Protein AF-A0A2N5RDX7-F1 (af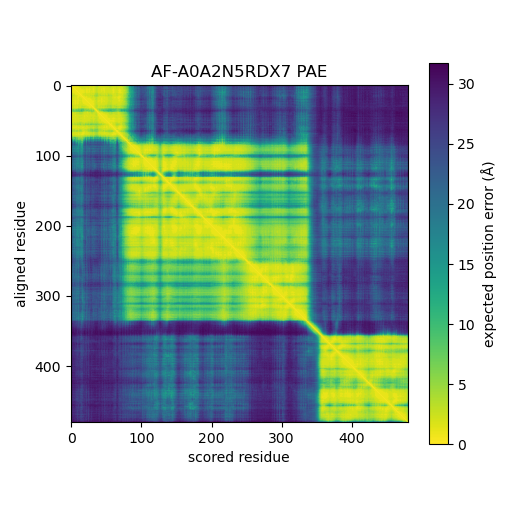db_monomer)

Structure (mmCIF, N/CA/C/O backbone):
data_AF-A0A2N5RDX7-F1
#
_entry.id   AF-A0A2N5RDX7-F1
#
loop_
_atom_site.group_PDB
_atom_site.id
_atom_site.type_symbol
_atom_site.label_atom_id
_atom_site.label_alt_id
_atom_site.label_comp_id
_atom_site.label_asym_id
_atom_site.label_entity_id
_atom_site.label_seq_id
_atom_site.pdbx_PDB_ins_code
_atom_site.Cartn_x
_atom_site.Cartn_y
_atom_site.Cartn_z
_atom_site.occupancy
_atom_site.B_iso_or_equiv
_atom_site.auth_seq_id
_atom_site.auth_comp_id
_atom_site.auth_asym_id
_atom_site.auth_atom_id
_atom_site.pdbx_PDB_model_num
ATOM 1 N N . MET A 1 1 ? 2.834 -24.492 37.694 1.00 89.12 1 MET A N 1
ATOM 2 C CA . MET A 1 1 ? 3.232 -23.092 37.434 1.00 89.12 1 MET A CA 1
ATOM 3 C C . MET A 1 1 ? 2.231 -22.172 38.114 1.00 89.12 1 MET A C 1
ATOM 5 O O . MET A 1 1 ? 1.117 -22.610 38.400 1.00 89.12 1 MET A O 1
ATOM 9 N N . THR A 1 2 ? 2.604 -20.928 38.402 1.00 91.19 2 THR A N 1
ATOM 10 C CA . THR A 1 2 ? 1.624 -19.893 38.769 1.00 91.19 2 THR A CA 1
ATOM 11 C C . THR A 1 2 ? 0.745 -19.546 37.563 1.00 91.19 2 THR A C 1
ATOM 13 O O . THR A 1 2 ? 1.104 -19.828 36.419 1.00 91.19 2 THR A O 1
ATOM 16 N N . PHE A 1 3 ? -0.398 -18.896 37.800 1.00 90.44 3 PHE A N 1
ATOM 17 C CA . PHE A 1 3 ? -1.260 -18.385 36.728 1.00 90.44 3 PHE A CA 1
ATOM 18 C C . PHE A 1 3 ? -0.484 -17.477 35.759 1.00 90.44 3 PHE A C 1
ATOM 20 O O . PHE A 1 3 ? -0.556 -17.649 34.545 1.00 90.44 3 PHE A O 1
ATOM 27 N N . LYS A 1 4 ? 0.341 -16.571 36.294 1.00 91.81 4 LYS A N 1
ATOM 28 C CA . LYS A 1 4 ? 1.183 -15.666 35.504 1.00 91.81 4 LYS A CA 1
ATOM 29 C C . LYS A 1 4 ? 2.201 -16.423 34.642 1.00 91.81 4 LYS A C 1
ATOM 31 O O . LYS A 1 4 ? 2.322 -16.150 33.454 1.00 91.81 4 LYS A O 1
ATOM 36 N N . GLU A 1 5 ? 2.922 -17.381 35.217 1.00 93.31 5 GLU A N 1
ATOM 37 C CA . GLU A 1 5 ? 3.921 -18.175 34.485 1.00 93.31 5 GLU A CA 1
ATOM 38 C C . GLU A 1 5 ? 3.285 -19.025 33.383 1.00 93.31 5 GLU A C 1
ATOM 40 O O . GLU A 1 5 ? 3.809 -19.073 32.272 1.00 93.31 5 GLU A O 1
ATOM 45 N N . ALA A 1 6 ? 2.143 -19.659 33.667 1.00 93.75 6 ALA A N 1
ATOM 46 C CA . ALA A 1 6 ? 1.408 -20.439 32.677 1.00 93.75 6 ALA A CA 1
ATOM 47 C C . ALA A 1 6 ? 0.900 -19.550 31.533 1.00 93.75 6 ALA A C 1
ATOM 49 O O . ALA A 1 6 ? 1.062 -19.903 30.367 1.00 93.75 6 ALA A O 1
ATOM 50 N N . ALA A 1 7 ? 0.360 -18.367 31.848 1.00 94.06 7 ALA A N 1
ATOM 51 C CA . ALA A 1 7 ? -0.060 -17.402 30.838 1.00 94.06 7 ALA A CA 1
ATOM 52 C C . ALA A 1 7 ? 1.105 -16.933 29.962 1.00 94.06 7 ALA A C 1
ATOM 54 O O . ALA A 1 7 ? 0.963 -16.882 28.743 1.00 94.06 7 ALA A O 1
ATOM 55 N N . TYR A 1 8 ? 2.259 -16.617 30.559 1.00 94.62 8 TYR A N 1
ATOM 56 C CA . TYR A 1 8 ? 3.449 -16.221 29.803 1.00 94.62 8 TYR A CA 1
ATOM 57 C C . TYR A 1 8 ? 3.918 -17.347 28.880 1.00 94.62 8 TYR A C 1
ATOM 59 O O . TYR A 1 8 ? 4.128 -17.120 27.693 1.00 94.62 8 TYR A O 1
ATOM 67 N N . PHE A 1 9 ? 4.029 -18.568 29.408 1.00 93.75 9 PHE A N 1
ATOM 68 C CA . PHE A 1 9 ? 4.466 -19.739 28.653 1.00 93.75 9 PHE A CA 1
ATOM 69 C C . PHE A 1 9 ? 3.557 -20.035 27.455 1.00 93.75 9 PHE A C 1
ATOM 71 O O . PHE A 1 9 ? 4.050 -20.189 26.339 1.00 93.75 9 PHE A O 1
ATOM 78 N N . ILE A 1 10 ? 2.238 -20.060 27.671 1.00 92.44 10 ILE A N 1
ATOM 79 C CA . ILE A 1 10 ? 1.258 -20.338 26.616 1.00 92.44 10 ILE A CA 1
ATOM 80 C C . ILE A 1 10 ? 1.287 -19.229 25.567 1.00 92.44 10 ILE A C 1
ATOM 82 O O . ILE A 1 10 ? 1.454 -19.520 24.389 1.00 92.44 10 ILE A O 1
ATOM 86 N N . LEU A 1 11 ? 1.213 -17.958 25.971 1.00 88.00 11 LEU A N 1
ATOM 87 C CA . LEU A 1 11 ? 1.259 -16.853 25.012 1.00 88.00 11 LEU A CA 1
ATOM 88 C C . LEU A 1 11 ? 2.568 -16.853 24.212 1.00 88.00 11 LEU A C 1
ATOM 90 O O . LEU A 1 11 ? 2.540 -16.601 23.010 1.00 88.00 11 LEU A O 1
ATOM 94 N N . LYS A 1 12 ? 3.698 -17.196 24.844 1.00 89.31 12 LYS A N 1
ATOM 95 C CA . LYS A 1 12 ? 5.001 -17.282 24.176 1.00 89.31 12 LYS A CA 1
ATOM 96 C C . LYS A 1 12 ? 5.058 -18.407 23.149 1.00 89.31 12 LYS A C 1
ATOM 98 O O . LYS A 1 12 ? 5.622 -18.223 22.074 1.00 89.31 12 LYS A O 1
ATOM 103 N N . ARG A 1 13 ? 4.491 -19.566 23.488 1.00 88.12 13 ARG A N 1
ATOM 104 C CA . ARG A 1 13 ? 4.439 -20.746 22.618 1.00 88.12 13 ARG A CA 1
ATOM 105 C C . ARG A 1 13 ? 3.512 -20.530 21.426 1.00 88.12 13 ARG A C 1
ATOM 107 O O . ARG A 1 13 ? 3.883 -20.856 20.306 1.00 88.12 13 ARG A O 1
ATOM 114 N N . GLU A 1 14 ? 2.331 -19.973 21.675 1.00 80.81 14 GLU A N 1
ATOM 115 C CA . GLU A 1 14 ? 1.270 -19.812 20.675 1.00 80.81 14 GLU A CA 1
ATOM 116 C C . GLU A 1 14 ? 1.470 -18.577 19.779 1.00 80.81 14 GLU A C 1
ATOM 118 O O . GLU A 1 14 ? 0.790 -18.455 18.763 1.00 80.81 14 GLU A O 1
ATOM 123 N N . LYS A 1 15 ? 2.384 -17.661 20.148 1.00 78.12 15 LYS A N 1
ATOM 124 C CA . LYS A 1 15 ? 2.779 -16.459 19.382 1.00 78.12 15 LYS A CA 1
ATOM 125 C C . LYS A 1 15 ? 1.617 -15.574 18.917 1.00 78.12 15 LYS A C 1
ATOM 127 O O . LYS A 1 15 ? 1.721 -14.864 17.929 1.00 78.12 15 LYS A O 1
ATOM 132 N N . ARG A 1 16 ? 0.503 -15.585 19.646 1.00 78.31 16 ARG A N 1
ATOM 133 C CA . ARG A 1 16 ? -0.675 -14.769 19.340 1.00 78.31 16 ARG A CA 1
ATOM 134 C C . ARG A 1 16 ? -1.328 -14.259 20.617 1.00 78.31 16 ARG A C 1
ATOM 136 O O . ARG A 1 16 ? -1.213 -14.908 21.661 1.00 78.31 16 ARG A O 1
ATOM 143 N N . PRO A 1 17 ? -2.062 -13.137 20.571 1.00 81.94 17 PRO A N 1
ATOM 144 C CA . PRO A 1 17 ? -2.937 -12.759 21.666 1.00 81.94 17 PRO A CA 1
ATOM 145 C C . PRO A 1 17 ? -4.013 -13.828 21.895 1.00 81.94 17 PRO A C 1
ATOM 147 O O . PRO A 1 17 ? -4.622 -14.326 20.948 1.00 81.94 17 PRO A O 1
ATOM 150 N N . MET A 1 18 ? -4.273 -14.165 23.156 1.00 86.00 18 MET A N 1
ATOM 151 C CA . MET A 1 18 ? -5.264 -15.178 23.529 1.00 86.00 18 MET A CA 1
ATOM 152 C C . MET A 1 18 ? -6.177 -14.678 24.631 1.00 86.00 18 MET A C 1
ATOM 154 O O . MET A 1 18 ? -5.800 -13.844 25.466 1.00 86.00 18 MET A O 1
ATOM 158 N N . THR A 1 19 ? -7.415 -15.163 24.618 1.00 87.62 19 THR A N 1
ATOM 159 C CA . THR A 1 19 ? -8.360 -14.869 25.683 1.00 87.62 19 THR A CA 1
ATOM 160 C C . THR A 1 19 ? -7.958 -15.619 26.943 1.00 87.62 19 THR A C 1
ATOM 162 O O . THR A 1 19 ? -7.401 -16.712 26.891 1.00 87.62 19 THR A O 1
ATOM 165 N N . VAL A 1 20 ? -8.282 -15.063 28.106 1.00 87.31 20 VAL A N 1
ATOM 166 C CA . VAL A 1 20 ? -8.016 -15.728 29.387 1.00 87.31 20 VAL A CA 1
ATOM 167 C C . VAL A 1 20 ? -8.651 -17.115 29.441 1.00 87.31 20 VAL A C 1
ATOM 169 O O . VAL A 1 20 ? -8.065 -18.031 30.008 1.00 87.31 20 VAL A O 1
ATOM 172 N N . LYS A 1 21 ? -9.820 -17.278 28.812 1.00 88.62 21 LYS A N 1
ATOM 173 C CA . LYS A 1 21 ? -10.508 -18.561 28.725 1.00 88.62 21 LYS A CA 1
ATOM 174 C C . LYS A 1 21 ? -9.680 -19.587 27.947 1.00 88.62 21 LYS A C 1
ATOM 176 O O . LYS A 1 21 ? -9.425 -20.654 28.488 1.00 88.62 21 LYS A O 1
ATOM 181 N N . GLU A 1 22 ? -9.186 -19.239 26.757 1.00 86.69 22 GLU A N 1
ATOM 182 C CA . GLU A 1 22 ? -8.297 -20.117 25.977 1.00 86.69 22 GLU A CA 1
ATOM 183 C C . GLU A 1 22 ? -7.011 -20.455 26.748 1.00 86.69 22 GLU A C 1
ATOM 185 O O . GLU A 1 22 ? -6.600 -21.611 26.791 1.00 86.69 22 GLU A O 1
ATOM 190 N N . ILE A 1 23 ? -6.394 -19.462 27.403 1.00 92.69 23 ILE A N 1
ATOM 191 C CA . ILE A 1 23 ? -5.170 -19.664 28.196 1.00 92.69 23 ILE A CA 1
ATOM 192 C C . ILE A 1 23 ? -5.430 -20.657 29.337 1.00 92.69 23 ILE A C 1
ATOM 194 O O . ILE A 1 23 ? -4.622 -21.549 29.581 1.00 92.69 23 ILE A O 1
ATOM 198 N N . VAL A 1 24 ? -6.557 -20.528 30.038 1.00 93.31 24 VAL A N 1
ATOM 199 C CA . VAL A 1 24 ? -6.931 -21.408 31.155 1.00 93.31 24 VAL A CA 1
ATOM 200 C C . VAL A 1 24 ? -7.302 -22.806 30.677 1.00 93.31 24 VAL A C 1
ATOM 202 O O . VAL A 1 24 ? -6.893 -23.779 31.306 1.00 93.31 24 VAL A O 1
ATOM 205 N N . GLU A 1 25 ? -8.036 -22.926 29.571 1.00 91.88 25 GLU A N 1
ATOM 206 C CA . GLU A 1 25 ? -8.387 -24.217 28.971 1.00 91.88 25 GLU A CA 1
ATOM 207 C C . GLU A 1 25 ? -7.130 -25.006 28.590 1.00 91.88 25 GLU A C 1
ATOM 209 O O . GLU A 1 25 ? -7.008 -26.175 28.959 1.00 91.88 25 GLU A O 1
ATOM 214 N N . ILE A 1 26 ? -6.158 -24.356 27.943 1.00 91.44 26 ILE A N 1
ATOM 215 C CA . ILE A 1 26 ? -4.860 -24.959 27.614 1.00 91.44 26 ILE A CA 1
ATOM 216 C C . ILE A 1 26 ? -4.091 -25.307 28.893 1.00 91.44 26 ILE A C 1
ATOM 218 O O . ILE A 1 26 ? -3.625 -26.436 29.047 1.00 91.44 26 ILE A O 1
ATOM 222 N N . ALA A 1 27 ? -4.012 -24.377 29.849 1.00 94.19 27 ALA A N 1
ATOM 223 C CA . ALA A 1 27 ? -3.263 -24.576 31.086 1.00 94.19 27 ALA A CA 1
ATOM 224 C C . ALA A 1 27 ? -3.796 -25.740 31.938 1.00 94.19 27 ALA A C 1
ATOM 226 O O . ALA A 1 27 ? -3.007 -26.441 32.570 1.00 94.19 27 ALA A O 1
ATOM 227 N N . LEU A 1 28 ? -5.116 -25.954 31.965 1.00 91.69 28 LEU A N 1
ATOM 228 C CA . LEU A 1 28 ? -5.741 -27.075 32.671 1.00 91.69 28 LEU A CA 1
ATOM 229 C C . LEU A 1 28 ? -5.593 -28.385 31.899 1.00 91.69 28 LEU A C 1
ATOM 231 O O . LEU A 1 28 ? -5.235 -29.398 32.497 1.00 91.69 28 LEU A O 1
ATOM 235 N N . LYS A 1 29 ? -5.827 -28.362 30.580 1.00 92.94 29 LYS A N 1
ATOM 236 C CA . LYS A 1 29 ? -5.690 -29.538 29.709 1.00 92.94 29 LYS A CA 1
ATOM 237 C C . LYS A 1 29 ? -4.280 -30.126 29.769 1.00 92.94 29 LYS A C 1
ATOM 239 O O . LYS A 1 29 ? -4.123 -31.341 29.765 1.00 92.94 29 LYS A O 1
ATOM 244 N N . GLU A 1 30 ? -3.270 -29.269 29.852 1.00 91.19 30 GLU A N 1
ATOM 245 C CA . GLU A 1 30 ? -1.858 -29.660 29.895 1.00 91.19 30 GLU A CA 1
ATOM 246 C C . GLU A 1 30 ? -1.308 -29.805 31.325 1.00 91.19 30 GLU A C 1
ATOM 248 O O . GLU A 1 30 ? -0.127 -30.084 31.515 1.00 91.19 30 GLU A O 1
ATOM 253 N N . GLY A 1 31 ? -2.140 -29.607 32.354 1.00 91.69 31 GLY A N 1
ATOM 254 C CA . GLY A 1 31 ? -1.720 -29.715 33.754 1.00 91.69 31 GLY A CA 1
ATOM 255 C C . GLY A 1 31 ? -0.694 -28.662 34.202 1.00 91.69 31 GLY A C 1
ATOM 256 O O . GLY A 1 31 ? -0.043 -28.845 35.234 1.00 91.69 31 GLY A O 1
ATOM 257 N N . LEU A 1 32 ? -0.552 -27.554 33.463 1.00 89.25 32 LEU A N 1
ATOM 258 C CA . LEU A 1 32 ? 0.365 -26.445 33.769 1.00 89.25 32 LEU A CA 1
ATOM 259 C C . LEU A 1 32 ? -0.042 -25.703 35.052 1.00 89.25 32 LEU A C 1
ATOM 261 O O . LEU A 1 32 ? 0.815 -25.200 35.792 1.00 89.25 32 LEU A O 1
ATOM 265 N N . ILE A 1 33 ? -1.347 -25.673 35.341 1.00 88.94 33 ILE A N 1
ATOM 266 C CA . ILE A 1 33 ? -1.931 -25.149 36.580 1.00 88.94 33 ILE A CA 1
ATOM 267 C C . ILE A 1 33 ? -2.835 -26.199 37.236 1.00 88.94 33 ILE A C 1
ATOM 269 O O . ILE A 1 33 ? -3.483 -26.997 36.564 1.00 88.94 33 ILE A O 1
ATOM 273 N N . LYS A 1 34 ? -2.915 -26.169 38.568 1.00 85.31 34 LYS A N 1
ATOM 274 C CA . LYS A 1 34 ? -3.907 -26.911 39.358 1.00 85.31 34 LYS A CA 1
ATOM 275 C C . LYS A 1 34 ? -4.699 -25.903 40.175 1.00 85.31 34 LYS A C 1
ATOM 277 O O . LYS A 1 34 ? -4.111 -24.989 40.746 1.00 85.31 34 LYS A O 1
ATOM 282 N N . THR A 1 35 ? -6.017 -26.047 40.222 1.00 80.62 35 THR A N 1
ATOM 283 C CA . THR A 1 35 ? -6.892 -25.073 40.881 1.00 80.62 35 THR A CA 1
ATOM 284 C C . THR A 1 35 ? -8.109 -25.751 41.495 1.00 80.62 35 THR A C 1
ATOM 286 O O . THR A 1 35 ? -8.694 -26.652 40.900 1.00 80.62 35 THR A O 1
ATOM 289 N N . SER A 1 36 ? -8.477 -25.311 42.696 1.00 75.25 36 SER A N 1
ATOM 290 C CA . SER A 1 36 ? -9.735 -25.634 43.380 1.00 75.25 36 SER A CA 1
ATOM 291 C C . SER A 1 36 ? -10.778 -24.515 43.231 1.00 75.25 36 SER A C 1
ATOM 293 O O . SER A 1 36 ? -11.872 -24.605 43.790 1.00 75.25 36 SER A O 1
ATOM 295 N N . SER A 1 37 ? -10.441 -23.445 42.498 1.00 76.25 37 SER A N 1
ATOM 296 C CA . 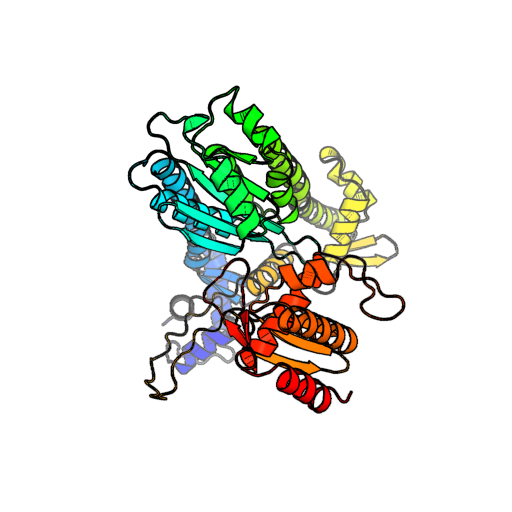SER A 1 37 ? -11.306 -22.284 42.289 1.00 76.25 37 SER A CA 1
ATOM 297 C C . SER A 1 37 ? -12.495 -22.618 41.397 1.00 76.25 37 SER A C 1
ATOM 299 O O . SER A 1 37 ? -12.369 -23.307 40.385 1.00 76.25 37 SER A O 1
ATOM 301 N N . LYS A 1 38 ? -13.654 -22.046 41.740 1.00 76.19 38 LYS A N 1
ATOM 302 C CA . LYS A 1 38 ? -14.877 -22.126 40.930 1.00 76.19 38 LYS A CA 1
ATOM 303 C C . LYS A 1 38 ? -14.793 -21.302 39.638 1.00 76.19 38 LYS A C 1
ATOM 305 O O . LYS A 1 38 ? -15.658 -21.453 38.779 1.00 76.19 38 LYS A O 1
ATOM 310 N N . SER A 1 39 ? -13.807 -20.410 39.494 1.00 82.81 39 SER A N 1
ATOM 311 C CA . SER A 1 39 ? -13.627 -19.586 38.285 1.00 82.81 39 SER A CA 1
ATOM 312 C C . SER A 1 39 ? -12.143 -19.310 37.991 1.00 82.81 39 SER A C 1
ATOM 314 O O . SER A 1 39 ? -11.675 -18.185 38.184 1.00 82.81 39 SER A O 1
ATOM 316 N N . PRO A 1 40 ? -11.384 -20.319 37.519 1.00 86.12 40 PRO A N 1
ATOM 317 C CA . PRO A 1 40 ? -9.946 -20.192 37.249 1.00 86.12 40 PRO A CA 1
ATOM 318 C C . PRO A 1 40 ? -9.595 -19.135 36.194 1.00 86.12 40 PRO A C 1
ATOM 320 O O . PRO A 1 40 ? -8.507 -18.566 36.205 1.00 86.12 40 PRO A O 1
ATOM 323 N N . ASP A 1 41 ? -10.527 -18.847 35.292 1.00 85.06 41 ASP A N 1
ATOM 324 C CA . ASP A 1 41 ? -10.462 -17.765 34.317 1.00 85.06 41 ASP A CA 1
ATOM 325 C C . ASP A 1 41 ? -10.438 -16.380 34.976 1.00 85.06 41 ASP A C 1
ATOM 327 O O . ASP A 1 41 ? -9.659 -15.514 34.577 1.00 85.06 41 ASP A O 1
ATOM 331 N N . ARG A 1 42 ? -11.221 -16.159 36.037 1.00 83.31 42 ARG A N 1
ATOM 332 C CA . ARG A 1 42 ? -11.172 -14.894 36.784 1.00 83.31 42 ARG A CA 1
ATOM 333 C C . ARG A 1 42 ? -9.844 -14.733 37.507 1.00 83.31 42 ARG A C 1
ATOM 335 O O . ARG A 1 42 ? -9.258 -13.655 37.446 1.00 83.31 42 ARG A O 1
ATOM 342 N N . ASP A 1 43 ? -9.349 -15.804 38.115 1.00 87.56 43 ASP A N 1
ATOM 343 C CA . ASP A 1 43 ? -8.081 -15.783 38.846 1.00 87.56 43 ASP A CA 1
ATOM 344 C C . ASP A 1 43 ? -6.900 -15.522 37.903 1.00 87.56 43 ASP A C 1
ATOM 346 O O . ASP A 1 43 ? -6.059 -14.662 38.176 1.00 87.56 43 ASP A O 1
ATOM 350 N N . MET A 1 44 ? -6.877 -16.184 36.741 1.00 91.12 44 MET A N 1
ATOM 351 C CA . MET A 1 44 ? -5.903 -15.928 35.676 1.00 91.12 44 MET A CA 1
ATOM 352 C C . MET A 1 44 ? -5.939 -14.465 35.227 1.00 91.12 44 MET A C 1
ATOM 354 O O . MET A 1 44 ? -4.899 -13.812 35.135 1.00 91.12 44 MET A O 1
ATOM 358 N N . ALA A 1 45 ? -7.137 -13.926 34.984 1.00 85.81 45 ALA A N 1
ATOM 359 C CA . ALA A 1 45 ? -7.300 -12.544 34.561 1.00 85.81 45 ALA A CA 1
ATOM 360 C C . ALA A 1 45 ? -6.750 -11.568 35.608 1.00 85.81 45 ALA A C 1
ATOM 362 O O . ALA A 1 45 ? -5.985 -10.677 35.243 1.00 85.81 45 ALA A O 1
ATOM 363 N N . VAL A 1 46 ? -7.118 -11.734 36.885 1.00 89.06 46 VAL A N 1
ATOM 364 C CA . VAL A 1 46 ? -6.662 -10.878 37.996 1.00 89.06 46 VAL A CA 1
ATOM 365 C C . VAL A 1 46 ? -5.138 -10.844 38.056 1.00 89.06 46 VAL A C 1
ATOM 367 O O . VAL A 1 46 ? -4.564 -9.760 38.056 1.00 89.06 46 VAL A O 1
ATOM 370 N N . ASN A 1 47 ? -4.483 -12.005 37.980 1.00 91.81 47 ASN A N 1
ATOM 371 C CA . ASN A 1 47 ? -3.023 -12.093 38.015 1.00 91.81 47 ASN A CA 1
ATOM 372 C C . ASN A 1 47 ? -2.352 -11.331 36.859 1.00 91.81 47 ASN A C 1
ATOM 374 O O . ASN A 1 47 ? -1.394 -10.593 37.082 1.00 91.81 47 ASN A O 1
ATOM 378 N N . ILE A 1 48 ? -2.856 -11.468 35.627 1.00 89.56 48 ILE A N 1
ATOM 379 C CA . ILE A 1 48 ? -2.298 -10.748 34.470 1.00 89.56 48 ILE A CA 1
ATOM 380 C C . ILE A 1 48 ? -2.584 -9.239 34.574 1.00 89.56 48 ILE A C 1
ATOM 382 O O . ILE A 1 48 ? -1.725 -8.414 34.262 1.00 89.56 48 ILE A O 1
ATOM 386 N N . TYR A 1 49 ? -3.779 -8.849 35.026 1.00 86.69 49 TYR A N 1
ATOM 387 C 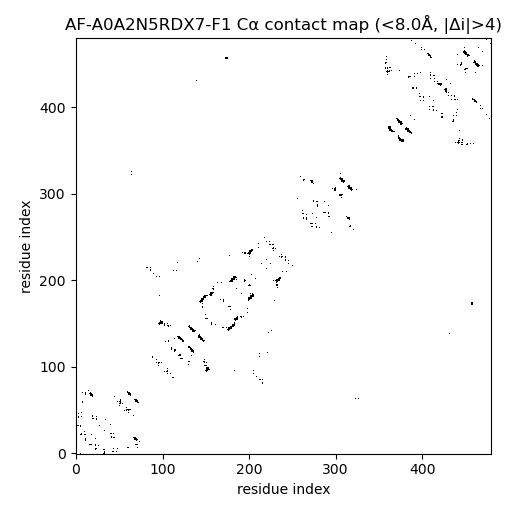CA . TYR A 1 49 ? -4.139 -7.442 35.210 1.00 86.69 49 TYR A CA 1
ATOM 388 C C . TYR A 1 49 ? -3.291 -6.748 36.269 1.00 86.69 49 TYR A C 1
ATOM 390 O O . TYR A 1 49 ? -2.837 -5.626 36.033 1.00 86.69 49 TYR A O 1
ATOM 398 N N . ASP A 1 50 ? -3.098 -7.395 37.415 1.00 89.06 50 ASP A N 1
ATOM 399 C CA . ASP A 1 50 ? -2.277 -6.867 38.495 1.00 89.06 50 ASP A CA 1
ATOM 400 C C . ASP A 1 50 ? -0.825 -6.746 38.064 1.00 89.06 50 ASP A C 1
ATOM 402 O O . ASP A 1 50 ? -0.213 -5.712 38.316 1.00 89.06 50 ASP A O 1
ATOM 406 N N . ASP A 1 51 ? -0.307 -7.717 37.314 1.00 88.81 51 ASP A N 1
ATOM 407 C CA . ASP A 1 51 ? 1.040 -7.625 36.767 1.00 88.81 51 ASP A CA 1
ATOM 408 C C . ASP A 1 51 ? 1.214 -6.424 35.826 1.00 88.81 51 ASP A C 1
ATOM 410 O O . ASP A 1 51 ? 2.156 -5.647 35.974 1.00 88.81 51 ASP A O 1
ATOM 414 N N . ILE A 1 52 ? 0.272 -6.215 34.901 1.00 86.12 52 ILE A N 1
ATOM 415 C CA . ILE A 1 52 ? 0.285 -5.057 33.994 1.00 86.12 52 ILE A CA 1
ATOM 416 C C . ILE A 1 52 ? 0.165 -3.745 34.776 1.00 86.12 52 ILE A C 1
ATOM 418 O O . ILE A 1 52 ? 0.812 -2.758 34.428 1.00 86.12 52 ILE A O 1
ATOM 422 N N . ARG A 1 53 ? -0.672 -3.705 35.818 1.00 86.06 53 ARG A N 1
ATOM 423 C CA . ARG A 1 53 ? -0.889 -2.507 36.638 1.00 86.06 53 ARG A CA 1
ATOM 424 C C . ARG A 1 53 ? 0.343 -2.155 37.468 1.00 86.06 53 ARG A C 1
ATOM 426 O O . ARG A 1 53 ? 0.700 -0.984 37.522 1.00 86.06 53 ARG A O 1
ATOM 433 N N . LEU A 1 54 ? 0.961 -3.146 38.106 1.00 85.31 54 LEU A N 1
ATOM 434 C CA . LEU A 1 54 ? 2.104 -2.961 38.998 1.00 85.31 54 LEU A CA 1
ATOM 435 C C . LEU A 1 54 ? 3.397 -2.699 38.220 1.00 85.31 54 LEU A C 1
ATOM 437 O O . LEU A 1 54 ? 4.186 -1.852 38.624 1.00 85.31 54 LEU A O 1
ATOM 441 N N . ASN A 1 55 ? 3.595 -3.381 37.088 1.00 80.44 55 ASN A N 1
ATOM 442 C CA . ASN A 1 55 ? 4.850 -3.322 36.337 1.00 80.44 55 ASN A CA 1
ATOM 443 C C . ASN A 1 55 ? 4.787 -2.414 35.099 1.00 80.44 55 ASN A C 1
ATOM 445 O O . ASN A 1 55 ? 5.823 -2.110 34.507 1.00 80.44 55 ASN A O 1
ATOM 449 N N . GLY A 1 56 ? 3.604 -1.944 34.690 1.00 79.38 56 GLY A N 1
ATOM 450 C CA . GLY A 1 56 ? 3.443 -0.987 33.594 1.00 79.38 56 GLY A CA 1
ATOM 451 C C . GLY A 1 56 ? 4.119 -1.449 32.298 1.00 79.38 56 GLY A C 1
ATOM 452 O O . GLY A 1 56 ? 3.790 -2.501 31.750 1.00 79.38 56 GLY A O 1
ATOM 453 N N . LYS A 1 57 ? 5.084 -0.659 31.806 1.00 75.94 57 LYS A N 1
ATOM 454 C CA . LYS A 1 57 ? 5.879 -0.984 30.605 1.00 75.94 57 LYS A CA 1
ATOM 455 C C . LYS A 1 57 ? 6.833 -2.171 30.804 1.00 75.94 57 LYS A C 1
ATOM 457 O O . LYS A 1 57 ? 7.214 -2.784 29.818 1.00 75.94 57 LYS A O 1
ATOM 462 N N . ASN A 1 58 ? 7.167 -2.518 32.047 1.00 81.56 58 ASN A N 1
ATOM 463 C CA . ASN A 1 58 ? 8.038 -3.648 32.381 1.00 81.56 58 ASN A CA 1
ATOM 464 C C . ASN A 1 58 ? 7.264 -4.969 32.535 1.00 81.56 58 ASN A C 1
ATOM 466 O O . ASN A 1 58 ? 7.878 -6.014 32.736 1.00 81.56 58 ASN A O 1
ATOM 470 N N . SER A 1 59 ? 5.925 -4.954 32.461 1.00 89.25 59 SER A N 1
ATOM 471 C CA . SER A 1 59 ? 5.151 -6.198 32.422 1.00 89.25 59 SER A CA 1
ATOM 472 C C . SER A 1 59 ? 5.395 -6.917 31.088 1.00 89.25 59 SER A C 1
ATOM 474 O O . SER A 1 59 ? 5.263 -6.276 30.036 1.00 89.25 59 SER A O 1
ATOM 476 N N . PRO A 1 60 ? 5.679 -8.235 31.095 1.00 88.06 60 PRO A N 1
ATOM 477 C CA . PRO A 1 60 ? 5.798 -9.020 29.868 1.00 88.06 60 PRO A CA 1
ATOM 478 C C . PRO A 1 60 ? 4.462 -9.133 29.128 1.00 88.06 60 PRO A C 1
ATOM 480 O O . PRO A 1 60 ? 4.445 -9.458 27.944 1.00 88.06 60 PRO A O 1
ATOM 483 N N . PHE A 1 61 ? 3.343 -8.841 29.796 1.00 91.25 61 PHE A N 1
ATOM 484 C CA . PHE A 1 61 ? 2.023 -8.862 29.191 1.00 91.25 61 PHE A CA 1
ATOM 485 C C . PHE A 1 61 ? 1.646 -7.487 28.655 1.00 91.25 61 PHE A C 1
ATOM 487 O O . PHE A 1 61 ? 1.886 -6.435 29.259 1.00 91.25 61 PHE A O 1
ATOM 494 N N . VAL A 1 62 ? 0.951 -7.505 27.528 1.00 85.75 62 VAL A N 1
ATOM 495 C CA . VAL A 1 62 ? 0.204 -6.363 27.031 1.00 85.75 62 VAL A CA 1
ATOM 496 C C . VAL A 1 62 ? -1.262 -6.748 26.936 1.00 85.75 62 VAL A C 1
ATOM 498 O O . VAL A 1 62 ? -1.643 -7.817 26.455 1.00 85.75 62 VAL A O 1
ATOM 501 N N . LYS A 1 63 ? -2.123 -5.859 27.426 1.00 80.56 63 LYS A N 1
ATOM 502 C CA . LYS A 1 63 ? -3.558 -6.016 27.245 1.00 80.56 63 LYS A CA 1
ATOM 503 C C . LYS A 1 63 ? -3.930 -5.594 25.828 1.00 80.56 63 LYS A C 1
ATOM 505 O O . LYS A 1 63 ? -4.053 -4.399 25.560 1.00 80.56 63 LYS A O 1
ATOM 510 N N . VAL A 1 64 ? -4.174 -6.577 24.969 1.00 67.88 64 VAL A N 1
ATOM 511 C CA . VAL A 1 64 ? -4.578 -6.368 23.571 1.00 67.88 64 VAL A CA 1
ATOM 512 C C . VAL A 1 64 ? -6.085 -6.113 23.470 1.00 67.88 64 VAL A C 1
ATOM 514 O O . VAL A 1 64 ? -6.526 -5.286 22.681 1.00 67.88 64 VAL A O 1
ATOM 517 N N . GLY A 1 65 ? -6.887 -6.728 24.348 1.00 50.91 65 GLY A N 1
ATOM 518 C CA . GLY A 1 65 ? -8.350 -6.626 24.332 1.00 50.91 65 GLY A CA 1
ATOM 519 C C . GLY A 1 65 ? -8.998 -6.873 25.701 1.00 50.91 65 GLY A C 1
ATOM 520 O O . GLY A 1 65 ? -8.318 -6.999 26.722 1.00 50.91 65 GLY A O 1
ATOM 521 N N . ARG A 1 66 ? -10.336 -6.904 25.791 1.00 53.81 66 ARG A N 1
ATOM 522 C CA . ARG A 1 66 ? -11.022 -7.261 27.052 1.00 53.81 66 ARG A CA 1
ATOM 523 C C . ARG A 1 66 ? -10.814 -8.751 27.329 1.00 53.81 66 ARG A C 1
ATOM 525 O O . ARG A 1 66 ? -11.368 -9.575 26.622 1.00 53.81 66 ARG A O 1
ATOM 532 N N . GLY A 1 67 ? -10.030 -9.073 28.360 1.00 68.75 67 GLY A N 1
ATOM 533 C CA . GLY A 1 67 ? -9.686 -10.464 28.668 1.00 68.75 67 GLY A CA 1
ATOM 534 C C . GLY A 1 67 ? -8.840 -11.129 27.580 1.00 68.75 67 GLY A C 1
ATOM 535 O O . GLY A 1 67 ? -8.770 -12.346 27.574 1.00 68.75 67 GLY A O 1
ATOM 536 N N . LEU A 1 68 ? -8.234 -10.343 26.682 1.00 77.62 68 LEU A N 1
ATOM 537 C CA . LEU A 1 68 ? -7.332 -10.784 25.622 1.00 77.62 68 LEU A CA 1
ATOM 538 C C . LEU A 1 68 ? -5.954 -10.194 25.915 1.00 77.62 68 LEU A C 1
ATOM 540 O O . LEU A 1 68 ? -5.809 -8.968 26.031 1.00 77.62 68 LEU A O 1
ATOM 544 N N . PHE A 1 69 ? -4.963 -11.062 26.045 1.00 84.44 69 PHE A N 1
ATOM 545 C CA . PHE A 1 69 ? -3.608 -10.702 26.432 1.00 84.44 69 PHE A CA 1
ATOM 546 C C . PHE A 1 69 ? -2.621 -11.254 25.416 1.00 84.44 69 PHE A C 1
ATOM 548 O O . PHE A 1 69 ? -2.819 -12.343 24.894 1.00 84.44 69 PHE A O 1
ATOM 555 N N . GLY A 1 70 ? -1.583 -10.481 25.127 1.00 88.06 70 GLY A N 1
ATOM 556 C CA . GLY A 1 70 ? -0.437 -10.898 24.329 1.00 88.06 70 GLY A CA 1
ATOM 557 C C . GLY A 1 70 ? 0.846 -10.610 25.096 1.00 88.06 70 GLY A C 1
ATOM 558 O O . GLY A 1 70 ? 0.803 -10.058 26.203 1.00 88.06 70 GLY A O 1
ATOM 559 N N . LEU A 1 71 ? 1.985 -10.959 24.506 1.00 88.88 71 LEU A N 1
ATOM 560 C CA . LEU A 1 71 ? 3.279 -10.586 25.066 1.00 88.88 71 LEU A CA 1
ATOM 561 C C . LEU A 1 71 ? 3.774 -9.287 24.448 1.00 88.88 71 LEU A C 1
ATOM 563 O O . LEU A 1 71 ? 3.700 -9.083 23.239 1.00 88.88 71 LEU A O 1
ATOM 567 N N . ARG A 1 72 ? 4.289 -8.406 25.303 1.00 84.31 72 ARG A N 1
ATOM 568 C CA . ARG A 1 72 ? 4.871 -7.125 24.898 1.00 84.31 72 ARG A CA 1
ATOM 569 C C . ARG A 1 72 ? 6.053 -7.315 23.951 1.00 84.31 72 ARG A C 1
ATOM 571 O O . ARG A 1 72 ? 6.218 -6.519 23.035 1.00 84.31 72 ARG A O 1
ATOM 578 N N . GLU A 1 73 ? 6.818 -8.390 24.142 1.00 77.31 73 GLU A N 1
ATOM 579 C CA . GLU A 1 73 ? 7.941 -8.735 23.269 1.00 77.31 73 GLU A CA 1
ATOM 580 C C . GLU A 1 73 ? 7.510 -8.939 21.809 1.00 77.31 73 GLU A C 1
ATOM 582 O O . GLU A 1 73 ? 8.286 -8.600 20.931 1.00 77.31 73 GLU A O 1
ATOM 587 N N . PHE A 1 74 ? 6.273 -9.371 21.532 1.00 72.38 74 PHE A N 1
ATOM 588 C CA . PHE A 1 74 ? 5.779 -9.548 20.161 1.00 72.38 74 PHE A CA 1
ATOM 589 C C . PHE A 1 74 ? 5.357 -8.228 19.497 1.00 72.38 74 PHE A C 1
ATOM 591 O O . PHE A 1 74 ? 5.784 -7.955 18.383 1.00 72.38 74 PHE A O 1
ATOM 598 N N . GLU A 1 75 ? 4.634 -7.344 20.204 1.00 64.00 75 GLU A N 1
ATOM 599 C CA . GLU A 1 75 ? 4.268 -6.010 19.671 1.00 64.00 75 GLU A CA 1
ATOM 600 C C . GLU A 1 75 ? 5.514 -5.138 19.412 1.00 64.00 75 GLU A C 1
ATOM 602 O O . GLU A 1 75 ? 5.552 -4.336 18.476 1.00 64.00 75 GLU A O 1
ATOM 607 N N . GLU A 1 76 ? 6.544 -5.274 20.252 1.00 63.94 76 GLU A N 1
ATOM 608 C CA . GLU A 1 76 ? 7.821 -4.585 20.063 1.00 63.94 76 GLU A CA 1
ATOM 609 C C . GLU A 1 76 ? 8.685 -5.238 18.981 1.00 63.94 76 GLU A C 1
ATOM 611 O O . GLU A 1 76 ? 9.406 -4.516 18.295 1.00 63.94 76 GLU A O 1
ATOM 616 N N . GLN A 1 77 ? 8.610 -6.563 18.807 1.00 58.78 77 GLN A N 1
ATOM 617 C CA . GLN A 1 77 ? 9.291 -7.275 17.726 1.00 58.78 77 GLN A CA 1
ATOM 618 C C . GLN A 1 77 ? 8.709 -6.897 16.369 1.00 58.78 77 GLN A C 1
ATOM 620 O O . GLN A 1 77 ? 9.472 -6.433 15.543 1.00 58.78 77 GLN A O 1
ATOM 625 N N . GLU A 1 78 ? 7.397 -6.963 16.149 1.00 58.31 78 GLU A N 1
ATOM 626 C CA . GLU A 1 78 ? 6.784 -6.647 14.845 1.00 58.31 78 GLU A CA 1
ATOM 627 C C . GLU A 1 78 ? 7.104 -5.221 14.368 1.00 58.31 78 GLU A C 1
ATOM 629 O O . GLU A 1 78 ? 7.545 -5.009 13.238 1.00 58.31 78 GLU A O 1
ATOM 634 N N . ARG A 1 79 ? 6.971 -4.218 15.250 1.00 56.59 79 ARG A N 1
ATOM 635 C CA . ARG A 1 79 ? 7.311 -2.824 14.906 1.00 56.59 79 ARG A CA 1
ATOM 636 C C . ARG A 1 79 ? 8.803 -2.633 14.644 1.00 56.59 79 ARG A C 1
ATOM 638 O O . ARG A 1 79 ? 9.164 -1.840 13.770 1.00 56.59 79 ARG A O 1
ATOM 645 N N . LYS A 1 80 ? 9.663 -3.326 15.400 1.00 56.28 80 LYS A N 1
ATOM 646 C CA . LYS A 1 80 ? 11.108 -3.335 15.149 1.00 56.28 80 LYS A CA 1
ATOM 647 C C . LYS A 1 80 ? 11.412 -4.018 13.824 1.00 56.28 80 LYS A C 1
ATOM 649 O O . LYS A 1 80 ? 12.068 -3.397 13.011 1.00 56.28 80 LYS A O 1
ATOM 654 N N . THR A 1 81 ? 10.855 -5.191 13.545 1.00 61.56 81 THR A N 1
ATOM 655 C CA . THR A 1 81 ? 11.084 -5.967 12.321 1.00 61.56 81 THR A CA 1
ATOM 656 C C . THR A 1 81 ? 10.679 -5.200 11.064 1.00 61.56 81 THR A C 1
ATOM 658 O O . THR A 1 81 ? 11.446 -5.177 10.105 1.00 61.56 81 THR A O 1
ATOM 661 N N . THR A 1 82 ? 9.540 -4.500 11.058 1.00 65.62 82 THR A N 1
ATOM 662 C CA . THR A 1 82 ? 9.136 -3.679 9.900 1.00 65.62 82 THR A CA 1
ATOM 663 C C . THR A 1 82 ? 10.046 -2.461 9.713 1.00 65.62 82 THR A C 1
ATOM 665 O O . THR A 1 82 ? 10.444 -2.145 8.592 1.00 65.62 82 THR A O 1
ATOM 668 N N . THR A 1 83 ? 10.431 -1.792 10.805 1.00 71.00 83 THR A N 1
ATOM 669 C CA . THR A 1 83 ? 11.340 -0.631 10.752 1.00 71.00 83 THR A CA 1
ATOM 670 C C . THR A 1 83 ? 12.754 -1.045 10.335 1.00 71.00 83 THR A C 1
ATOM 672 O O . THR A 1 83 ? 13.319 -0.455 9.417 1.00 71.00 83 THR A O 1
ATOM 675 N N . GLU A 1 84 ? 13.287 -2.110 10.931 1.00 74.06 84 GLU A N 1
ATOM 676 C CA . GLU A 1 84 ? 14.558 -2.749 10.576 1.00 74.06 84 GLU A CA 1
ATOM 677 C C . GLU A 1 84 ? 14.539 -3.238 9.121 1.00 74.06 84 GLU A C 1
ATOM 679 O O . GLU A 1 84 ? 15.533 -3.092 8.412 1.00 74.06 84 GLU A O 1
ATOM 684 N N . GLY A 1 85 ? 13.400 -3.745 8.638 1.00 77.62 85 GLY A N 1
ATOM 685 C CA . GLY A 1 85 ? 13.194 -4.137 7.245 1.00 77.62 85 GLY A CA 1
ATOM 686 C C . GLY A 1 85 ? 13.342 -2.966 6.273 1.00 77.62 85 GLY A C 1
ATOM 687 O O . GLY A 1 85 ? 14.095 -3.067 5.303 1.00 77.62 85 GLY A O 1
ATOM 688 N N . VAL A 1 86 ? 12.701 -1.824 6.547 1.00 87.69 86 VAL A N 1
ATOM 689 C CA . VAL A 1 86 ? 12.821 -0.615 5.707 1.00 87.69 86 VAL A CA 1
ATOM 690 C C . VAL A 1 86 ? 14.210 0.017 5.811 1.00 87.69 86 VAL A C 1
ATOM 692 O O . VAL A 1 86 ? 14.742 0.503 4.810 1.00 87.69 86 VAL A O 1
ATOM 695 N N . GLU A 1 87 ? 14.838 -0.002 6.986 1.00 89.38 87 GLU A N 1
ATOM 696 C CA . GLU A 1 87 ? 16.222 0.452 7.163 1.00 89.38 87 GLU A CA 1
ATOM 697 C C . GLU A 1 87 ? 17.207 -0.424 6.382 1.00 89.38 87 GLU A C 1
ATOM 699 O O . GLU A 1 87 ? 18.082 0.092 5.679 1.00 89.38 87 GLU A O 1
ATOM 704 N N . HIS A 1 88 ? 17.028 -1.745 6.433 1.00 88.00 88 HIS A N 1
ATOM 705 C CA . HIS A 1 88 ? 17.796 -2.711 5.652 1.00 88.00 88 HIS A CA 1
ATOM 706 C C . HIS A 1 88 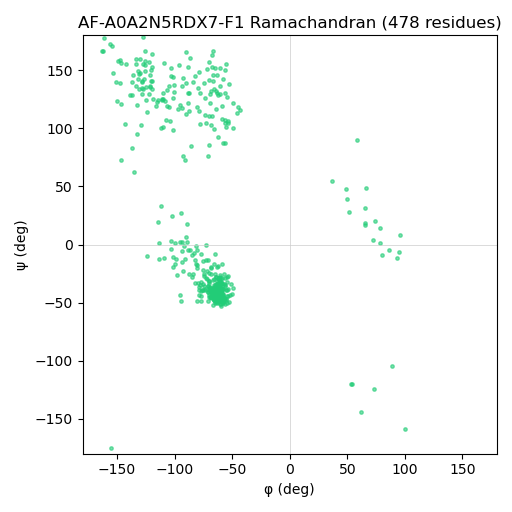? 17.604 -2.508 4.151 1.00 88.00 88 HIS A C 1
ATOM 708 O O . HIS A 1 88 ? 18.586 -2.467 3.409 1.00 88.00 88 HIS A O 1
ATOM 714 N N . LEU A 1 89 ? 16.364 -2.304 3.705 1.00 91.62 89 LEU A N 1
ATOM 715 C CA . LEU A 1 89 ? 16.035 -2.038 2.307 1.00 91.62 89 LEU A CA 1
ATOM 716 C C . LEU A 1 89 ? 16.638 -0.714 1.825 1.00 91.62 89 LEU A C 1
ATOM 718 O O . LEU A 1 89 ? 17.274 -0.655 0.775 1.00 91.62 89 LEU A O 1
ATOM 722 N N . THR A 1 90 ? 16.542 0.334 2.646 1.00 95.56 90 THR A N 1
ATOM 723 C CA . THR A 1 90 ? 17.178 1.639 2.412 1.00 95.56 90 THR A CA 1
ATOM 724 C C . THR A 1 90 ? 18.691 1.501 2.276 1.00 95.56 90 THR A C 1
ATOM 726 O O . THR A 1 90 ? 19.302 2.117 1.401 1.00 95.56 90 THR A O 1
ATOM 729 N N . ARG A 1 91 ? 19.318 0.706 3.146 1.00 94.62 91 ARG A N 1
ATOM 730 C CA . ARG A 1 91 ? 20.757 0.452 3.111 1.00 94.62 91 ARG A CA 1
ATOM 731 C C . ARG A 1 91 ? 21.153 -0.309 1.845 1.00 94.62 91 ARG A C 1
ATOM 733 O O . ARG A 1 91 ? 22.063 0.138 1.153 1.00 94.62 91 ARG A O 1
ATOM 740 N N . LYS A 1 92 ? 20.439 -1.386 1.502 1.00 95.06 92 LYS A N 1
ATOM 741 C CA . LYS A 1 92 ? 20.651 -2.142 0.259 1.00 95.06 92 LYS A CA 1
ATOM 742 C C . LYS A 1 92 ? 20.541 -1.238 -0.970 1.00 95.06 92 LYS A C 1
ATOM 744 O O . LYS A 1 92 ? 21.491 -1.190 -1.738 1.00 95.06 92 LYS A O 1
ATOM 749 N N . LEU A 1 93 ? 19.465 -0.451 -1.101 1.00 96.31 93 LEU A N 1
ATOM 750 C CA . LEU A 1 93 ? 19.282 0.511 -2.201 1.00 96.31 93 LEU A CA 1
ATOM 751 C C . LEU A 1 93 ? 20.473 1.467 -2.317 1.00 96.31 93 LEU A C 1
ATOM 753 O O . LEU A 1 93 ? 20.977 1.725 -3.411 1.00 96.31 93 LEU A O 1
ATOM 757 N N . LYS A 1 94 ? 20.950 1.977 -1.173 1.00 96.00 94 LYS A N 1
ATOM 758 C CA . LYS A 1 94 ? 22.097 2.885 -1.134 1.00 96.00 94 LYS A CA 1
ATOM 759 C C . LYS A 1 94 ? 23.400 2.234 -1.581 1.00 96.00 94 LYS A C 1
ATOM 761 O O . LYS A 1 94 ? 24.220 2.929 -2.173 1.00 96.00 94 LYS A O 1
ATOM 766 N N . GLU A 1 95 ? 23.595 0.955 -1.280 1.00 93.06 95 GLU A N 1
ATOM 767 C CA . GLU A 1 95 ? 24.799 0.193 -1.613 1.00 93.06 95 GLU A CA 1
ATOM 768 C C . GLU A 1 95 ? 24.787 -0.295 -3.070 1.00 93.06 95 GLU A C 1
ATOM 770 O O . GLU A 1 95 ? 25.769 -0.111 -3.792 1.00 93.06 95 GLU A O 1
ATOM 775 N N . THR A 1 96 ? 23.690 -0.906 -3.524 1.00 93.94 96 THR A N 1
ATOM 776 C CA . THR A 1 96 ? 23.614 -1.593 -4.824 1.00 93.94 96 THR A CA 1
ATOM 777 C C . THR A 1 96 ? 23.552 -0.631 -6.007 1.00 93.94 96 THR A C 1
ATOM 779 O O . THR A 1 96 ? 24.077 -0.958 -7.068 1.00 93.94 96 THR A O 1
ATOM 782 N N . GLN A 1 97 ? 23.035 0.592 -5.832 1.00 93.94 97 GLN A N 1
ATOM 783 C CA . GLN A 1 97 ? 23.001 1.618 -6.891 1.00 93.94 97 GLN A CA 1
ATOM 784 C C . GLN A 1 97 ? 24.393 2.004 -7.446 1.00 93.94 97 GLN A C 1
ATOM 786 O O . GLN A 1 97 ? 24.491 2.596 -8.520 1.00 93.94 97 GLN A O 1
ATOM 791 N N . TYR A 1 98 ? 25.483 1.674 -6.741 1.00 91.88 98 TYR A N 1
ATOM 792 C CA . TYR A 1 98 ? 26.862 1.928 -7.184 1.00 91.88 98 TYR A CA 1
ATOM 793 C C . TYR A 1 98 ? 27.574 0.665 -7.718 1.00 91.88 98 TYR A C 1
ATOM 795 O O . TYR A 1 98 ? 28.708 0.751 -8.199 1.00 91.88 98 TYR A O 1
ATOM 803 N N . ARG A 1 99 ? 26.938 -0.517 -7.664 1.00 87.88 99 ARG A N 1
ATOM 804 C CA . ARG A 1 99 ? 27.533 -1.816 -8.040 1.00 87.88 99 ARG A CA 1
ATOM 805 C C . ARG A 1 99 ? 27.300 -2.164 -9.511 1.00 87.88 99 ARG A C 1
ATOM 807 O O . ARG A 1 99 ? 26.553 -3.078 -9.843 1.00 87.88 99 ARG A O 1
ATOM 814 N N . SER A 1 100 ? 28.004 -1.481 -10.413 1.00 82.81 100 SER A N 1
ATOM 815 C CA . SER A 1 100 ? 27.883 -1.726 -11.865 1.00 82.81 100 SER A CA 1
ATOM 816 C C . SER A 1 100 ? 28.348 -3.104 -12.349 1.00 82.81 100 SER A C 1
ATOM 818 O O . SER A 1 100 ? 28.156 -3.430 -13.512 1.00 82.81 100 SER A O 1
ATOM 820 N N . ASN A 1 101 ? 28.963 -3.910 -11.484 1.00 78.94 101 ASN A N 1
ATOM 821 C CA . ASN A 1 101 ? 29.337 -5.297 -11.756 1.00 78.94 101 ASN A CA 1
ATOM 822 C C . ASN A 1 101 ? 28.254 -6.323 -11.370 1.00 78.94 101 ASN A C 1
ATOM 824 O O . ASN A 1 101 ? 28.377 -7.469 -11.786 1.00 78.94 101 ASN A O 1
ATOM 828 N N . SER A 1 102 ? 27.220 -5.918 -10.623 1.00 75.06 102 SER A N 1
ATOM 829 C CA . SER A 1 102 ? 26.087 -6.773 -10.240 1.00 75.06 102 SER A CA 1
ATOM 830 C C . SER A 1 102 ? 24.734 -6.049 -10.412 1.00 75.06 102 SER A C 1
ATOM 832 O O . SER A 1 102 ? 24.036 -5.837 -9.419 1.00 75.06 102 SER A O 1
ATOM 834 N N . PRO A 1 103 ? 24.327 -5.640 -11.633 1.00 74.38 103 PRO A N 1
ATOM 835 C CA . PRO A 1 103 ? 23.075 -4.895 -11.837 1.00 74.38 103 PRO A CA 1
ATOM 836 C C . PRO A 1 103 ? 21.821 -5.624 -11.328 1.00 74.38 103 PRO A C 1
ATOM 838 O O . PRO A 1 103 ? 20.949 -4.996 -10.731 1.00 74.38 103 PRO A O 1
ATOM 841 N N . SER A 1 104 ? 21.799 -6.956 -11.429 1.00 81.69 104 SER A N 1
ATOM 842 C CA . SER A 1 104 ? 20.698 -7.796 -10.941 1.00 81.69 104 SER A CA 1
ATOM 843 C C . SER A 1 104 ? 20.465 -7.694 -9.431 1.00 81.69 104 SER A C 1
ATOM 845 O O . SER A 1 104 ? 19.338 -7.838 -8.969 1.00 81.69 104 SER A O 1
ATOM 847 N N . GLU A 1 105 ? 21.511 -7.416 -8.637 1.00 85.81 105 GLU A N 1
ATOM 848 C CA . GLU A 1 105 ? 21.338 -7.158 -7.201 1.00 85.81 105 GLU A CA 1
ATOM 849 C C . GLU A 1 105 ? 20.511 -5.891 -6.973 1.00 85.81 105 GLU A C 1
ATOM 851 O O . GLU A 1 105 ? 19.715 -5.843 -6.045 1.00 85.81 105 GLU A O 1
ATOM 856 N N . PHE A 1 106 ? 20.686 -4.856 -7.799 1.00 91.38 106 PHE A N 1
ATOM 857 C CA . PHE A 1 106 ? 19.924 -3.622 -7.649 1.00 91.38 106 PHE A CA 1
ATOM 858 C C . PHE A 1 106 ? 18.460 -3.814 -8.049 1.00 91.38 106 PHE A C 1
ATOM 860 O O . PHE A 1 106 ? 17.579 -3.338 -7.341 1.00 91.38 106 PHE A O 1
ATOM 867 N N . GLU A 1 107 ? 18.192 -4.554 -9.121 1.00 90.38 107 GLU A N 1
ATOM 868 C CA . GLU A 1 107 ? 16.832 -4.855 -9.582 1.00 90.38 107 GLU A CA 1
ATOM 869 C C . GLU A 1 107 ? 16.028 -5.669 -8.562 1.00 90.38 107 GLU A C 1
ATOM 871 O O . GLU A 1 107 ? 14.878 -5.331 -8.291 1.00 90.38 107 GLU A O 1
ATOM 876 N N . GLU A 1 108 ? 16.626 -6.678 -7.920 1.00 88.62 108 GLU A N 1
ATOM 877 C CA . GLU A 1 108 ? 15.967 -7.415 -6.827 1.00 88.62 108 GLU A CA 1
ATOM 878 C C . GLU A 1 108 ? 15.608 -6.487 -5.658 1.00 88.62 108 GLU A C 1
ATOM 880 O O . GLU A 1 108 ? 14.525 -6.570 -5.079 1.00 88.62 108 GLU A O 1
ATOM 885 N N . VAL A 1 109 ? 16.479 -5.529 -5.341 1.00 93.25 109 VAL A N 1
ATOM 886 C CA . VAL A 1 109 ? 16.208 -4.547 -4.286 1.00 93.25 109 VAL A CA 1
ATOM 887 C C . VAL A 1 109 ? 15.110 -3.563 -4.703 1.00 93.25 109 VAL A C 1
ATOM 889 O O . VAL A 1 109 ? 14.276 -3.194 -3.877 1.00 93.25 109 VAL A O 1
ATOM 892 N N . LEU A 1 110 ? 15.059 -3.154 -5.975 1.00 95.88 110 LEU A N 1
ATOM 893 C CA . LEU A 1 110 ? 13.962 -2.339 -6.505 1.00 95.88 110 LEU A CA 1
ATOM 894 C C . LEU A 1 110 ? 12.633 -3.098 -6.457 1.00 95.88 110 LEU A C 1
ATOM 896 O O . LEU A 1 110 ? 11.618 -2.531 -6.055 1.00 95.88 110 LEU A O 1
ATOM 900 N N . LYS A 1 111 ? 12.640 -4.389 -6.793 1.00 92.69 111 LYS A N 1
ATOM 901 C CA . LYS A 1 111 ? 11.482 -5.276 -6.668 1.00 92.69 111 LYS A CA 1
ATOM 902 C C . LYS A 1 111 ? 10.978 -5.347 -5.223 1.00 92.69 111 LYS A C 1
ATOM 904 O O . LYS A 1 111 ? 9.778 -5.174 -5.005 1.00 92.69 111 LYS A O 1
ATOM 909 N N . GLU A 1 112 ? 11.871 -5.563 -4.251 1.00 87.88 112 GLU A N 1
ATOM 910 C CA . GLU A 1 112 ? 11.544 -5.541 -2.814 1.00 87.88 112 GLU A CA 1
ATOM 911 C C . GLU A 1 112 ? 10.948 -4.174 -2.406 1.00 87.88 112 GLU A C 1
ATOM 913 O O . GLU A 1 112 ? 9.911 -4.118 -1.745 1.00 87.88 112 GLU A O 1
ATOM 918 N N . ALA A 1 113 ? 11.551 -3.064 -2.851 1.00 96.50 113 ALA A N 1
ATOM 919 C CA . ALA A 1 113 ? 11.105 -1.702 -2.541 1.00 96.50 113 ALA A CA 1
ATOM 920 C C . ALA A 1 113 ? 9.705 -1.386 -3.072 1.00 96.50 113 ALA A C 1
ATOM 922 O O . ALA A 1 113 ? 8.852 -0.911 -2.322 1.00 96.50 113 ALA A O 1
ATOM 923 N N . PHE A 1 114 ? 9.430 -1.668 -4.343 1.00 96.25 114 PHE A N 1
ATOM 924 C CA . PHE A 1 114 ? 8.101 -1.424 -4.894 1.00 96.25 114 PHE A CA 1
ATOM 925 C C . PHE A 1 114 ? 7.059 -2.416 -4.366 1.00 96.25 114 PHE A C 1
ATOM 927 O O . PHE A 1 114 ? 5.906 -2.029 -4.186 1.00 96.25 114 PHE A O 1
ATOM 934 N N . SER A 1 115 ? 7.452 -3.648 -4.028 1.00 88.69 115 SER A N 1
ATOM 935 C CA . SER A 1 115 ? 6.555 -4.571 -3.326 1.00 88.69 115 SER A CA 1
ATOM 936 C C . SER A 1 115 ? 6.135 -4.020 -1.965 1.00 88.69 115 SER A C 1
ATOM 938 O O . SER A 1 115 ? 4.953 -4.071 -1.632 1.00 88.69 115 SER A O 1
ATOM 940 N N . PHE A 1 116 ? 7.068 -3.430 -1.210 1.00 89.19 116 PHE A N 1
ATOM 941 C CA . PHE A 1 116 ? 6.764 -2.775 0.064 1.00 89.19 116 PHE A CA 1
ATOM 942 C C . PHE A 1 116 ? 5.807 -1.583 -0.095 1.00 89.19 116 PHE A C 1
ATOM 944 O O . PHE A 1 116 ? 4.969 -1.356 0.768 1.00 89.19 116 PHE A O 1
ATOM 951 N N . LEU A 1 117 ? 5.882 -0.851 -1.212 1.00 94.38 117 LEU A N 1
ATOM 952 C CA . LEU A 1 117 ? 4.944 0.234 -1.536 1.00 94.38 117 LEU A CA 1
ATOM 953 C C . LEU A 1 117 ? 3.542 -0.257 -1.956 1.00 94.38 117 LEU A C 1
ATOM 955 O O . LEU A 1 117 ? 2.675 0.566 -2.253 1.00 94.38 117 LEU A O 1
ATOM 959 N N . GLY A 1 118 ? 3.312 -1.573 -1.991 1.00 86.62 118 GLY A N 1
ATOM 960 C CA . GLY A 1 118 ? 2.017 -2.186 -2.287 1.00 86.62 118 GLY A CA 1
ATOM 961 C C . GLY A 1 118 ? 1.815 -2.600 -3.746 1.00 86.62 118 GLY A C 1
ATOM 962 O O . GLY A 1 118 ? 0.702 -2.975 -4.116 1.00 86.62 118 GLY A O 1
ATOM 963 N N . PHE A 1 119 ? 2.852 -2.537 -4.587 1.00 91.50 119 PHE A N 1
ATOM 964 C CA . PHE A 1 119 ? 2.783 -3.072 -5.948 1.00 91.50 119 PHE A CA 1
ATOM 965 C C . PHE A 1 119 ? 2.958 -4.587 -5.953 1.00 91.50 119 PHE A C 1
ATOM 967 O O . PHE A 1 119 ? 3.734 -5.148 -5.183 1.00 91.50 119 PHE A O 1
ATOM 974 N N . GLU A 1 120 ? 2.318 -5.255 -6.904 1.00 83.44 120 GLU A N 1
ATOM 975 C CA . GLU A 1 120 ? 2.763 -6.589 -7.297 1.00 83.44 120 GLU A CA 1
ATOM 976 C C . GLU A 1 120 ? 3.963 -6.464 -8.225 1.00 83.44 120 GLU A C 1
ATOM 978 O O . GLU A 1 120 ? 3.935 -5.653 -9.154 1.00 83.44 120 GLU A O 1
ATOM 983 N N . THR A 1 121 ? 5.002 -7.262 -7.987 1.00 84.62 121 THR A N 1
ATOM 984 C CA . THR A 1 121 ? 6.270 -7.137 -8.704 1.00 84.62 121 THR A CA 1
ATOM 985 C C . THR A 1 121 ? 6.726 -8.459 -9.314 1.00 84.62 121 THR A C 1
ATOM 987 O O . THR A 1 121 ? 6.721 -9.506 -8.669 1.00 84.62 121 THR A O 1
ATOM 990 N N . ASP A 1 122 ? 7.151 -8.404 -10.574 1.00 79.88 122 ASP A N 1
ATOM 991 C CA . ASP A 1 122 ? 7.722 -9.525 -11.327 1.00 79.88 122 ASP A CA 1
ATOM 992 C C . ASP A 1 122 ? 9.094 -9.123 -11.900 1.00 79.88 122 ASP A C 1
ATOM 994 O O . ASP A 1 122 ? 9.336 -7.944 -12.150 1.00 79.88 122 ASP A O 1
ATOM 998 N N . LEU A 1 123 ? 9.978 -10.097 -12.149 1.00 78.62 123 LEU A N 1
ATOM 999 C CA . LEU A 1 123 ? 11.223 -9.889 -12.905 1.00 78.62 123 LEU A CA 1
ATOM 1000 C C . LEU A 1 123 ? 11.109 -10.515 -14.290 1.00 78.62 123 LEU A C 1
ATOM 1002 O O . LEU A 1 123 ? 10.718 -11.681 -14.427 1.00 78.62 123 LEU A O 1
ATOM 1006 N N . ILE A 1 124 ? 11.497 -9.759 -15.312 1.00 70.44 124 ILE A N 1
ATOM 1007 C CA . ILE A 1 124 ? 11.595 -10.244 -16.686 1.00 70.44 124 ILE A CA 1
ATOM 1008 C C . ILE A 1 124 ? 13.068 -10.311 -17.062 1.00 70.44 124 ILE A C 1
ATOM 1010 O O . ILE A 1 124 ? 13.672 -9.306 -17.413 1.00 70.44 124 ILE A O 1
ATOM 1014 N N . ALA A 1 125 ? 13.632 -11.517 -17.026 1.00 59.56 125 ALA A N 1
ATOM 1015 C CA . ALA A 1 125 ? 14.971 -11.767 -17.538 1.00 59.56 125 ALA A CA 1
ATOM 1016 C C . ALA A 1 125 ? 14.933 -11.886 -19.070 1.00 59.56 125 ALA A C 1
ATOM 1018 O O . ALA A 1 125 ? 14.341 -12.821 -19.620 1.00 59.56 125 ALA A O 1
ATOM 1019 N N . THR A 1 126 ? 15.584 -10.954 -19.759 1.00 57.22 126 THR A N 1
ATOM 1020 C CA . THR A 1 126 ? 15.938 -11.060 -21.181 1.00 57.22 126 THR A CA 1
ATOM 1021 C C . THR A 1 126 ? 17.451 -11.254 -21.328 1.00 57.22 126 THR A C 1
ATOM 1023 O O . THR A 1 126 ? 18.203 -10.914 -20.413 1.00 57.22 126 THR A O 1
ATOM 1026 N N . PRO A 1 127 ? 17.951 -11.838 -22.434 1.00 44.34 127 PRO A N 1
ATOM 1027 C CA . PRO A 1 127 ? 19.392 -11.978 -22.637 1.00 44.34 127 PRO A CA 1
ATOM 1028 C C . PRO A 1 127 ? 20.097 -10.612 -22.563 1.00 44.34 127 PRO A C 1
ATOM 1030 O O . PRO A 1 127 ? 19.968 -9.800 -23.472 1.00 44.34 127 PRO A O 1
ATOM 1033 N N . GLY A 1 128 ? 20.828 -10.365 -21.471 1.00 48.91 128 GLY A N 1
ATOM 1034 C CA . GLY A 1 128 ? 21.589 -9.133 -21.237 1.00 48.91 128 GLY A CA 1
ATOM 1035 C C . GLY A 1 128 ? 20.889 -8.029 -20.428 1.00 48.91 128 GLY A C 1
ATOM 1036 O O . GLY A 1 128 ? 21.570 -7.066 -20.088 1.00 48.91 128 GLY A O 1
ATOM 1037 N N . ASN A 1 129 ? 19.599 -8.158 -20.085 1.00 57.16 129 ASN A N 1
ATOM 1038 C CA . ASN A 1 129 ? 18.874 -7.172 -19.267 1.00 57.16 129 ASN A CA 1
ATOM 1039 C C . ASN A 1 129 ? 17.748 -7.819 -18.439 1.00 57.16 129 ASN A C 1
ATOM 1041 O O . ASN A 1 129 ? 17.026 -8.677 -18.957 1.00 57.16 129 ASN A O 1
ATOM 1045 N N . THR A 1 130 ? 17.567 -7.399 -17.187 1.00 59.56 130 THR A N 1
ATOM 1046 C CA . THR A 1 130 ? 16.489 -7.885 -16.320 1.00 59.56 130 THR A CA 1
ATOM 1047 C C . THR A 1 130 ? 15.668 -6.693 -15.825 1.00 59.56 130 THR A C 1
ATOM 1049 O O . THR A 1 130 ? 16.143 -5.863 -15.072 1.00 59.56 130 THR A O 1
ATOM 1052 N N . ASP A 1 131 ? 14.406 -6.595 -16.236 1.00 77.56 131 ASP A N 1
ATOM 1053 C CA . ASP A 1 131 ? 13.556 -5.459 -15.854 1.00 77.56 131 ASP A CA 1
ATOM 1054 C C . ASP A 1 131 ? 12.575 -5.862 -14.743 1.00 77.56 131 ASP A C 1
ATOM 1056 O O . ASP A 1 131 ? 12.055 -6.986 -14.724 1.00 77.56 131 ASP A O 1
ATOM 1060 N N . VAL A 1 132 ? 12.279 -4.934 -13.828 1.00 89.31 132 VAL A N 1
ATOM 1061 C CA . VAL A 1 132 ? 11.225 -5.108 -12.818 1.00 89.31 132 VAL A CA 1
ATOM 1062 C C . VAL A 1 132 ? 9.905 -4.612 -13.408 1.00 89.31 132 VAL A C 1
ATOM 1064 O O . VAL A 1 132 ? 9.823 -3.505 -13.929 1.00 89.31 132 VAL A O 1
ATOM 1067 N N . VAL A 1 133 ? 8.839 -5.403 -13.309 1.00 89.75 133 VAL A N 1
ATOM 1068 C CA . VAL A 1 133 ? 7.492 -4.992 -13.730 1.00 89.75 133 VAL A CA 1
ATOM 1069 C C . VAL A 1 133 ? 6.603 -4.824 -12.513 1.00 89.75 133 VAL A C 1
ATOM 1071 O O . VAL A 1 133 ? 6.448 -5.757 -11.728 1.00 89.75 133 VAL A O 1
ATOM 1074 N N . LEU A 1 134 ? 5.994 -3.648 -12.384 1.00 93.12 134 LEU A N 1
ATOM 1075 C CA . LEU A 1 134 ? 5.037 -3.316 -11.333 1.00 93.12 134 LEU A CA 1
ATOM 1076 C C . LEU A 1 134 ? 3.615 -3.418 -11.870 1.00 93.12 134 LEU A C 1
ATOM 1078 O O . LEU A 1 134 ? 3.326 -2.907 -12.952 1.00 93.12 134 LEU A O 1
ATOM 1082 N N . LYS A 1 135 ? 2.709 -4.003 -11.088 1.00 86.62 135 LYS A N 1
ATOM 1083 C CA . LYS A 1 135 ? 1.271 -4.039 -11.376 1.00 86.62 135 LYS A CA 1
ATOM 1084 C C . LYS A 1 135 ? 0.495 -3.470 -10.195 1.00 86.62 135 LYS A C 1
ATOM 1086 O O . LYS A 1 135 ? 0.602 -3.965 -9.073 1.00 86.62 135 LYS A O 1
ATOM 1091 N N . ALA A 1 136 ? -0.319 -2.455 -10.463 1.00 88.56 136 ALA A N 1
ATOM 1092 C CA . ALA A 1 136 ? -1.271 -1.897 -9.511 1.00 88.56 136 ALA A CA 1
ATOM 1093 C C . ALA A 1 136 ? -2.689 -2.360 -9.869 1.00 88.56 136 ALA A C 1
ATOM 1095 O O . ALA A 1 136 ? -3.276 -1.887 -10.841 1.00 88.56 136 ALA A O 1
ATOM 1096 N N . ASN A 1 137 ? -3.253 -3.284 -9.087 1.00 79.06 137 ASN A N 1
ATOM 1097 C CA . ASN A 1 137 ? -4.576 -3.866 -9.347 1.00 79.06 137 ASN A CA 1
ATOM 1098 C C . ASN A 1 137 ? -5.688 -3.104 -8.614 1.00 79.06 137 ASN A C 1
ATOM 1100 O O . ASN A 1 137 ? -6.223 -3.568 -7.612 1.00 79.06 137 ASN A O 1
ATOM 1104 N N . ILE A 1 138 ? -6.050 -1.932 -9.132 1.00 81.56 138 ILE A N 1
ATOM 1105 C CA . ILE A 1 138 ? -7.060 -1.027 -8.550 1.00 81.56 138 ILE A CA 1
ATOM 1106 C C . ILE A 1 138 ? -8.327 -0.916 -9.416 1.00 81.56 138 ILE A C 1
ATOM 1108 O O . ILE A 1 138 ? -8.988 0.119 -9.489 1.00 81.56 138 ILE A O 1
ATOM 1112 N N . GLY A 1 139 ? -8.683 -2.006 -10.099 1.00 77.19 139 GLY A N 1
ATOM 1113 C CA . GLY A 1 139 ? -9.885 -2.088 -10.929 1.00 77.19 139 GLY A CA 1
ATOM 1114 C C . GLY A 1 139 ? -9.750 -1.297 -12.230 1.00 77.19 139 GLY A C 1
ATOM 1115 O O . GLY A 1 139 ? -8.828 -1.540 -13.006 1.00 77.19 139 GLY A O 1
ATOM 1116 N N . HIS A 1 140 ? -10.674 -0.366 -12.483 1.00 74.06 140 HIS A N 1
ATOM 1117 C CA . HIS A 1 140 ? -10.692 0.446 -13.711 1.00 74.06 140 HIS A CA 1
ATOM 1118 C C . HIS A 1 140 ? -9.437 1.313 -13.877 1.00 74.06 140 HIS A C 1
ATOM 1120 O O . HIS A 1 140 ? -9.033 1.576 -15.004 1.00 74.06 140 HIS A O 1
ATOM 1126 N N . GLU A 1 141 ? -8.819 1.704 -12.764 1.00 79.62 141 GLU A N 1
ATOM 1127 C CA . GLU A 1 141 ? -7.621 2.545 -12.731 1.00 79.62 141 GLU A CA 1
ATOM 1128 C C . GLU A 1 141 ? -6.317 1.737 -12.750 1.00 79.62 141 GLU A C 1
ATOM 1130 O O . GLU A 1 141 ? -5.250 2.317 -12.559 1.00 79.62 141 GLU A O 1
ATOM 1135 N N . SER A 1 142 ? -6.387 0.409 -12.934 1.00 86.12 142 SER A N 1
ATOM 1136 C CA . SER A 1 142 ? -5.203 -0.458 -12.898 1.00 86.12 142 SER A CA 1
ATOM 1137 C C . SER A 1 142 ? -4.169 -0.031 -13.931 1.00 86.12 142 SER A C 1
ATOM 1139 O O . SER A 1 142 ? -4.523 0.340 -15.050 1.00 86.12 142 SER A O 1
ATOM 1141 N N . TYR A 1 143 ? -2.896 -0.127 -13.558 1.00 91.88 143 TYR A N 1
ATOM 1142 C CA . TYR A 1 143 ? -1.791 0.265 -14.423 1.00 91.88 143 TYR A CA 1
ATOM 1143 C C . TYR A 1 143 ? -0.555 -0.610 -14.203 1.00 91.88 143 TYR A C 1
ATOM 1145 O O . TYR A 1 143 ? -0.379 -1.220 -13.142 1.00 91.88 143 TYR A O 1
ATOM 1153 N N . THR A 1 144 ? 0.292 -0.666 -15.228 1.00 92.56 144 THR A N 1
ATOM 1154 C CA . THR A 1 144 ? 1.553 -1.414 -15.245 1.00 92.56 144 THR A CA 1
ATOM 1155 C C . THR A 1 144 ? 2.731 -0.476 -15.493 1.00 92.56 144 THR A C 1
ATOM 1157 O O . THR A 1 144 ? 2.638 0.446 -16.305 1.00 92.56 144 THR A O 1
ATOM 1160 N N . VAL A 1 145 ? 3.849 -0.716 -14.809 1.00 95.69 145 VAL A N 1
ATOM 1161 C CA . VAL A 1 145 ? 5.077 0.080 -14.937 1.00 95.69 145 VAL A CA 1
ATOM 1162 C C . VAL A 1 145 ? 6.258 -0.844 -15.205 1.00 95.69 145 VAL A C 1
ATOM 1164 O O . VAL A 1 145 ? 6.468 -1.789 -14.448 1.00 95.69 145 VAL A O 1
ATOM 1167 N N . ASN A 1 146 ? 7.052 -0.552 -16.232 1.00 94.50 146 ASN A N 1
ATOM 1168 C CA . ASN A 1 146 ? 8.380 -1.147 -16.380 1.00 94.50 146 ASN A CA 1
ATOM 1169 C C . ASN A 1 146 ? 9.403 -0.293 -15.625 1.00 94.50 146 ASN A C 1
ATOM 1171 O O . ASN A 1 146 ? 9.454 0.924 -15.803 1.00 94.50 146 ASN A O 1
ATOM 1175 N N . VAL A 1 147 ? 10.221 -0.932 -14.803 1.00 94.94 147 VAL A N 1
ATOM 1176 C CA . VAL A 1 147 ? 11.259 -0.312 -13.984 1.00 94.94 147 VAL A CA 1
ATOM 1177 C C . VAL A 1 147 ? 12.612 -0.837 -14.453 1.00 94.94 147 VAL A C 1
ATOM 1179 O O . VAL A 1 147 ? 12.883 -2.034 -14.355 1.00 94.94 147 VAL A O 1
ATOM 1182 N N . ASP A 1 148 ? 13.461 0.076 -14.912 1.00 93.81 148 ASP A N 1
ATOM 1183 C CA . ASP A 1 148 ? 14.840 -0.193 -15.317 1.00 93.81 148 ASP A CA 1
ATOM 1184 C C . ASP A 1 148 ? 15.809 0.330 -14.247 1.00 93.81 148 ASP A C 1
ATOM 1186 O O . ASP A 1 148 ? 15.835 1.524 -13.928 1.00 93.81 148 ASP A O 1
ATOM 1190 N N . GLY A 1 149 ? 16.591 -0.571 -13.656 1.00 93.75 149 GLY A N 1
ATOM 1191 C CA . GLY A 1 149 ? 17.556 -0.243 -12.611 1.00 93.75 149 GLY A CA 1
ATOM 1192 C C . GLY A 1 149 ? 18.923 0.097 -13.196 1.00 93.75 149 GLY A C 1
ATOM 1193 O O . GLY A 1 149 ? 19.639 -0.774 -13.681 1.00 93.75 149 GLY A O 1
ATOM 1194 N N . LYS A 1 150 ? 19.358 1.355 -13.084 1.00 92.69 150 LYS A N 1
ATOM 1195 C CA . LYS A 1 150 ? 20.676 1.790 -13.564 1.00 92.69 150 LYS A CA 1
ATOM 1196 C C . LYS A 1 150 ? 21.623 2.128 -12.419 1.00 92.69 150 LYS A C 1
ATOM 1198 O O . LYS A 1 150 ? 21.348 2.971 -11.567 1.00 92.69 150 LYS A O 1
ATOM 1203 N N . THR A 1 151 ? 22.791 1.490 -12.435 1.00 91.88 151 THR A N 1
ATOM 1204 C CA . THR A 1 151 ? 23.849 1.691 -11.438 1.00 91.88 151 THR A CA 1
ATOM 1205 C C . THR A 1 151 ? 24.985 2.555 -11.989 1.00 91.88 151 THR A C 1
ATOM 1207 O O . THR A 1 151 ? 25.269 2.551 -13.188 1.00 91.88 151 THR A O 1
ATOM 1210 N N . SER A 1 152 ? 25.686 3.291 -11.123 1.00 91.56 152 SER A N 1
ATOM 1211 C CA . SER A 1 152 ? 26.846 4.093 -11.534 1.00 91.56 152 SER A CA 1
ATOM 1212 C C . SER A 1 152 ? 27.875 4.244 -10.434 1.00 91.56 152 SER A C 1
ATOM 1214 O O . SER A 1 152 ? 27.576 4.819 -9.396 1.00 91.56 152 SER A O 1
ATOM 1216 N N . LYS A 1 153 ? 29.124 3.841 -10.697 1.00 89.06 153 LYS A N 1
ATOM 1217 C CA . LYS A 1 153 ? 30.258 4.078 -9.784 1.00 89.06 153 LYS A CA 1
ATOM 1218 C C . LYS A 1 153 ? 30.549 5.566 -9.549 1.00 89.06 153 LYS A C 1
ATOM 1220 O O . LYS A 1 153 ? 31.050 5.916 -8.488 1.00 89.06 153 LYS A O 1
ATOM 1225 N N . SER A 1 154 ? 30.255 6.435 -10.521 1.00 87.31 154 SER A N 1
ATOM 1226 C CA . SER A 1 154 ? 30.455 7.890 -10.409 1.00 87.31 154 SER A CA 1
ATOM 1227 C C . SER A 1 154 ? 29.267 8.613 -9.764 1.00 87.31 154 SER A C 1
ATOM 1229 O O . SER A 1 154 ? 29.328 9.821 -9.545 1.00 87.31 154 SER A O 1
ATOM 1231 N N . GLY A 1 155 ? 28.178 7.888 -9.480 1.00 89.50 155 GLY A N 1
ATOM 1232 C CA . GLY A 1 155 ? 26.971 8.403 -8.839 1.00 89.50 155 GLY A CA 1
ATOM 1233 C C . GLY A 1 155 ? 26.028 9.185 -9.745 1.00 89.50 155 GLY A C 1
ATOM 1234 O O . GLY A 1 155 ? 24.995 9.636 -9.269 1.00 89.50 155 GLY A O 1
ATOM 1235 N N . LYS A 1 156 ? 26.335 9.319 -11.040 1.00 93.50 156 LYS A N 1
ATOM 1236 C CA . LYS A 1 156 ? 25.430 9.916 -12.032 1.00 93.50 156 LYS A CA 1
ATOM 1237 C C . LYS A 1 156 ? 25.250 9.007 -13.235 1.00 93.50 156 LYS A C 1
ATOM 1239 O O . LYS A 1 156 ? 26.216 8.405 -13.707 1.00 93.50 156 LYS A O 1
ATOM 1244 N N . ILE A 1 157 ? 24.018 8.941 -13.726 1.00 93.44 157 ILE A N 1
ATOM 1245 C CA . ILE A 1 157 ? 23.635 8.270 -14.964 1.00 93.44 157 ILE A CA 1
ATOM 1246 C C . ILE A 1 157 ? 23.609 9.297 -16.089 1.00 93.44 157 ILE A C 1
ATOM 1248 O O . ILE A 1 157 ? 22.897 10.299 -16.027 1.00 93.44 157 ILE A O 1
ATOM 1252 N N . SER A 1 158 ? 24.430 9.061 -17.105 1.00 93.00 158 SER A N 1
ATOM 1253 C CA . SER A 1 158 ? 24.464 9.858 -18.327 1.00 93.00 158 SER A CA 1
ATOM 1254 C C . SER A 1 158 ? 23.517 9.306 -19.391 1.00 93.00 158 SER A C 1
ATOM 1256 O O . SER A 1 158 ? 23.063 8.167 -19.328 1.00 93.00 158 SER A O 1
ATOM 1258 N N . ASP A 1 159 ? 23.261 10.121 -20.408 1.00 90.38 159 ASP A N 1
ATOM 1259 C CA . ASP A 1 159 ? 22.332 9.823 -21.502 1.00 90.38 159 ASP A CA 1
ATOM 1260 C C . ASP A 1 159 ? 22.708 8.568 -22.301 1.00 90.38 159 ASP A C 1
ATOM 1262 O O . ASP A 1 159 ? 21.828 7.846 -22.758 1.00 90.38 159 ASP A O 1
ATOM 1266 N N . VAL A 1 160 ? 24.011 8.293 -22.416 1.00 89.31 160 VAL A N 1
ATOM 1267 C CA . VAL A 1 160 ? 24.573 7.140 -23.139 1.00 89.31 160 VAL A CA 1
ATOM 1268 C C . VAL A 1 160 ? 24.405 5.834 -22.354 1.00 89.31 160 VAL A C 1
ATOM 1270 O O . VAL A 1 160 ? 24.441 4.757 -22.935 1.00 89.31 160 VAL A O 1
ATOM 1273 N N . GLN A 1 161 ? 24.222 5.910 -21.033 1.00 87.88 161 GLN A N 1
ATOM 1274 C CA . GLN A 1 161 ? 24.036 4.730 -20.179 1.00 87.88 161 GLN A CA 1
ATOM 1275 C C . GLN A 1 161 ? 22.588 4.230 -20.158 1.00 87.88 161 GLN A C 1
ATOM 1277 O O . GLN A 1 161 ? 22.315 3.189 -19.562 1.00 87.88 161 GLN A O 1
ATOM 1282 N N . ILE A 1 162 ? 21.667 4.976 -20.767 1.00 90.75 162 ILE A N 1
ATOM 1283 C CA . ILE A 1 162 ? 20.260 4.607 -20.875 1.00 90.75 162 ILE A CA 1
ATOM 1284 C C . ILE A 1 162 ? 20.013 4.179 -22.318 1.00 90.75 162 ILE A C 1
ATOM 1286 O O . ILE A 1 162 ? 20.193 4.963 -23.249 1.00 90.75 162 ILE A O 1
ATOM 1290 N N . ASP A 1 163 ? 19.598 2.929 -22.498 1.00 90.19 163 ASP A N 1
ATOM 1291 C CA . ASP A 1 163 ? 19.184 2.422 -23.801 1.00 90.19 163 ASP A CA 1
ATOM 1292 C C . ASP A 1 163 ? 17.707 2.756 -24.041 1.00 90.19 163 ASP A C 1
ATOM 1294 O O . ASP A 1 163 ? 16.799 1.981 -23.745 1.00 90.19 163 ASP A O 1
ATOM 1298 N N . TRP A 1 164 ? 17.476 3.966 -24.545 1.00 91.25 164 TRP A N 1
ATOM 1299 C CA . TRP A 1 164 ? 16.140 4.520 -24.768 1.00 91.25 164 TRP A CA 1
ATOM 1300 C C . TRP A 1 164 ? 15.299 3.703 -25.753 1.00 91.25 164 TRP A C 1
ATOM 1302 O O . TRP A 1 164 ? 14.088 3.615 -25.572 1.00 91.25 164 TRP A O 1
ATOM 1312 N N . LEU A 1 165 ? 15.934 3.104 -26.767 1.00 86.50 165 LEU A N 1
ATOM 1313 C CA . LEU A 1 165 ? 15.246 2.274 -27.757 1.00 86.50 165 LEU A CA 1
ATOM 1314 C C . LEU A 1 165 ? 14.770 0.973 -27.113 1.00 86.50 165 LEU A C 1
ATOM 1316 O O . LEU A 1 165 ? 13.607 0.607 -27.264 1.00 86.50 165 LEU A O 1
ATOM 1320 N N . SER A 1 166 ? 15.633 0.328 -26.322 1.00 85.00 166 SER A N 1
ATOM 1321 C CA . SER A 1 166 ? 15.246 -0.873 -25.579 1.00 85.00 166 SER A CA 1
ATOM 1322 C C . SER A 1 166 ? 14.095 -0.589 -24.612 1.00 85.00 166 SER A C 1
ATOM 1324 O O . SER A 1 166 ? 13.160 -1.380 -24.540 1.00 85.00 166 SER A O 1
ATOM 1326 N N . LEU A 1 167 ? 14.091 0.554 -23.916 1.00 88.44 167 LEU A N 1
ATOM 1327 C CA . LEU A 1 167 ? 12.980 0.929 -23.028 1.00 88.44 167 LEU A CA 1
ATOM 1328 C C . LEU A 1 167 ? 11.639 1.062 -23.770 1.00 88.44 167 LEU A C 1
ATOM 1330 O O . LEU A 1 167 ? 10.612 0.604 -23.264 1.00 88.44 167 LEU A O 1
ATOM 1334 N N . GLU A 1 168 ? 11.642 1.660 -24.963 1.00 83.94 168 GLU A N 1
ATOM 1335 C CA . GLU A 1 168 ? 10.450 1.797 -25.809 1.00 83.94 168 GLU A CA 1
ATOM 1336 C C . GLU A 1 168 ? 9.963 0.430 -26.319 1.00 83.94 168 GLU A C 1
ATOM 1338 O O . GLU A 1 168 ? 8.785 0.088 -26.167 1.00 83.94 168 GLU A O 1
ATOM 1343 N N . ASP A 1 169 ? 10.882 -0.406 -26.809 1.00 79.06 169 ASP A N 1
ATOM 1344 C CA . ASP A 1 169 ? 10.592 -1.773 -27.250 1.00 79.06 169 ASP A CA 1
ATOM 1345 C C . ASP A 1 169 ? 10.040 -2.641 -26.110 1.00 79.06 169 ASP A C 1
ATOM 1347 O O . ASP A 1 169 ? 9.078 -3.396 -26.292 1.00 79.06 169 ASP A O 1
ATOM 1351 N N . HIS A 1 170 ? 10.636 -2.554 -24.918 1.00 76.56 170 HIS A N 1
ATOM 1352 C CA . HIS A 1 170 ? 10.190 -3.291 -23.738 1.00 76.56 170 HIS A CA 1
ATOM 1353 C C . HIS A 1 170 ? 8.809 -2.827 -23.286 1.00 76.56 170 HIS A C 1
ATOM 1355 O O . HIS A 1 170 ? 7.979 -3.677 -22.965 1.00 76.56 170 HIS A O 1
ATOM 1361 N N . LYS A 1 171 ? 8.523 -1.519 -23.320 1.00 82.00 171 LYS A N 1
ATOM 1362 C CA . LYS A 1 171 ? 7.183 -0.985 -23.037 1.00 82.00 171 LYS A CA 1
ATOM 1363 C C . LYS A 1 171 ? 6.137 -1.575 -23.982 1.00 82.00 171 LYS A C 1
ATOM 1365 O O . LYS A 1 171 ? 5.092 -2.024 -23.520 1.00 82.00 171 LYS A O 1
ATOM 1370 N N . GLY A 1 172 ? 6.435 -1.631 -25.283 1.00 73.56 172 GLY A N 1
ATOM 1371 C CA . GLY A 1 172 ? 5.544 -2.220 -26.287 1.00 73.56 172 GLY A CA 1
ATOM 1372 C C . GLY A 1 172 ? 5.323 -3.723 -26.089 1.00 73.56 172 GLY A C 1
ATOM 1373 O O . GLY A 1 172 ? 4.195 -4.203 -26.189 1.00 73.56 172 GLY A O 1
ATOM 1374 N N . LYS A 1 173 ? 6.378 -4.475 -25.747 1.00 70.62 173 LYS A N 1
ATOM 1375 C CA . LYS A 1 173 ? 6.285 -5.922 -25.471 1.00 70.62 173 LYS A CA 1
ATOM 1376 C C . LYS A 1 173 ? 5.491 -6.224 -24.200 1.00 70.62 173 LYS A C 1
ATOM 1378 O O . LYS A 1 173 ? 4.717 -7.178 -24.181 1.00 70.62 173 LYS A O 1
ATOM 1383 N N . THR A 1 174 ? 5.681 -5.444 -23.135 1.00 68.19 174 THR A N 1
ATOM 1384 C CA . THR A 1 174 ? 4.967 -5.655 -21.867 1.00 68.19 174 THR A CA 1
ATOM 1385 C C . THR A 1 174 ? 3.595 -5.002 -21.816 1.00 68.19 174 THR A C 1
ATOM 1387 O O . THR A 1 174 ? 2.839 -5.289 -20.889 1.00 68.19 174 THR A O 1
ATOM 1390 N N . ASP A 1 175 ? 3.267 -4.171 -22.806 1.00 76.00 175 ASP A N 1
ATOM 1391 C CA . ASP A 1 175 ? 2.086 -3.309 -22.814 1.00 76.00 175 ASP A CA 1
ATOM 1392 C C . ASP A 1 175 ? 1.952 -2.506 -21.508 1.00 76.00 175 ASP A C 1
ATOM 1394 O O . ASP A 1 175 ? 0.873 -2.367 -20.928 1.00 76.00 175 ASP A O 1
ATOM 1398 N N . ALA A 1 176 ? 3.099 -2.042 -20.999 1.00 86.50 176 ALA A N 1
ATOM 1399 C CA . ALA A 1 176 ? 3.160 -1.235 -19.793 1.00 86.50 176 ALA A CA 1
ATOM 1400 C C . ALA A 1 176 ? 2.668 0.186 -20.075 1.00 86.50 176 ALA A C 1
ATOM 1402 O O . ALA A 1 176 ? 3.017 0.804 -21.083 1.00 86.50 176 ALA A O 1
ATOM 1403 N N . ASP A 1 177 ? 1.900 0.743 -19.142 1.00 92.06 177 ASP A N 1
ATOM 1404 C CA . ASP A 1 177 ? 1.399 2.112 -19.249 1.00 92.06 177 ASP A CA 1
ATOM 1405 C C . ASP A 1 177 ? 2.545 3.124 -19.097 1.00 92.06 177 ASP A C 1
ATOM 1407 O O . ASP A 1 177 ? 2.616 4.123 -19.824 1.00 92.06 177 ASP A O 1
ATOM 1411 N N . PHE A 1 178 ? 3.498 2.817 -18.213 1.00 95.88 178 PHE A N 1
ATOM 1412 C CA . PHE A 1 178 ? 4.594 3.709 -17.850 1.00 95.88 178 PHE A CA 1
ATOM 1413 C C . PHE A 1 178 ? 5.956 3.013 -17.847 1.00 95.88 178 PHE A C 1
ATOM 1415 O O . PHE A 1 178 ? 6.058 1.792 -17.721 1.00 95.88 178 PHE A O 1
ATOM 1422 N N . VAL A 1 179 ? 7.010 3.821 -17.951 1.00 96.00 179 VAL A N 1
ATOM 1423 C CA . VAL A 1 179 ? 8.402 3.384 -17.819 1.00 96.00 179 VAL A CA 1
ATOM 1424 C C . VAL A 1 179 ? 9.111 4.320 -16.855 1.00 96.00 179 VAL A C 1
ATOM 1426 O O . VAL A 1 179 ? 9.001 5.542 -16.977 1.00 96.00 179 VAL A O 1
ATOM 1429 N N . VAL A 1 180 ? 9.859 3.752 -15.918 1.00 97.31 180 VAL A N 1
ATOM 1430 C CA . VAL A 1 180 ? 10.706 4.496 -14.992 1.00 97.31 180 VAL A CA 1
ATOM 1431 C C . VAL A 1 180 ? 12.120 3.934 -15.015 1.00 97.31 180 VAL A C 1
ATOM 1433 O O . VAL A 1 180 ? 12.324 2.725 -14.961 1.00 97.31 180 VAL A O 1
ATOM 1436 N N . VAL A 1 181 ? 13.103 4.824 -15.071 1.00 96.88 181 VAL A N 1
ATOM 1437 C CA . VAL A 1 181 ? 14.508 4.500 -14.839 1.00 96.88 181 VAL A CA 1
ATOM 1438 C C . VAL A 1 181 ? 14.850 4.934 -13.423 1.00 96.88 181 VAL A C 1
ATOM 1440 O O . VAL A 1 181 ? 14.640 6.094 -13.057 1.00 96.88 181 VAL A O 1
ATOM 1443 N N . VAL A 1 182 ? 15.384 4.012 -12.625 1.00 97.62 182 VAL A N 1
ATOM 1444 C CA . VAL A 1 182 ? 15.786 4.267 -11.240 1.00 97.62 182 VAL A CA 1
ATOM 1445 C C . VAL A 1 182 ? 17.304 4.245 -11.132 1.00 97.62 182 VAL A C 1
ATOM 1447 O O . VAL A 1 182 ? 17.945 3.304 -11.591 1.00 97.62 182 VAL A O 1
ATOM 1450 N N . GLY A 1 183 ? 17.898 5.262 -10.510 1.00 96.31 183 GLY A N 1
ATOM 1451 C CA . GLY A 1 183 ? 19.354 5.349 -10.366 1.00 96.31 183 GLY A CA 1
ATOM 1452 C C . GLY A 1 183 ? 19.812 6.310 -9.268 1.00 96.31 183 GLY A C 1
ATOM 1453 O O . GLY A 1 183 ? 18.979 6.940 -8.615 1.00 96.31 183 GLY A O 1
ATOM 1454 N N . PRO A 1 184 ? 21.131 6.429 -9.026 1.00 96.31 184 PRO A N 1
ATOM 1455 C CA . PRO A 1 184 ? 21.657 7.263 -7.944 1.00 96.31 184 PRO A CA 1
ATOM 1456 C C . PRO A 1 184 ? 21.364 8.754 -8.122 1.00 96.31 184 PRO A C 1
ATOM 1458 O O . PRO A 1 184 ? 20.862 9.410 -7.209 1.00 96.31 184 PRO A O 1
ATOM 1461 N N . ASP A 1 185 ? 21.653 9.269 -9.311 1.00 96.88 185 ASP A N 1
ATOM 1462 C CA . ASP A 1 185 ? 21.338 10.617 -9.769 1.00 96.88 185 ASP A CA 1
ATOM 1463 C C . ASP A 1 185 ? 21.443 10.635 -11.303 1.00 96.88 185 ASP A C 1
ATOM 1465 O O . ASP A 1 185 ? 22.013 9.719 -11.906 1.00 96.88 185 ASP A O 1
ATOM 1469 N N . PHE A 1 186 ? 20.932 11.680 -11.947 1.00 95.81 186 PHE A N 1
ATOM 1470 C CA . PHE A 1 186 ? 20.916 11.803 -13.405 1.00 95.81 186 PHE A CA 1
ATOM 1471 C C . PHE A 1 186 ? 21.701 13.033 -13.862 1.00 95.81 186 PHE A C 1
ATOM 1473 O O . PHE A 1 186 ? 21.677 14.098 -13.240 1.00 95.81 186 PHE A O 1
ATOM 1480 N N . ALA A 1 187 ? 22.435 12.897 -14.965 1.00 92.38 187 ALA A N 1
ATOM 1481 C CA . ALA A 1 187 ? 23.082 14.036 -15.595 1.00 92.38 187 ALA A CA 1
ATOM 1482 C C . ALA A 1 187 ? 22.015 14.998 -16.144 1.00 92.38 187 ALA A C 1
ATOM 1484 O O . ALA A 1 187 ? 21.077 14.583 -16.818 1.00 92.38 187 ALA A O 1
ATOM 1485 N N . LYS A 1 188 ? 22.169 16.299 -15.884 1.00 86.12 188 LYS A N 1
ATOM 1486 C CA . LYS A 1 188 ? 21.262 17.321 -16.424 1.00 86.12 188 LYS A CA 1
ATOM 1487 C C . LYS A 1 188 ? 21.378 17.429 -17.950 1.00 86.12 188 LYS A C 1
ATOM 1489 O O . LYS A 1 188 ? 22.348 16.973 -18.557 1.00 86.12 188 LYS A O 1
ATOM 1494 N N . GLY A 1 189 ? 20.418 18.111 -18.571 1.00 87.06 189 GLY A N 1
ATOM 1495 C CA . GLY A 1 189 ? 20.471 18.450 -19.992 1.00 87.06 189 GLY A CA 1
ATOM 1496 C C . GLY A 1 189 ? 19.864 17.359 -20.869 1.00 87.06 189 GLY A C 1
ATOM 1497 O O . GLY A 1 189 ? 18.645 17.269 -20.970 1.00 87.06 189 GLY A O 1
ATOM 1498 N N . ASN A 1 190 ? 20.698 16.567 -21.551 1.00 89.69 190 ASN A N 1
ATOM 1499 C CA . ASN A 1 190 ? 20.216 15.631 -22.576 1.00 89.69 190 ASN A CA 1
ATOM 1500 C C . ASN A 1 190 ? 19.352 14.500 -22.008 1.00 89.69 190 ASN A C 1
ATOM 1502 O O . ASN A 1 190 ? 18.342 14.176 -22.625 1.00 89.69 190 ASN A O 1
ATOM 1506 N N . VAL A 1 191 ? 19.700 13.965 -20.832 1.00 93.50 191 VAL A N 1
ATOM 1507 C CA . VAL A 1 191 ? 18.950 12.873 -20.184 1.00 93.50 191 VAL A CA 1
ATOM 1508 C C . VAL A 1 191 ? 17.507 13.291 -19.920 1.00 93.50 191 VAL A C 1
ATOM 1510 O O . VAL A 1 191 ? 16.578 12.609 -20.326 1.00 93.50 191 VAL A O 1
ATOM 1513 N N . GLU A 1 192 ? 17.320 14.449 -19.289 1.00 92.06 192 GLU A N 1
ATOM 1514 C CA . GLU A 1 192 ? 16.006 14.987 -18.929 1.00 92.06 192 GLU A CA 1
ATOM 1515 C C . GLU A 1 192 ? 15.167 15.299 -20.175 1.00 92.06 192 GLU A C 1
ATOM 1517 O O . GLU A 1 192 ? 14.021 14.865 -20.289 1.00 92.06 192 GLU A O 1
ATOM 1522 N N . LYS A 1 193 ? 15.765 15.960 -21.179 1.00 92.94 193 LYS A N 1
ATOM 1523 C CA . LYS A 1 193 ? 15.098 16.219 -22.466 1.00 92.94 193 LYS A CA 1
ATOM 1524 C C . LYS A 1 193 ? 14.654 14.926 -23.151 1.00 92.94 193 LYS A C 1
ATOM 1526 O O . LYS A 1 193 ? 13.562 14.875 -23.717 1.00 92.94 193 LYS A O 1
ATOM 1531 N N . ARG A 1 194 ? 15.500 13.892 -23.136 1.00 93.94 194 ARG A N 1
ATOM 1532 C CA . ARG A 1 194 ? 15.202 12.615 -23.789 1.00 93.94 194 ARG A CA 1
ATOM 1533 C C . ARG A 1 194 ? 14.187 11.791 -22.997 1.00 93.94 194 ARG A C 1
ATOM 1535 O O . ARG A 1 194 ? 13.327 11.175 -23.620 1.00 93.94 194 ARG A O 1
ATOM 1542 N N . ALA A 1 195 ? 14.206 11.873 -21.669 1.00 95.25 195 ALA A N 1
ATOM 1543 C CA . ALA A 1 195 ? 13.188 11.296 -20.799 1.00 95.25 195 ALA A CA 1
ATOM 1544 C C . ALA A 1 195 ? 11.799 11.882 -21.087 1.00 95.25 195 ALA A C 1
ATOM 1546 O O . ALA A 1 195 ? 10.865 11.125 -21.343 1.00 95.25 195 ALA A O 1
ATOM 1547 N N . HIS A 1 196 ? 11.683 13.213 -21.190 1.00 94.31 196 HIS A N 1
ATOM 1548 C CA . HIS A 1 196 ? 10.436 13.859 -21.611 1.00 94.31 196 HIS A CA 1
ATOM 1549 C C . HIS A 1 196 ? 9.973 13.393 -22.992 1.00 94.31 196 HIS A C 1
ATOM 1551 O O . HIS A 1 196 ? 8.815 13.021 -23.161 1.00 94.31 196 HIS A O 1
ATOM 1557 N N . LYS A 1 197 ? 10.881 13.382 -23.977 1.00 93.50 197 LYS A N 1
ATOM 1558 C CA . LYS A 1 197 ? 10.554 12.979 -25.351 1.00 93.50 197 LYS A CA 1
ATOM 1559 C C . LYS A 1 197 ? 10.083 11.523 -25.444 1.00 93.50 197 LYS A C 1
ATOM 1561 O O . LYS A 1 197 ? 9.217 11.230 -26.258 1.00 93.50 197 LYS A O 1
ATOM 1566 N N . SER A 1 198 ? 10.655 10.639 -24.630 1.00 91.56 198 SER A N 1
ATOM 1567 C CA . SER A 1 198 ? 10.403 9.190 -24.681 1.00 91.56 198 SER A CA 1
ATOM 1568 C C . SER A 1 198 ? 9.330 8.734 -23.683 1.00 91.56 198 SER A C 1
ATOM 1570 O O . SER A 1 198 ? 9.064 7.543 -23.569 1.00 91.56 198 SER A O 1
ATOM 1572 N N . GLY A 1 199 ? 8.722 9.659 -22.930 1.00 93.75 199 GLY A N 1
ATOM 1573 C CA . GLY A 1 199 ? 7.706 9.326 -21.929 1.00 93.75 199 GLY A CA 1
ATOM 1574 C C . GLY A 1 199 ? 8.240 8.502 -20.750 1.00 93.75 199 GLY A C 1
ATOM 1575 O O . GLY A 1 199 ? 7.511 7.670 -20.212 1.00 93.75 199 GLY A O 1
ATOM 1576 N N . VAL A 1 200 ? 9.510 8.697 -20.383 1.00 96.62 200 VAL A N 1
ATOM 1577 C CA . VAL A 1 200 ? 10.204 7.961 -19.316 1.00 96.62 200 VAL A CA 1
ATOM 1578 C C . VAL A 1 200 ? 10.343 8.845 -18.081 1.00 96.62 200 VAL A C 1
ATOM 1580 O O . VAL A 1 200 ? 10.723 10.013 -18.182 1.00 96.62 200 VAL A O 1
ATOM 1583 N N . VAL A 1 201 ? 10.076 8.281 -16.907 1.00 97.94 201 VAL A N 1
ATOM 1584 C CA . VAL A 1 201 ? 10.320 8.932 -15.614 1.00 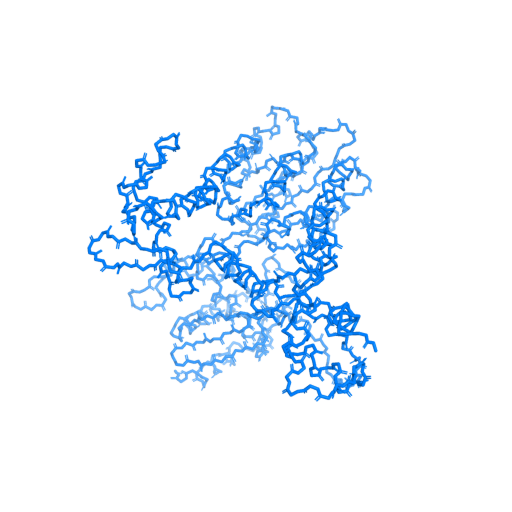97.94 201 VAL A CA 1
ATOM 1585 C C . VAL A 1 201 ? 11.724 8.605 -15.112 1.00 97.94 201 VAL A C 1
ATOM 1587 O O . VAL A 1 201 ? 12.179 7.470 -15.217 1.00 97.94 201 VAL A O 1
ATOM 1590 N N . LEU A 1 202 ? 12.412 9.592 -14.547 1.00 98.00 202 LEU A N 1
ATOM 1591 C CA . LEU A 1 202 ? 13.718 9.453 -13.910 1.00 98.00 202 LEU A CA 1
ATOM 1592 C C . LEU A 1 202 ? 13.538 9.577 -12.396 1.00 98.00 202 LEU A C 1
ATOM 1594 O O . LEU A 1 202 ? 13.300 10.669 -11.877 1.00 98.00 202 LEU A O 1
ATOM 1598 N N . LEU A 1 203 ? 13.655 8.459 -11.683 1.00 98.38 203 LEU A N 1
ATOM 1599 C CA . LEU A 1 203 ? 13.482 8.403 -10.234 1.00 98.38 203 LEU A CA 1
ATOM 1600 C C . LEU A 1 203 ? 14.826 8.188 -9.544 1.00 98.38 203 LEU A C 1
ATOM 1602 O O . LEU A 1 203 ? 15.529 7.210 -9.803 1.00 98.38 203 LEU A O 1
ATOM 1606 N N . LYS A 1 204 ? 15.198 9.084 -8.631 1.00 98.50 204 LYS A N 1
ATOM 1607 C CA . LYS A 1 204 ? 16.437 8.909 -7.872 1.00 98.50 204 LYS A CA 1
ATOM 1608 C C . LYS A 1 204 ? 16.189 7.965 -6.709 1.00 98.50 204 LYS A C 1
ATOM 1610 O O . LYS A 1 204 ? 15.149 8.015 -6.054 1.00 98.50 204 LYS A O 1
ATOM 1615 N N . VAL A 1 205 ? 17.190 7.158 -6.379 1.00 98.44 205 VAL A N 1
ATOM 1616 C CA . VAL A 1 205 ? 17.144 6.251 -5.222 1.00 98.44 205 VAL A CA 1
ATOM 1617 C C . VAL A 1 205 ? 16.859 7.007 -3.924 1.00 98.44 205 VAL A C 1
ATOM 1619 O O . VAL A 1 205 ? 16.140 6.501 -3.067 1.00 98.44 205 VAL A O 1
ATOM 1622 N N . LYS A 1 206 ? 17.376 8.234 -3.777 1.00 98.06 206 LYS A N 1
ATOM 1623 C CA . LYS A 1 206 ? 17.087 9.072 -2.603 1.00 98.06 206 LYS A CA 1
ATOM 1624 C C . LYS A 1 206 ? 15.586 9.383 -2.469 1.00 98.06 206 LYS A C 1
ATOM 1626 O O . LYS A 1 206 ? 15.070 9.294 -1.362 1.00 98.06 206 LYS A O 1
ATOM 1631 N N . ASP A 1 207 ? 14.903 9.650 -3.582 1.00 98.50 207 ASP A N 1
ATOM 1632 C CA . ASP A 1 207 ? 13.487 10.026 -3.607 1.00 98.50 207 ASP A CA 1
ATOM 1633 C C . ASP A 1 207 ? 12.615 8.780 -3.358 1.00 98.50 207 ASP A C 1
ATOM 1635 O O . ASP A 1 207 ? 11.669 8.814 -2.575 1.00 98.50 207 ASP A O 1
ATOM 1639 N N . LEU A 1 208 ? 13.001 7.622 -3.917 1.00 98.50 208 LEU A N 1
ATOM 1640 C CA . LEU A 1 208 ? 12.375 6.333 -3.592 1.00 98.50 208 LEU A CA 1
ATOM 1641 C C . LEU A 1 208 ? 12.495 6.000 -2.094 1.00 98.50 208 LEU A C 1
ATOM 1643 O O . LEU A 1 208 ? 11.534 5.546 -1.479 1.00 98.50 208 LEU A O 1
ATOM 1647 N N . ILE A 1 209 ? 13.655 6.253 -1.481 1.00 98.25 209 ILE A N 1
ATOM 1648 C CA . ILE A 1 209 ? 13.858 6.061 -0.037 1.00 98.25 209 ILE A CA 1
ATOM 1649 C C . ILE A 1 209 ? 12.948 6.983 0.783 1.00 98.25 209 ILE A C 1
ATOM 1651 O O . ILE A 1 209 ? 12.461 6.572 1.837 1.00 98.25 209 ILE A O 1
ATOM 1655 N N . GLU A 1 210 ? 12.718 8.217 0.340 1.00 97.50 210 GLU A N 1
ATOM 1656 C CA . GLU A 1 210 ? 11.780 9.126 1.005 1.00 97.50 210 GLU A CA 1
ATOM 1657 C C . GLU A 1 210 ? 10.348 8.591 0.945 1.00 97.50 210 GLU A C 1
ATOM 1659 O O . GLU A 1 210 ? 9.682 8.543 1.980 1.00 97.50 210 GLU A O 1
ATOM 1664 N N . LEU A 1 211 ? 9.918 8.067 -0.207 1.00 97.62 211 LEU A N 1
ATOM 1665 C CA . LEU A 1 211 ? 8.627 7.386 -0.328 1.00 97.62 211 LEU A CA 1
ATOM 1666 C C . LEU A 1 211 ? 8.522 6.183 0.622 1.00 97.62 211 LEU A C 1
ATOM 1668 O O . LEU A 1 211 ? 7.531 6.063 1.334 1.00 97.62 211 LEU A O 1
ATOM 1672 N N . LEU A 1 212 ? 9.546 5.325 0.714 1.00 96.69 212 LEU A N 1
ATOM 1673 C CA . LEU A 1 212 ? 9.542 4.181 1.644 1.00 96.69 212 LEU A CA 1
ATOM 1674 C C . LEU A 1 212 ? 9.396 4.623 3.112 1.00 96.69 212 LEU A C 1
ATOM 1676 O O . LEU A 1 212 ? 8.655 4.013 3.886 1.00 96.69 212 LEU A O 1
ATOM 1680 N N . LYS A 1 213 ? 10.080 5.706 3.497 1.00 93.50 213 LYS A N 1
ATOM 1681 C CA . LYS A 1 213 ? 10.038 6.265 4.858 1.00 93.50 213 LYS A CA 1
ATOM 1682 C C . LYS A 1 213 ? 8.711 6.925 5.212 1.00 93.50 213 LYS A C 1
ATOM 1684 O O . LYS A 1 213 ? 8.338 6.931 6.384 1.00 93.50 213 LYS A O 1
ATOM 1689 N N . GLU A 1 214 ? 8.018 7.507 4.244 1.00 92.19 214 GLU A N 1
ATOM 1690 C CA . GLU A 1 214 ? 6.669 8.024 4.475 1.00 92.19 214 GLU A CA 1
ATOM 1691 C C . GLU A 1 214 ? 5.655 6.873 4.504 1.00 92.19 214 GLU A C 1
ATOM 1693 O O . GLU A 1 214 ? 4.834 6.822 5.419 1.00 92.19 214 GLU A O 1
ATOM 1698 N N . HIS A 1 215 ? 5.799 5.880 3.618 1.00 92.19 215 HIS A N 1
ATOM 1699 C CA . HIS A 1 215 ? 4.900 4.726 3.526 1.00 92.19 215 HIS A CA 1
ATOM 1700 C C . HIS A 1 215 ? 4.851 3.897 4.820 1.00 92.19 215 HIS A C 1
ATOM 1702 O O . HIS A 1 215 ? 3.777 3.464 5.229 1.00 92.19 215 HIS A O 1
ATOM 1708 N N . ILE A 1 216 ? 5.989 3.706 5.506 1.00 86.44 216 ILE A N 1
ATOM 1709 C CA . ILE A 1 216 ? 6.017 2.989 6.798 1.00 86.44 216 ILE A CA 1
ATOM 1710 C C . ILE A 1 216 ? 5.257 3.740 7.904 1.00 86.44 216 ILE A C 1
ATOM 1712 O O . ILE A 1 216 ? 4.730 3.120 8.826 1.00 86.44 216 ILE A O 1
ATOM 1716 N N . ARG A 1 217 ? 5.193 5.078 7.841 1.00 82.25 217 ARG A N 1
ATOM 1717 C CA . ARG A 1 217 ? 4.437 5.881 8.815 1.00 82.25 217 ARG A CA 1
ATOM 1718 C C . ARG A 1 217 ? 2.951 5.808 8.514 1.00 82.25 217 ARG A C 1
ATOM 1720 O O . ARG A 1 217 ? 2.160 5.564 9.421 1.00 82.25 217 ARG A O 1
ATOM 1727 N N . TYR A 1 218 ? 2.606 6.020 7.248 1.00 83.88 218 TYR A N 1
ATOM 1728 C CA . TYR A 1 218 ? 1.257 5.927 6.723 1.00 83.88 218 TYR A CA 1
ATOM 1729 C C . TYR A 1 218 ? 1.311 5.421 5.275 1.00 83.88 218 TYR A C 1
ATOM 1731 O O . TYR A 1 218 ? 1.931 6.064 4.430 1.00 83.88 218 TYR A O 1
ATOM 1739 N N . PRO A 1 219 ? 0.663 4.289 4.952 1.00 89.25 219 PRO A N 1
ATOM 1740 C CA . PRO A 1 219 ? 0.705 3.754 3.598 1.00 89.25 219 PRO A CA 1
ATOM 1741 C C . PRO A 1 219 ? 0.084 4.700 2.566 1.00 89.25 219 PRO A C 1
ATOM 1743 O O . PRO A 1 219 ? -1.068 5.148 2.691 1.00 89.25 219 PRO A O 1
ATOM 1746 N N . PHE A 1 220 ? 0.842 4.969 1.504 1.00 93.94 220 PHE A N 1
ATOM 1747 C CA . PHE A 1 220 ? 0.295 5.529 0.272 1.00 93.94 220 PHE A CA 1
ATOM 1748 C C . PHE A 1 220 ? -0.690 4.539 -0.348 1.00 93.94 220 PHE A C 1
ATOM 1750 O O . PHE A 1 220 ? -0.487 3.327 -0.290 1.00 93.94 220 PHE A O 1
ATOM 1757 N N . ASN A 1 221 ? -1.736 5.050 -0.987 1.00 91.50 221 ASN A N 1
ATOM 1758 C CA . ASN A 1 221 ? -2.535 4.238 -1.894 1.00 91.50 221 ASN A CA 1
ATOM 1759 C C . ASN A 1 221 ? -1.930 4.258 -3.311 1.00 91.50 221 ASN A C 1
ATOM 1761 O O . ASN A 1 221 ? -1.166 5.152 -3.675 1.00 91.50 221 ASN A O 1
ATOM 1765 N N . LEU A 1 222 ? -2.294 3.276 -4.138 1.00 94.44 222 LEU A N 1
ATOM 1766 C CA . LEU A 1 222 ? -1.722 3.129 -5.480 1.00 94.44 222 LEU A CA 1
ATOM 1767 C C . LEU A 1 222 ? -2.141 4.254 -6.448 1.00 94.44 222 LEU A C 1
ATOM 1769 O O . LEU A 1 222 ? -1.439 4.499 -7.418 1.00 94.44 222 LEU A O 1
ATOM 1773 N N . LEU A 1 223 ? -3.223 4.998 -6.187 1.00 93.31 223 LEU A N 1
ATOM 1774 C CA . LEU A 1 223 ? -3.565 6.184 -6.989 1.00 93.31 223 LEU A CA 1
ATOM 1775 C C . LEU A 1 223 ? -2.638 7.366 -6.681 1.00 93.31 223 LEU A C 1
ATOM 1777 O O . LEU A 1 223 ? -2.229 8.076 -7.595 1.00 93.31 223 LEU A O 1
ATOM 1781 N N . GLU A 1 224 ? -2.268 7.560 -5.412 1.00 94.19 224 GLU A N 1
ATOM 1782 C CA . GLU A 1 224 ? -1.262 8.556 -5.023 1.00 94.19 224 GLU A CA 1
ATOM 1783 C C . GLU A 1 224 ? 0.079 8.257 -5.702 1.00 94.19 224 GLU A C 1
ATOM 1785 O O . GLU A 1 224 ? 0.706 9.165 -6.243 1.00 94.19 224 GLU A O 1
ATOM 1790 N N . LEU A 1 225 ? 0.486 6.982 -5.730 1.00 97.00 225 LEU A N 1
ATOM 1791 C CA . LEU A 1 225 ? 1.739 6.556 -6.358 1.00 97.00 225 LEU A CA 1
ATOM 1792 C C . LEU A 1 225 ? 1.683 6.564 -7.891 1.00 97.00 225 LEU A C 1
ATOM 1794 O O . LEU A 1 225 ? 2.723 6.738 -8.517 1.00 97.00 225 LEU A O 1
ATOM 1798 N N . LYS A 1 226 ? 0.505 6.429 -8.516 1.00 96.88 226 LYS A N 1
ATOM 1799 C CA . LYS A 1 226 ? 0.342 6.535 -9.979 1.00 96.88 226 LYS A CA 1
ATOM 1800 C C . LYS A 1 226 ? 0.876 7.861 -10.521 1.00 96.88 226 LYS A C 1
ATOM 1802 O O . LYS A 1 226 ? 1.563 7.860 -11.539 1.00 96.88 226 LYS A O 1
ATOM 1807 N N . ARG A 1 227 ? 0.654 8.962 -9.789 1.00 95.62 227 ARG A N 1
ATOM 1808 C CA . ARG A 1 227 ? 1.125 10.316 -10.141 1.00 95.62 227 ARG A CA 1
ATOM 1809 C C . ARG A 1 227 ? 2.631 10.389 -10.379 1.00 95.62 227 ARG A C 1
ATOM 1811 O O . ARG A 1 227 ? 3.078 11.215 -11.168 1.00 95.62 227 ARG A O 1
ATOM 1818 N N . LEU A 1 228 ? 3.405 9.511 -9.732 1.00 96.62 228 LEU A N 1
ATOM 1819 C CA . LEU A 1 228 ? 4.852 9.414 -9.922 1.00 96.62 228 LEU A CA 1
ATOM 1820 C C . LEU A 1 228 ? 5.219 9.108 -11.376 1.00 96.62 228 LEU A C 1
ATOM 1822 O O . LEU A 1 228 ? 6.255 9.549 -11.857 1.00 96.62 228 LEU A O 1
ATOM 1826 N N . PHE A 1 229 ? 4.372 8.340 -12.060 1.00 96.94 229 PHE A N 1
ATOM 1827 C CA . PHE A 1 229 ? 4.646 7.792 -13.381 1.00 96.94 229 PHE A CA 1
ATOM 1828 C C . PHE A 1 229 ? 4.017 8.601 -14.523 1.00 96.94 229 PHE A C 1
ATOM 1830 O O . PHE A 1 229 ? 4.362 8.398 -15.684 1.00 96.94 229 PHE A O 1
ATOM 1837 N N . GLU A 1 230 ? 3.109 9.526 -14.204 1.00 95.25 230 GLU A N 1
ATOM 1838 C CA . GLU A 1 230 ? 2.336 10.299 -15.185 1.00 95.25 230 GLU A CA 1
ATOM 1839 C C . GLU A 1 230 ? 3.108 11.483 -15.777 1.00 95.25 230 GLU A C 1
ATOM 1841 O O . GLU A 1 230 ? 2.764 11.951 -16.863 1.00 95.25 230 GLU A O 1
ATOM 1846 N N . THR A 1 231 ? 4.160 11.947 -15.095 1.00 93.12 231 THR A N 1
ATOM 1847 C CA . THR A 1 231 ? 4.985 13.078 -15.537 1.00 93.12 231 THR A CA 1
ATOM 1848 C C . THR A 1 231 ? 6.386 12.588 -15.918 1.00 93.12 231 THR A C 1
ATOM 1850 O O . THR A 1 231 ? 7.211 12.377 -15.029 1.00 93.12 231 THR A O 1
ATOM 1853 N N . PRO A 1 232 ? 6.684 12.407 -17.221 1.00 94.69 232 PRO A N 1
ATOM 1854 C CA . PRO A 1 232 ? 8.029 12.091 -17.705 1.00 94.69 232 PRO A CA 1
ATOM 1855 C C . PRO A 1 232 ? 9.067 13.124 -17.255 1.00 94.69 232 PRO A C 1
ATOM 1857 O O . PRO A 1 232 ? 8.722 14.289 -17.069 1.00 94.69 232 PRO A O 1
ATOM 1860 N N . GLY A 1 233 ? 10.340 12.730 -17.175 1.00 95.25 233 GLY A N 1
ATOM 1861 C CA . GLY A 1 233 ? 11.434 13.591 -16.704 1.00 95.25 233 GLY A CA 1
ATOM 1862 C C . GLY A 1 233 ? 11.831 13.332 -15.248 1.00 95.25 233 GLY A C 1
ATOM 1863 O O . GLY A 1 233 ? 11.613 12.241 -14.728 1.00 95.25 233 GLY A O 1
ATOM 1864 N N . ASP A 1 234 ? 12.479 14.307 -14.605 1.00 95.94 234 ASP A N 1
ATOM 1865 C CA . ASP A 1 234 ? 12.938 14.191 -13.212 1.00 95.94 234 ASP A CA 1
ATOM 1866 C C . ASP A 1 234 ? 11.754 14.165 -12.233 1.00 95.94 234 ASP A C 1
ATOM 1868 O O . ASP A 1 234 ? 10.952 15.097 -12.181 1.00 95.94 234 ASP A O 1
ATOM 1872 N N . ALA A 1 235 ? 11.656 13.100 -11.438 1.00 96.69 235 ALA A N 1
ATOM 1873 C CA . ALA A 1 235 ? 10.534 12.895 -10.529 1.00 96.69 235 ALA A CA 1
ATOM 1874 C C . ALA A 1 235 ? 10.623 13.688 -9.213 1.00 96.69 235 ALA A C 1
ATOM 1876 O O . ALA A 1 235 ? 9.674 13.636 -8.433 1.00 96.69 235 ALA A O 1
ATOM 1877 N N . GLY A 1 236 ? 11.717 14.407 -8.931 1.00 95.62 236 GLY A N 1
ATOM 1878 C CA . GLY A 1 236 ? 11.970 14.986 -7.605 1.00 95.62 236 GLY A CA 1
ATOM 1879 C C . GLY A 1 236 ? 10.830 15.877 -7.097 1.00 95.62 236 GLY A C 1
ATOM 1880 O O . GLY A 1 236 ? 10.306 15.654 -6.009 1.00 95.62 236 GLY A O 1
ATOM 1881 N N . HIS A 1 237 ? 10.370 16.823 -7.921 1.00 95.75 237 HIS A N 1
ATOM 1882 C CA . HIS A 1 237 ? 9.249 17.704 -7.562 1.00 95.75 237 HIS A CA 1
ATOM 1883 C C . HIS A 1 237 ? 7.930 16.935 -7.385 1.00 95.75 237 HIS A C 1
ATOM 1885 O O . HIS A 1 237 ? 7.145 17.223 -6.487 1.00 95.75 237 HIS A O 1
ATOM 1891 N N . VAL A 1 238 ? 7.690 15.920 -8.220 1.00 96.88 238 VAL A N 1
ATOM 1892 C CA . VAL A 1 238 ? 6.477 15.091 -8.147 1.00 96.88 238 VAL A CA 1
ATOM 1893 C C . VAL A 1 238 ? 6.460 14.273 -6.855 1.00 96.88 238 VAL A C 1
ATOM 1895 O O . VAL A 1 238 ? 5.416 14.148 -6.219 1.00 96.88 238 VAL A O 1
ATOM 1898 N N . VAL A 1 239 ? 7.611 13.753 -6.423 1.00 97.62 239 VAL A N 1
ATOM 1899 C CA . VAL A 1 239 ? 7.746 13.048 -5.141 1.00 97.62 239 VAL A CA 1
ATOM 1900 C C . VAL A 1 239 ? 7.447 13.986 -3.973 1.00 97.62 239 VAL A C 1
ATOM 1902 O O . VAL A 1 239 ? 6.666 13.621 -3.092 1.00 97.62 239 VAL A O 1
ATOM 1905 N N . GLU A 1 240 ? 7.989 15.206 -3.987 1.00 96.31 240 GLU A N 1
ATOM 1906 C CA . GLU A 1 240 ? 7.692 16.221 -2.969 1.00 96.31 240 GLU A CA 1
ATOM 1907 C C . GLU A 1 240 ? 6.189 16.549 -2.907 1.00 96.31 240 GLU A C 1
ATOM 1909 O O . GLU A 1 240 ? 5.609 16.598 -1.818 1.00 96.31 240 GLU A O 1
ATOM 1914 N N . GLU A 1 241 ? 5.525 16.700 -4.057 1.00 95.69 241 GLU A N 1
ATOM 1915 C CA . GLU A 1 241 ? 4.075 16.908 -4.127 1.00 95.69 241 GLU A CA 1
ATOM 1916 C C . GLU A 1 241 ? 3.271 15.720 -3.585 1.00 95.69 241 GLU A C 1
ATOM 1918 O O . GLU A 1 241 ? 2.305 15.923 -2.843 1.00 95.69 241 GLU A O 1
ATOM 1923 N N . ILE A 1 242 ? 3.643 14.488 -3.954 1.00 95.38 242 ILE A N 1
ATOM 1924 C CA . ILE A 1 242 ? 2.987 13.262 -3.478 1.00 95.38 242 ILE A CA 1
ATOM 1925 C C . ILE A 1 242 ? 3.097 13.180 -1.956 1.00 95.38 242 ILE A C 1
ATOM 1927 O O . ILE A 1 242 ? 2.089 12.975 -1.280 1.00 95.38 242 ILE A O 1
ATOM 1931 N N . ILE A 1 243 ? 4.296 13.394 -1.406 1.00 94.31 243 ILE A N 1
ATOM 1932 C CA . ILE A 1 243 ? 4.540 13.375 0.040 1.00 94.31 243 ILE A CA 1
ATOM 1933 C C . ILE A 1 243 ? 3.758 14.493 0.738 1.00 94.31 243 ILE A C 1
ATOM 1935 O O . ILE A 1 243 ? 3.136 14.252 1.772 1.00 94.31 243 ILE A O 1
ATOM 1939 N N . SER A 1 244 ? 3.756 15.707 0.184 1.00 91.31 244 SER A N 1
ATOM 1940 C CA . SER A 1 244 ? 3.026 16.846 0.750 1.00 91.31 244 SER A CA 1
ATOM 1941 C C . SER A 1 244 ? 1.520 16.571 0.811 1.00 91.31 244 SER A C 1
ATOM 1943 O O . SER A 1 244 ? 0.915 16.647 1.884 1.00 91.31 244 SER A O 1
ATOM 1945 N N . ALA A 1 245 ? 0.926 16.140 -0.306 1.00 88.56 245 ALA A N 1
ATOM 1946 C CA . ALA A 1 245 ? -0.490 15.792 -0.379 1.00 88.56 245 ALA A CA 1
ATOM 1947 C C . ALA A 1 245 ? -0.847 14.631 0.565 1.00 88.56 245 ALA A C 1
ATOM 1949 O O . ALA A 1 245 ? -1.869 14.674 1.255 1.00 88.56 245 ALA A O 1
ATOM 1950 N N . HIS A 1 246 ? 0.022 13.622 0.649 1.00 88.81 246 HIS A N 1
ATOM 1951 C CA . HIS A 1 246 ? -0.148 12.493 1.553 1.00 88.81 246 HIS A CA 1
ATOM 1952 C C . HIS A 1 246 ? -0.136 12.925 3.024 1.00 88.81 246 HIS A C 1
ATOM 1954 O O . HIS A 1 246 ? -1.040 12.570 3.778 1.00 88.81 246 HIS A O 1
ATOM 1960 N N . ARG A 1 247 ? 0.814 13.773 3.433 1.00 85.25 247 ARG A N 1
ATOM 1961 C CA . ARG A 1 247 ? 0.877 14.316 4.801 1.00 85.25 247 ARG A CA 1
ATOM 1962 C C . ARG A 1 247 ? -0.338 15.177 5.156 1.00 85.25 247 ARG A C 1
ATOM 1964 O O . ARG A 1 247 ? -0.794 15.168 6.303 1.00 85.25 247 ARG A O 1
ATOM 1971 N N . SER A 1 248 ? -0.894 15.901 4.185 1.00 79.19 248 SER A N 1
ATOM 1972 C CA . SER A 1 248 ? -2.171 16.604 4.356 1.00 79.19 248 SER A CA 1
ATOM 1973 C C . SER A 1 248 ? -3.342 15.634 4.541 1.00 79.19 248 SER A C 1
ATOM 1975 O O . SER A 1 248 ? -4.216 15.895 5.363 1.00 79.19 248 SER A O 1
ATOM 1977 N N . ARG A 1 249 ? -3.356 14.483 3.853 1.00 77.25 249 ARG A N 1
ATOM 1978 C CA . ARG A 1 249 ? -4.363 13.425 4.062 1.00 77.25 249 ARG A CA 1
ATOM 1979 C C . ARG A 1 249 ? -4.235 12.784 5.447 1.00 77.25 249 ARG A C 1
ATOM 1981 O O . ARG A 1 249 ? -5.244 12.541 6.108 1.00 77.25 249 ARG A O 1
ATOM 1988 N N . THR A 1 250 ? -3.014 12.541 5.921 1.00 72.88 250 THR A N 1
ATOM 1989 C CA . THR A 1 250 ? -2.770 11.877 7.214 1.00 72.88 250 THR A CA 1
ATOM 1990 C C . THR A 1 250 ? -3.020 12.775 8.424 1.00 72.88 250 THR A C 1
ATOM 1992 O O . THR A 1 250 ? -3.199 12.251 9.524 1.00 72.88 250 THR A O 1
ATOM 1995 N N . HIS A 1 251 ? -3.135 14.099 8.242 1.00 73.50 251 HIS A N 1
ATOM 1996 C CA . HIS A 1 251 ? -3.608 15.018 9.291 1.00 73.50 251 HIS A CA 1
ATOM 1997 C C . HIS A 1 251 ? -4.956 14.587 9.881 1.00 73.50 251 HIS A C 1
ATOM 1999 O O . HIS A 1 251 ? -5.223 14.845 11.053 1.00 73.50 251 HIS A O 1
ATOM 2005 N N . PHE A 1 252 ? -5.786 13.874 9.110 1.00 71.44 252 PHE A N 1
ATOM 2006 C CA . PHE A 1 252 ? -7.013 13.261 9.616 1.00 71.44 252 PHE A CA 1
ATOM 2007 C C . PHE A 1 252 ? -6.785 12.440 10.896 1.00 71.44 252 PHE A C 1
ATOM 2009 O O . PHE A 1 252 ? -7.568 12.539 11.836 1.00 71.44 252 PHE A O 1
ATOM 2016 N N . LEU A 1 253 ? -5.705 11.657 10.962 1.00 72.25 253 LEU A N 1
ATOM 2017 C CA . LEU A 1 253 ? -5.428 10.767 12.094 1.00 72.25 253 LEU A CA 1
ATOM 2018 C C . LEU A 1 253 ? -4.943 11.529 13.330 1.00 72.25 253 LEU A C 1
ATOM 2020 O O . LEU A 1 253 ? -5.322 11.190 14.453 1.00 72.25 253 LEU A O 1
ATOM 2024 N N . GLU A 1 254 ? -4.161 12.590 13.134 1.00 73.31 254 GLU A N 1
ATOM 2025 C CA . GLU A 1 254 ? -3.789 13.505 14.219 1.00 73.31 254 GLU A CA 1
ATOM 2026 C C . GLU A 1 254 ? -5.027 14.218 14.777 1.00 73.31 254 GLU A C 1
ATOM 2028 O O . GLU A 1 254 ? -5.221 14.288 15.995 1.00 73.31 254 GLU A O 1
ATOM 2033 N N . ASN A 1 255 ? -5.912 14.661 13.882 1.00 83.75 255 ASN A N 1
ATOM 2034 C CA . ASN A 1 255 ? -7.158 15.329 14.236 1.00 83.75 255 ASN A CA 1
ATOM 2035 C C . ASN A 1 255 ? -8.143 14.383 14.932 1.00 83.75 255 ASN A C 1
ATOM 2037 O O . ASN A 1 255 ? -8.793 14.797 15.885 1.00 83.75 255 ASN A O 1
ATOM 2041 N N . LEU A 1 256 ? -8.219 13.109 14.533 1.00 87.88 256 LEU A N 1
ATOM 2042 C CA . LEU A 1 256 ? -9.062 12.103 15.186 1.00 87.88 256 LEU A CA 1
ATOM 2043 C C . LEU A 1 256 ? -8.742 11.994 16.681 1.00 87.88 256 LEU A C 1
ATOM 2045 O O . LEU A 1 256 ? -9.652 11.999 17.509 1.00 87.88 256 LEU A O 1
ATOM 2049 N N . LYS A 1 257 ? -7.453 11.918 17.039 1.00 86.38 257 LYS A N 1
ATOM 2050 C CA . LYS A 1 257 ? -7.032 11.838 18.444 1.00 86.38 257 LYS A CA 1
ATOM 2051 C C . LYS A 1 257 ? -7.481 13.072 19.230 1.00 86.38 257 LYS A C 1
ATOM 2053 O O . LYS A 1 257 ? -8.041 12.907 20.311 1.00 86.38 257 LYS A O 1
ATOM 2058 N N . LEU A 1 258 ? -7.238 14.265 18.685 1.00 89.75 258 LEU A N 1
ATOM 2059 C CA . LEU A 1 258 ? -7.624 15.531 19.310 1.00 89.75 258 LEU A CA 1
ATOM 2060 C C . LEU A 1 258 ? -9.144 15.629 19.487 1.00 89.75 258 LEU A C 1
ATOM 2062 O O . LEU A 1 258 ? -9.619 15.937 20.572 1.00 89.75 258 LEU A O 1
ATOM 2066 N N . ILE A 1 259 ? -9.912 15.315 18.441 1.00 93.19 259 ILE A N 1
ATOM 2067 C CA . ILE A 1 259 ? -11.377 15.362 18.472 1.00 93.19 259 ILE A CA 1
ATOM 2068 C C . ILE A 1 259 ? -11.922 14.421 19.552 1.00 93.19 259 ILE A C 1
ATOM 2070 O O . ILE A 1 259 ? -12.782 14.826 20.324 1.00 93.19 259 ILE A O 1
ATOM 2074 N N . VAL A 1 260 ? -11.402 13.193 19.657 1.00 93.56 260 VAL A N 1
ATOM 2075 C CA . VAL A 1 260 ? -11.828 12.236 20.696 1.00 93.56 260 VAL A CA 1
ATOM 2076 C C . VAL A 1 260 ? -11.496 12.733 22.108 1.00 93.56 260 VAL A C 1
ATOM 2078 O O . VAL A 1 260 ? -12.269 12.490 23.032 1.00 93.56 260 VAL A O 1
ATOM 2081 N N . GLU A 1 261 ? -10.365 13.418 22.297 1.00 92.00 261 GLU A N 1
ATOM 2082 C CA . GLU A 1 261 ? -10.009 14.039 23.582 1.00 92.00 261 GLU A CA 1
ATOM 2083 C C . GLU A 1 261 ? -10.980 15.178 23.936 1.00 92.00 261 GLU A C 1
ATOM 2085 O O . GLU A 1 261 ? -11.502 15.214 25.049 1.00 92.00 261 GLU A O 1
ATOM 2090 N N . GLU A 1 262 ? -11.313 16.044 22.977 1.00 94.56 262 GLU A N 1
ATOM 2091 C CA . GLU A 1 262 ? -12.265 17.137 23.200 1.00 94.56 262 GLU A CA 1
ATOM 2092 C C . GLU A 1 262 ? -13.711 16.662 23.383 1.00 94.56 262 GLU A C 1
ATOM 2094 O O . GLU A 1 262 ? -14.456 17.262 24.156 1.00 94.56 262 GLU A O 1
ATOM 2099 N N . MET A 1 263 ? -14.107 15.555 22.749 1.00 95.50 263 MET A N 1
ATOM 2100 C CA . MET A 1 263 ? -15.393 14.898 23.005 1.00 95.50 263 MET A CA 1
ATOM 2101 C C . MET A 1 263 ? -15.525 14.469 24.472 1.00 95.50 263 MET A C 1
ATOM 2103 O O . MET A 1 263 ? -16.556 14.728 25.092 1.00 95.50 263 MET A O 1
ATOM 2107 N N . ASP A 1 264 ? -14.486 13.841 25.034 1.00 93.81 264 ASP A N 1
ATOM 2108 C CA . ASP A 1 264 ? -14.459 13.394 26.435 1.00 93.81 264 ASP A CA 1
ATOM 2109 C C . ASP A 1 264 ? -14.493 14.597 27.393 1.00 93.81 264 ASP A C 1
ATOM 2111 O O . ASP A 1 264 ? -15.297 14.635 28.328 1.00 93.81 264 ASP A O 1
ATOM 2115 N N . ASN A 1 265 ? -13.704 15.636 27.095 1.00 94.25 265 ASN A N 1
ATOM 2116 C CA . ASN A 1 265 ? -13.675 16.883 27.862 1.00 94.25 265 ASN A CA 1
ATOM 2117 C C . ASN A 1 265 ? -15.047 17.573 27.879 1.00 94.25 265 ASN A C 1
ATOM 2119 O O . ASN A 1 265 ? -15.579 17.878 28.947 1.00 94.25 265 ASN A O 1
ATOM 2123 N N . LEU A 1 266 ? -15.647 17.806 26.710 1.00 95.69 266 LEU A N 1
ATOM 2124 C CA . LEU A 1 266 ? -16.953 18.456 26.596 1.00 95.69 266 LEU A CA 1
ATOM 2125 C C . LEU A 1 266 ? -18.052 17.637 27.264 1.00 95.69 266 LEU A C 1
ATOM 2127 O O . LEU A 1 266 ? -18.845 18.197 28.016 1.00 95.69 266 LEU A O 1
ATOM 2131 N N . GLN A 1 267 ? -18.058 16.318 27.068 1.00 95.19 267 GLN A N 1
ATOM 2132 C CA . GLN A 1 267 ? -19.006 15.435 27.736 1.00 95.19 267 GLN A CA 1
ATOM 2133 C C . GLN A 1 267 ? -18.860 15.478 29.260 1.00 95.19 267 GLN A C 1
ATOM 2135 O O . GLN A 1 267 ? -19.869 15.483 29.960 1.00 95.19 267 GLN A O 1
ATOM 2140 N N . SER A 1 268 ? -17.638 15.550 29.792 1.00 92.19 268 SER A N 1
ATOM 2141 C CA . SER A 1 268 ? -17.419 15.626 31.242 1.00 92.19 268 SER A CA 1
ATOM 2142 C C . SER A 1 268 ? -17.985 16.906 31.874 1.00 92.19 268 SER A C 1
ATOM 2144 O O . SER A 1 268 ? -18.381 16.893 33.038 1.00 92.19 268 SER A O 1
ATOM 2146 N N . VAL A 1 269 ? -18.058 17.996 31.101 1.00 92.94 269 VAL A N 1
ATOM 2147 C CA . VAL A 1 269 ? -18.524 19.313 31.563 1.00 92.94 269 VAL A CA 1
ATOM 2148 C C . VAL A 1 269 ? -20.009 19.535 31.265 1.00 92.94 269 VAL A C 1
ATOM 2150 O O . VAL A 1 269 ? -20.734 20.055 32.108 1.00 92.94 269 VAL A O 1
ATOM 2153 N N . LEU A 1 270 ? -20.466 19.169 30.067 1.00 93.38 270 LEU A N 1
ATOM 2154 C CA . LEU A 1 270 ? -21.800 19.490 29.541 1.00 93.38 270 LEU A CA 1
ATOM 2155 C C . LEU A 1 270 ? -22.731 18.273 29.455 1.00 93.38 270 LEU A C 1
ATOM 2157 O O . LEU A 1 270 ? -23.923 18.433 29.204 1.00 93.38 270 LEU A O 1
ATOM 2161 N N . GLY A 1 271 ? -22.203 17.060 29.621 1.00 94.75 271 GLY A N 1
ATOM 2162 C CA . GLY A 1 271 ? -22.926 15.800 29.422 1.00 94.75 271 GLY A CA 1
ATOM 2163 C C . GLY A 1 271 ? -23.061 15.365 27.958 1.00 94.75 271 GLY A C 1
ATOM 2164 O O . GLY A 1 271 ? -23.489 14.244 27.707 1.00 94.75 271 GLY A O 1
ATOM 2165 N N . TYR A 1 272 ? -22.694 16.218 26.998 1.00 96.94 272 TYR A N 1
ATOM 2166 C CA . TYR A 1 272 ? -22.738 15.958 25.557 1.00 96.94 272 TYR A CA 1
ATOM 2167 C C . TYR A 1 272 ? -21.741 16.857 24.814 1.00 96.94 272 TYR A C 1
ATOM 2169 O O . TYR A 1 272 ? -21.175 17.788 25.389 1.00 96.94 272 TYR A O 1
ATOM 2177 N N . PHE A 1 273 ? -21.568 16.615 23.519 1.00 97.62 273 PHE A N 1
ATOM 2178 C CA . PHE A 1 273 ? -20.883 17.516 22.595 1.00 97.62 273 PHE A CA 1
ATOM 2179 C C . PHE A 1 273 ? -21.692 17.687 21.305 1.00 97.62 273 PHE A C 1
ATOM 2181 O O . PHE A 1 273 ? -22.493 16.837 20.921 1.00 97.62 273 PHE A O 1
ATOM 2188 N N . THR A 1 274 ? -21.483 18.810 20.632 1.00 97.44 274 THR A N 1
ATOM 2189 C CA . THR A 1 274 ? -21.991 19.109 19.285 1.00 97.44 274 THR A CA 1
ATOM 2190 C C . THR A 1 274 ? -20.826 19.366 18.335 1.00 97.44 274 THR A C 1
ATOM 2192 O O . THR A 1 274 ? -19.709 19.643 18.783 1.00 97.44 274 THR A O 1
ATOM 2195 N N . VAL A 1 275 ? -21.082 19.336 17.024 1.00 96.94 275 VAL A N 1
ATOM 2196 C CA . VAL A 1 275 ? -20.085 19.744 16.020 1.00 96.94 275 VAL A CA 1
ATOM 2197 C C . VAL A 1 275 ? -19.548 21.142 16.342 1.00 96.94 275 VAL A C 1
ATOM 2199 O O . VAL A 1 275 ? -18.340 21.302 16.472 1.00 96.94 275 VAL A O 1
ATOM 2202 N N . ASP A 1 276 ? -20.424 22.115 16.599 1.00 95.75 276 ASP A N 1
ATOM 2203 C CA . ASP A 1 276 ? -20.022 23.500 16.887 1.00 95.75 276 ASP A CA 1
ATOM 2204 C C . ASP A 1 276 ? -19.164 23.626 18.150 1.00 95.75 276 ASP A C 1
ATOM 2206 O O . ASP A 1 276 ? -18.177 24.360 18.169 1.00 95.75 276 ASP A O 1
ATOM 2210 N N . SER A 1 277 ? -19.490 22.871 19.205 1.00 96.00 277 SER A N 1
ATOM 2211 C CA . SER A 1 277 ? -18.678 22.867 20.426 1.00 96.00 277 SER A CA 1
ATOM 2212 C C . SER A 1 277 ? -17.280 22.291 20.188 1.00 96.00 277 SER A C 1
ATOM 2214 O O . SER A 1 277 ? -16.310 22.789 20.757 1.00 96.00 277 SER A O 1
ATOM 2216 N N . LEU A 1 278 ? -17.152 21.289 19.312 1.00 95.75 278 LEU A N 1
ATOM 2217 C CA . LEU A 1 278 ? -15.864 20.710 18.941 1.00 95.75 278 LEU A CA 1
ATOM 2218 C C . LEU A 1 278 ? -15.077 21.654 18.027 1.00 95.75 278 LEU A C 1
ATOM 2220 O O . LEU A 1 278 ? -13.873 21.804 18.225 1.00 95.75 278 LEU A O 1
ATOM 2224 N N . VAL A 1 279 ? -15.734 22.352 17.093 1.00 94.69 279 VAL A N 1
ATOM 2225 C CA . VAL A 1 279 ? -15.107 23.423 16.295 1.00 94.69 279 VAL A CA 1
ATOM 2226 C C . VAL A 1 279 ? -14.539 24.490 17.230 1.00 94.69 279 VAL A C 1
ATOM 2228 O O . VAL A 1 279 ? -13.365 24.839 17.124 1.00 94.69 279 VAL A O 1
ATOM 2231 N N . ALA A 1 280 ? -15.325 24.941 18.213 1.00 93.00 280 ALA A N 1
ATOM 2232 C CA . ALA A 1 280 ? -14.904 25.946 19.188 1.00 93.00 280 ALA A CA 1
ATOM 2233 C C . ALA A 1 280 ? -13.729 25.482 20.073 1.00 93.00 280 ALA A C 1
ATOM 2235 O O . ALA A 1 280 ? -12.893 26.295 20.464 1.00 93.00 280 ALA A O 1
ATOM 2236 N N . ARG A 1 281 ? -13.629 24.181 20.372 1.00 90.50 281 ARG A N 1
ATOM 2237 C CA . ARG A 1 281 ? -12.501 23.591 21.117 1.00 90.50 281 ARG A CA 1
ATOM 2238 C C . ARG A 1 281 ? -11.266 23.318 20.262 1.00 90.50 281 ARG A C 1
ATOM 2240 O O . ARG A 1 281 ? -10.179 23.161 20.805 1.00 90.50 281 ARG A O 1
ATOM 2247 N N . THR A 1 282 ? -11.406 23.283 18.938 1.00 87.12 282 THR A N 1
ATOM 2248 C CA . THR A 1 282 ? -10.325 22.929 18.002 1.00 87.12 282 THR A CA 1
ATOM 2249 C C . THR A 1 282 ? -9.907 24.094 17.095 1.00 87.12 282 THR A C 1
ATOM 2251 O O . THR A 1 282 ? -9.242 23.891 16.078 1.00 87.12 282 THR A O 1
ATOM 2254 N N . VAL A 1 283 ? -10.230 25.335 17.488 1.00 83.94 283 VAL A N 1
ATOM 2255 C CA . VAL A 1 283 ? -9.971 26.571 16.720 1.00 83.94 283 VAL A CA 1
ATOM 2256 C C . VAL A 1 283 ? -8.503 26.727 16.322 1.00 83.94 283 VAL A C 1
ATOM 2258 O O . VAL A 1 283 ? -8.220 27.117 15.191 1.00 83.94 283 VAL A O 1
ATOM 2261 N N . GLU A 1 284 ? -7.560 26.371 17.198 1.00 82.38 284 GLU A N 1
ATOM 2262 C CA . GLU A 1 284 ? -6.119 26.450 16.901 1.00 82.38 284 GLU A CA 1
ATOM 2263 C C . GLU A 1 284 ? -5.714 25.596 15.691 1.00 82.38 284 GLU A C 1
ATOM 2265 O O . GLU A 1 284 ? -4.785 25.938 14.959 1.00 82.38 284 GLU A O 1
ATOM 2270 N N . LYS A 1 285 ? -6.437 24.496 15.455 1.00 81.50 285 LYS A N 1
ATOM 2271 C CA . LYS A 1 285 ? -6.233 23.587 14.324 1.00 81.50 285 LYS A CA 1
ATOM 2272 C C . LYS A 1 285 ? -7.110 23.918 13.120 1.00 81.50 285 LYS A C 1
ATOM 2274 O O . LYS A 1 285 ? -6.926 23.295 12.080 1.00 81.50 285 LYS A O 1
ATOM 2279 N N . LYS A 1 286 ? -8.020 24.894 13.244 1.00 83.50 286 LYS A N 1
ATOM 2280 C CA . LYS A 1 286 ? -8.948 25.332 12.189 1.00 83.50 286 LYS A CA 1
ATOM 2281 C C . LYS A 1 286 ? -9.671 24.150 11.531 1.00 83.50 286 LYS A C 1
ATOM 2283 O O . LYS A 1 286 ? -9.680 24.018 10.311 1.00 83.50 286 LYS A O 1
ATOM 2288 N N . LEU A 1 287 ? -10.217 23.246 12.348 1.00 85.44 287 LEU A N 1
ATOM 2289 C CA . LEU A 1 287 ? -10.909 22.069 11.829 1.00 85.44 287 LEU A CA 1
ATOM 2290 C C . LEU A 1 287 ? -12.272 22.455 11.255 1.00 85.44 287 LEU A C 1
ATOM 2292 O O . LEU A 1 287 ? -13.102 23.049 11.941 1.00 85.44 287 LEU A O 1
ATOM 2296 N N . GLU A 1 288 ? -12.506 22.066 10.005 1.00 88.25 288 GLU A N 1
ATOM 2297 C CA . GLU A 1 288 ? -13.779 22.287 9.323 1.00 88.25 288 GLU A CA 1
ATOM 2298 C C . GLU A 1 288 ? -14.914 21.464 9.970 1.00 88.25 288 GLU A C 1
ATOM 2300 O O . GLU A 1 288 ? -14.708 20.283 10.286 1.00 88.25 288 GLU A O 1
ATOM 2305 N N . PRO A 1 289 ? -16.141 22.007 10.100 1.00 92.31 289 PRO A N 1
ATOM 2306 C CA . PRO A 1 289 ? -17.282 21.287 10.679 1.00 92.31 289 PRO A CA 1
ATOM 2307 C C . PRO A 1 289 ? -17.545 19.931 10.009 1.00 92.31 289 PRO A C 1
ATOM 2309 O O . PRO A 1 289 ? -17.818 18.934 10.680 1.00 92.31 289 PRO A O 1
ATOM 2312 N N . GLN A 1 290 ? -17.386 19.866 8.684 1.00 90.50 290 GLN A N 1
ATOM 2313 C CA . GLN A 1 290 ? -17.576 18.641 7.906 1.00 90.50 290 GLN A CA 1
ATOM 2314 C C . GLN A 1 290 ? -16.561 17.544 8.265 1.00 90.50 290 GLN A C 1
ATOM 2316 O O . GLN A 1 290 ? -16.895 16.356 8.259 1.00 90.50 290 GLN A O 1
ATOM 2321 N N . MET A 1 291 ? -15.327 17.926 8.608 1.00 88.25 291 MET A N 1
ATOM 2322 C CA . MET A 1 291 ? -14.292 16.994 9.058 1.00 88.25 291 MET A CA 1
ATOM 2323 C C . MET A 1 291 ? -14.685 16.369 10.397 1.00 88.25 291 MET A C 1
ATOM 2325 O O . MET A 1 291 ? -14.643 15.149 10.560 1.00 88.25 291 MET A O 1
ATOM 2329 N N . ILE A 1 292 ? -15.117 17.206 11.343 1.00 92.94 292 ILE A N 1
ATOM 2330 C CA . ILE A 1 292 ? -15.563 16.763 12.668 1.00 92.94 292 ILE A CA 1
ATOM 2331 C C . ILE A 1 292 ? -16.778 15.847 12.536 1.00 92.94 292 ILE A C 1
ATOM 2333 O O . ILE A 1 292 ? -16.817 14.785 13.157 1.00 92.94 292 ILE A O 1
ATOM 2337 N N . LYS A 1 293 ? -17.737 16.208 11.679 1.00 94.19 293 LYS A N 1
ATOM 2338 C CA . LY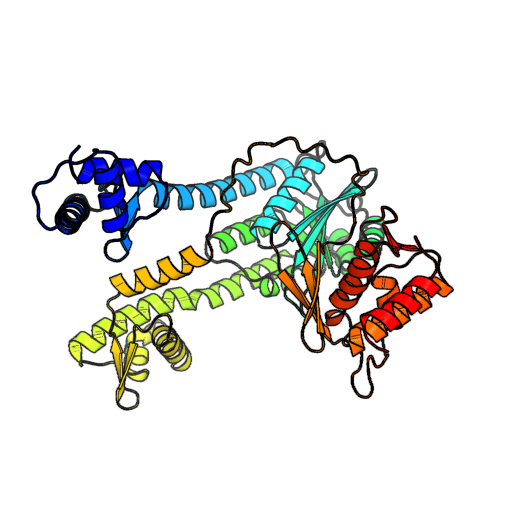S A 1 293 ? -18.895 15.363 11.388 1.00 94.19 293 LYS A CA 1
ATOM 2339 C C . LYS A 1 293 ? -18.484 14.010 10.804 1.00 94.19 293 LYS A C 1
ATOM 2341 O O . LYS A 1 293 ? -18.950 12.988 11.290 1.00 94.19 293 LYS A O 1
ATOM 2346 N N . SER A 1 294 ? -17.535 13.980 9.869 1.00 92.19 294 SER A N 1
ATOM 2347 C CA . SER A 1 294 ? -17.007 12.723 9.313 1.00 92.19 294 SER A CA 1
ATOM 2348 C C . SER A 1 294 ? -16.357 11.836 10.385 1.00 92.19 294 SER A C 1
ATOM 2350 O O . SER A 1 294 ? -16.510 10.617 10.358 1.00 92.19 294 SER A O 1
ATOM 2352 N N . VAL A 1 295 ? -15.668 12.433 11.367 1.00 92.62 295 VAL A N 1
ATOM 2353 C CA . VAL A 1 295 ? -15.129 11.701 12.525 1.00 92.62 295 VAL A CA 1
ATOM 2354 C C . VAL A 1 295 ? -16.250 11.156 13.411 1.00 92.62 295 VAL A C 1
ATOM 2356 O O . VAL A 1 295 ? -16.200 9.988 13.792 1.00 92.62 295 VAL A O 1
ATOM 2359 N N . ILE A 1 296 ? -17.270 11.960 13.716 1.00 95.19 296 ILE A N 1
ATOM 2360 C CA . ILE A 1 296 ? -18.449 11.514 14.475 1.00 95.19 296 ILE A CA 1
ATOM 2361 C C . ILE A 1 296 ? -19.125 10.338 13.769 1.00 95.19 296 ILE A C 1
ATOM 2363 O O . ILE A 1 296 ? -19.405 9.327 14.407 1.00 95.19 296 ILE A O 1
ATOM 2367 N N . ASP A 1 297 ? -19.338 10.439 12.460 1.00 94.69 297 ASP A N 1
ATOM 2368 C CA . ASP A 1 297 ? -20.017 9.414 11.670 1.00 94.69 297 ASP A CA 1
ATOM 2369 C C . ASP A 1 297 ? -19.183 8.125 11.580 1.00 94.69 297 ASP A C 1
ATOM 2371 O O . ASP A 1 297 ? -19.726 7.031 11.736 1.00 94.69 297 ASP A O 1
ATOM 2375 N N . LEU A 1 298 ? -17.854 8.232 11.440 1.00 93.38 298 LEU A N 1
ATOM 2376 C CA . LEU A 1 298 ? -16.941 7.090 11.551 1.00 93.38 298 LEU A CA 1
ATOM 2377 C C . LEU A 1 298 ? -17.079 6.410 12.921 1.00 93.38 298 LEU A C 1
ATOM 2379 O O . LEU A 1 298 ? -17.251 5.192 12.997 1.00 93.38 298 LEU A O 1
ATOM 2383 N N . LEU A 1 299 ? -17.035 7.184 14.007 1.00 95.25 299 LEU A N 1
ATOM 2384 C CA . LEU A 1 299 ? -17.149 6.658 15.367 1.00 95.25 299 LEU A CA 1
ATOM 2385 C C . LEU A 1 299 ? -18.551 6.118 15.683 1.00 95.25 299 LEU A C 1
ATOM 2387 O O . LEU A 1 299 ? -18.671 5.234 16.526 1.00 95.25 299 LEU A O 1
ATOM 2391 N N . ASN A 1 300 ? -19.597 6.590 15.008 1.00 95.88 300 ASN A N 1
ATOM 2392 C CA . ASN A 1 300 ? -20.966 6.076 15.111 1.00 95.88 300 ASN A CA 1
ATOM 2393 C C . ASN A 1 300 ? -21.257 4.936 14.108 1.00 95.88 300 ASN A C 1
ATOM 2395 O O . ASN A 1 300 ? -22.371 4.416 14.055 1.00 95.88 300 ASN A O 1
ATOM 2399 N N . SER A 1 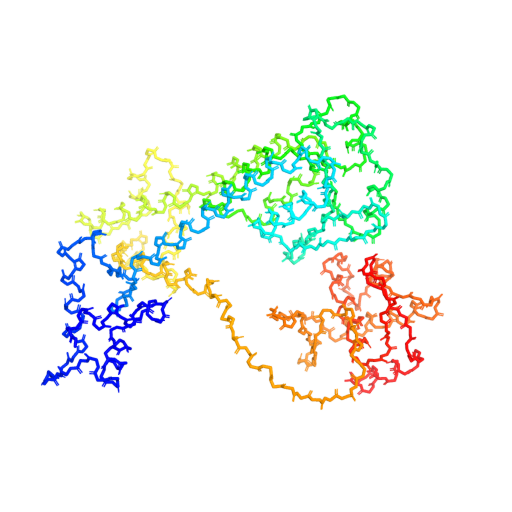301 ? -20.273 4.514 13.308 1.00 94.88 301 SER A N 1
ATOM 2400 C CA . SER A 1 301 ? -20.448 3.388 12.386 1.00 94.88 301 SER A CA 1
ATOM 2401 C C . SER A 1 301 ? -20.802 2.093 13.137 1.00 94.88 301 SER A C 1
ATOM 2403 O O . SER A 1 301 ? -20.360 1.914 14.275 1.00 94.88 301 SER A O 1
ATOM 2405 N N . PRO A 1 302 ? -21.527 1.139 12.517 1.00 90.69 302 PRO A N 1
ATOM 2406 C CA . PRO A 1 302 ? -21.908 -0.116 13.174 1.00 90.69 302 PRO A CA 1
ATOM 2407 C C . PRO A 1 302 ? -20.729 -0.933 13.721 1.00 90.69 302 PRO A C 1
ATOM 2409 O O . PRO A 1 302 ? -20.889 -1.664 14.694 1.00 90.69 302 PRO A O 1
ATOM 2412 N N . LEU A 1 303 ? -19.552 -0.810 13.098 1.00 85.88 303 LEU A N 1
ATOM 2413 C CA . LEU A 1 303 ? -18.346 -1.536 13.489 1.00 85.88 303 LEU A CA 1
ATOM 2414 C C . LEU A 1 303 ? -17.649 -0.912 14.706 1.00 85.88 303 LEU A C 1
ATOM 2416 O O . LEU A 1 303 ? -17.105 -1.639 15.533 1.00 85.88 303 LEU A O 1
ATOM 2420 N N . ILE A 1 304 ? -17.653 0.422 14.813 1.00 93.88 304 ILE A N 1
ATOM 2421 C CA . ILE A 1 304 ? -16.953 1.141 15.887 1.00 93.88 304 ILE A CA 1
ATOM 2422 C C . ILE A 1 304 ? -17.890 1.441 17.057 1.00 93.88 304 ILE A C 1
ATOM 2424 O O . ILE A 1 304 ? -17.530 1.189 18.208 1.00 93.88 304 ILE A O 1
ATOM 2428 N N . LYS A 1 305 ? -19.071 1.988 16.751 1.00 94.62 305 LYS A N 1
ATOM 2429 C CA . LYS A 1 305 ? -20.158 2.360 17.666 1.00 94.62 305 LYS A CA 1
ATOM 2430 C C . LYS A 1 305 ? -19.664 2.911 19.014 1.00 94.62 305 LYS A C 1
ATOM 2432 O O . LYS A 1 305 ? -19.992 2.415 20.089 1.00 94.62 305 LYS A O 1
ATOM 2437 N N . ALA A 1 306 ? -18.820 3.935 18.938 1.00 96.19 306 ALA A N 1
ATOM 2438 C CA . ALA A 1 306 ? -18.227 4.642 20.068 1.00 96.19 306 ALA A CA 1
ATOM 2439 C C . ALA A 1 306 ? -18.941 5.959 20.406 1.00 96.19 306 ALA A C 1
ATOM 2441 O O . ALA A 1 306 ? -18.765 6.470 21.513 1.00 96.19 306 ALA A O 1
ATOM 2442 N N . VAL A 1 307 ? -19.749 6.482 19.480 1.00 97.38 307 VAL A N 1
ATOM 2443 C CA . VAL A 1 307 ? -20.566 7.692 19.642 1.00 97.38 307 VAL A CA 1
ATOM 2444 C C . VAL A 1 307 ? -22.043 7.349 19.431 1.00 97.38 307 VAL A C 1
ATOM 2446 O O . VAL A 1 307 ? -22.357 6.494 18.607 1.00 97.38 307 VAL A O 1
ATOM 2449 N N . GLU A 1 308 ? -22.936 8.014 20.163 1.00 96.75 308 GLU A N 1
ATOM 2450 C CA . GLU A 1 308 ? -24.393 7.948 19.993 1.00 96.75 308 GLU A CA 1
ATOM 2451 C C . GLU A 1 308 ? -24.974 9.361 19.879 1.00 96.75 308 GLU A C 1
ATOM 2453 O O . GLU A 1 308 ? -24.540 10.263 20.597 1.00 96.75 308 GLU A O 1
ATOM 2458 N N . GLU A 1 309 ? -25.961 9.554 19.002 1.00 97.19 309 GLU A N 1
ATOM 2459 C CA . GLU A 1 309 ? -26.751 10.788 18.963 1.00 97.19 309 GLU A CA 1
ATOM 2460 C C . GLU A 1 309 ? -27.929 10.658 19.934 1.00 97.19 309 GLU A C 1
ATOM 2462 O O . GLU A 1 309 ? -28.798 9.809 19.758 1.00 97.19 309 GLU A O 1
ATOM 2467 N N . VAL A 1 310 ? -27.944 11.473 20.990 1.00 95.81 310 VAL A N 1
ATOM 2468 C CA . VAL A 1 310 ? -28.962 11.389 22.059 1.00 95.81 310 VAL A CA 1
ATOM 2469 C C . VAL A 1 310 ? -30.151 12.314 21.818 1.00 95.81 310 VAL A C 1
ATOM 2471 O O . VAL A 1 310 ? -31.233 12.105 22.358 1.00 95.81 310 VAL A O 1
ATOM 2474 N N . SER A 1 311 ? -29.943 13.359 21.024 1.00 94.50 311 SER A N 1
ATOM 2475 C CA . SER A 1 311 ? -30.961 14.282 20.519 1.00 94.50 311 SER A CA 1
ATOM 2476 C C . SER A 1 311 ? -30.359 15.038 19.338 1.00 94.50 311 SER A C 1
ATOM 2478 O O . SER A 1 311 ? -29.143 14.998 19.164 1.00 94.50 311 SER A O 1
ATOM 2480 N N . GLU A 1 312 ? -31.186 15.727 18.557 1.00 94.19 312 GLU A N 1
ATOM 2481 C CA . GLU A 1 312 ? -30.768 16.405 17.325 1.00 94.19 312 GLU A CA 1
ATOM 2482 C C . GLU A 1 312 ? -29.473 17.223 17.505 1.00 94.19 312 GLU A C 1
ATOM 2484 O O . GLU A 1 312 ? -29.416 18.184 18.278 1.00 94.19 312 GLU A O 1
ATOM 2489 N N . GLY A 1 313 ? -28.405 16.786 16.830 1.00 93.31 313 GLY A N 1
ATOM 2490 C CA . GLY A 1 313 ? -27.091 17.435 16.827 1.00 93.31 313 GLY A CA 1
ATOM 2491 C C . GLY A 1 313 ? -26.273 17.304 18.121 1.00 93.31 313 GLY A C 1
ATOM 2492 O O . GLY A 1 313 ? -25.183 17.879 18.205 1.00 93.31 313 GLY A O 1
ATOM 2493 N N . LYS A 1 314 ? -26.761 16.560 19.123 1.00 97.56 314 LYS A N 1
ATOM 2494 C CA . LYS A 1 314 ? -26.080 16.310 20.402 1.00 97.56 314 LYS A CA 1
ATOM 2495 C C . LYS A 1 314 ? -25.640 14.860 20.514 1.00 97.56 314 LYS A C 1
ATOM 2497 O O . LYS A 1 314 ? -26.448 13.931 20.484 1.00 97.56 314 LYS A O 1
ATOM 2502 N N . TYR A 1 315 ? -24.350 14.692 20.748 1.00 98.25 315 TYR A N 1
ATOM 2503 C CA . TYR A 1 315 ? -23.672 13.410 20.746 1.00 98.25 315 TYR A CA 1
ATOM 2504 C C . TYR A 1 315 ? -23.037 13.111 22.100 1.00 98.25 315 TYR A C 1
ATOM 2506 O O . TYR A 1 315 ? -22.653 14.021 22.839 1.00 98.25 315 TYR A O 1
ATOM 2514 N N . VAL A 1 316 ? -22.895 11.822 22.399 1.00 97.69 316 VAL A N 1
ATOM 2515 C CA . VAL A 1 316 ? -22.165 11.320 23.567 1.00 97.69 316 VAL A CA 1
ATOM 2516 C C . VAL A 1 316 ? -21.201 10.209 23.161 1.00 97.69 316 VAL A C 1
ATOM 2518 O O . VAL A 1 316 ? -21.511 9.370 22.315 1.00 97.69 316 VAL A O 1
ATOM 2521 N N . LEU A 1 317 ? -20.027 10.178 23.787 1.00 96.88 317 LEU A N 1
ATOM 2522 C CA . LEU A 1 317 ? -19.123 9.040 23.784 1.00 96.88 317 LEU A CA 1
ATOM 2523 C C . LEU A 1 317 ? -19.713 7.956 24.686 1.00 96.88 317 LEU A C 1
ATOM 2525 O O . LEU A 1 317 ? -19.739 8.085 25.912 1.00 96.88 317 LEU A O 1
ATOM 2529 N N . ILE A 1 318 ? -20.129 6.856 24.067 1.00 96.00 318 ILE A N 1
ATOM 2530 C CA . ILE A 1 318 ? -20.586 5.635 24.747 1.00 96.00 318 ILE A CA 1
ATOM 2531 C C . ILE A 1 318 ? -19.442 4.636 24.968 1.00 96.00 318 ILE A C 1
ATOM 2533 O O . ILE A 1 318 ? -19.624 3.575 25.569 1.00 96.00 318 ILE A O 1
ATOM 2537 N N . MET A 1 319 ? -18.236 4.974 24.502 1.00 91.69 319 MET A N 1
ATOM 2538 C CA . MET A 1 319 ? -17.040 4.156 24.641 1.00 91.69 319 MET A CA 1
ATOM 2539 C C . MET A 1 319 ? -15.832 5.009 25.032 1.00 91.69 319 MET A C 1
ATOM 2541 O O . MET A 1 319 ? -15.495 5.983 24.368 1.00 91.69 319 MET A O 1
ATOM 2545 N N . ASN A 1 320 ? -15.117 4.603 26.085 1.00 85.00 320 ASN A N 1
ATOM 2546 C CA . ASN A 1 320 ? -13.881 5.282 26.471 1.00 85.00 320 ASN A CA 1
ATOM 2547 C C . ASN A 1 320 ? -12.739 5.033 25.468 1.00 85.00 320 ASN A C 1
ATOM 2549 O O . ASN A 1 320 ? -12.674 3.992 24.804 1.00 85.00 320 ASN A O 1
ATOM 2553 N N . LYS A 1 321 ? -11.761 5.947 25.452 1.00 83.38 321 LYS A N 1
ATOM 2554 C CA . LYS A 1 321 ? -10.564 5.898 24.591 1.00 83.38 321 LYS A CA 1
ATOM 2555 C C . LYS A 1 321 ? -9.832 4.551 24.624 1.00 83.38 321 LYS A C 1
ATOM 2557 O O . LYS A 1 321 ? -9.342 4.076 23.601 1.00 83.38 321 LYS A O 1
ATOM 2562 N N . LYS A 1 322 ? -9.773 3.900 25.793 1.00 81.12 322 LYS A N 1
ATOM 2563 C CA . LYS A 1 322 ? -9.108 2.598 25.969 1.00 81.12 322 LYS A CA 1
ATOM 2564 C C . LYS A 1 322 ? -9.820 1.477 25.211 1.00 81.12 322 LYS A C 1
ATOM 2566 O O . LYS A 1 322 ? -9.151 0.585 24.699 1.00 81.12 322 LYS A O 1
ATOM 2571 N N . ASN A 1 323 ? -11.149 1.469 25.192 1.00 81.12 323 ASN A N 1
ATOM 2572 C CA . ASN A 1 323 ? -11.927 0.478 24.457 1.00 81.12 323 ASN A CA 1
ATOM 2573 C C . ASN A 1 323 ? -11.977 0.816 22.963 1.00 81.12 323 ASN A C 1
ATOM 2575 O O . ASN A 1 323 ? -11.776 -0.090 22.163 1.00 81.12 323 ASN A O 1
ATOM 2579 N N . LEU A 1 324 ? -12.095 2.096 22.598 1.00 87.44 324 LEU A N 1
ATOM 2580 C CA . LEU A 1 324 ? -12.026 2.541 21.203 1.00 87.44 324 LEU A CA 1
ATOM 2581 C C . LEU A 1 324 ? -10.699 2.129 20.544 1.00 87.44 324 LEU A C 1
ATOM 2583 O O . LEU A 1 324 ? -10.682 1.544 19.466 1.00 87.44 324 LEU A O 1
ATOM 2587 N N . SER A 1 325 ? -9.578 2.315 21.247 1.00 83.19 325 SER A N 1
ATOM 2588 C CA . SER A 1 325 ? -8.267 1.844 20.784 1.00 83.19 325 SER A CA 1
ATOM 2589 C C . SER A 1 325 ? -8.214 0.327 20.559 1.00 83.19 325 SER A C 1
ATOM 2591 O O . SER A 1 325 ? -7.528 -0.121 19.643 1.00 83.19 325 SER A O 1
ATOM 2593 N N . ARG A 1 326 ? -8.934 -0.475 21.355 1.00 77.94 326 ARG A N 1
ATOM 2594 C CA . ARG A 1 326 ? -8.998 -1.930 21.139 1.00 77.94 326 ARG A CA 1
ATOM 2595 C C . ARG A 1 326 ? -9.780 -2.289 19.892 1.00 77.94 326 ARG A C 1
ATOM 2597 O O . ARG A 1 326 ? -9.361 -3.209 19.208 1.00 77.94 326 ARG A O 1
ATOM 2604 N N . VAL A 1 327 ? -10.879 -1.589 19.613 1.00 83.06 327 VAL A N 1
ATOM 2605 C CA . VAL A 1 327 ? -11.661 -1.809 18.390 1.00 83.06 327 VAL A CA 1
ATOM 2606 C C . VAL A 1 327 ? -10.774 -1.575 17.172 1.00 83.06 327 VAL A C 1
ATOM 2608 O O . VAL A 1 327 ? -10.659 -2.458 16.331 1.00 83.06 327 VAL A O 1
ATOM 2611 N N . PHE A 1 328 ? -10.037 -0.461 17.136 1.00 84.81 328 PHE A N 1
ATOM 2612 C CA . PHE A 1 328 ? -9.095 -0.199 16.045 1.00 84.81 328 PHE A CA 1
ATOM 2613 C C . PHE A 1 328 ? -7.997 -1.264 15.925 1.00 84.81 328 PHE A C 1
ATOM 2615 O O . PHE A 1 328 ? -7.699 -1.701 14.818 1.00 84.81 328 PHE A O 1
ATOM 2622 N N . LYS A 1 329 ? -7.432 -1.738 17.044 1.00 76.88 329 LYS A N 1
ATOM 2623 C CA . LYS A 1 329 ? -6.454 -2.842 17.021 1.00 76.88 329 LYS A CA 1
ATOM 2624 C C . LYS A 1 329 ? -7.056 -4.155 16.515 1.00 76.88 329 LYS A C 1
ATOM 2626 O O . LYS A 1 329 ? -6.401 -4.871 15.773 1.00 76.88 329 LYS A O 1
ATOM 2631 N N . GLN A 1 330 ? -8.288 -4.477 16.906 1.00 75.12 330 GLN A N 1
ATOM 2632 C CA . GLN A 1 330 ? -8.983 -5.666 16.410 1.00 75.12 330 GLN A CA 1
ATOM 2633 C C . GLN A 1 330 ? -9.238 -5.572 14.911 1.00 75.12 330 GLN A C 1
ATOM 2635 O O . GLN A 1 330 ? -9.021 -6.549 14.210 1.00 75.12 330 GLN A O 1
ATOM 2640 N N . MET A 1 331 ? -9.651 -4.400 14.424 1.00 79.75 331 MET A N 1
ATOM 2641 C CA . MET A 1 331 ? -9.819 -4.162 12.994 1.00 79.75 331 MET A CA 1
ATOM 2642 C C . MET A 1 331 ? -8.504 -4.348 12.238 1.00 79.75 331 MET A C 1
ATOM 2644 O O . MET A 1 331 ? -8.514 -5.021 11.218 1.00 79.75 331 MET A O 1
ATOM 2648 N N . ALA A 1 332 ? -7.389 -3.810 12.743 1.00 72.56 332 ALA A N 1
ATOM 2649 C CA . ALA A 1 332 ? -6.071 -4.014 12.136 1.00 72.56 332 ALA A CA 1
ATOM 2650 C C . ALA A 1 332 ? -5.712 -5.508 12.045 1.00 72.56 332 ALA A C 1
ATOM 2652 O O . ALA A 1 332 ? -5.415 -6.000 10.961 1.00 72.56 332 ALA A O 1
ATOM 2653 N N . GLY A 1 333 ? -5.885 -6.251 13.143 1.00 61.69 333 GLY A N 1
ATOM 2654 C CA . GLY A 1 333 ? -5.595 -7.687 13.189 1.00 61.69 333 GLY A CA 1
ATOM 2655 C C . GLY A 1 333 ? -6.430 -8.558 12.239 1.00 61.69 333 GLY A C 1
ATOM 2656 O O . GLY A 1 333 ? -6.017 -9.671 11.944 1.00 61.69 333 GLY A O 1
ATOM 2657 N N . LEU A 1 334 ? -7.577 -8.079 11.735 1.00 67.44 334 LEU A N 1
ATOM 2658 C CA . LEU A 1 334 ? -8.350 -8.792 10.701 1.00 67.44 334 LEU A CA 1
ATOM 2659 C C . LEU A 1 334 ? -7.677 -8.757 9.322 1.00 67.44 334 LEU A C 1
ATOM 2661 O O . LEU A 1 334 ? -7.990 -9.587 8.476 1.00 67.44 334 LEU A O 1
ATOM 2665 N N . PHE A 1 335 ? -6.808 -7.777 9.078 1.00 61.84 335 PHE A N 1
ATOM 2666 C CA . PHE A 1 335 ? -6.095 -7.613 7.808 1.00 61.84 335 PHE A CA 1
ATOM 2667 C C . PHE A 1 335 ? -4.653 -8.120 7.875 1.00 61.84 335 PHE A C 1
ATOM 2669 O O . PHE A 1 335 ? -4.054 -8.383 6.840 1.00 61.84 335 PHE A O 1
ATOM 2676 N N . GLU A 1 336 ? -4.109 -8.250 9.083 1.00 50.25 336 GLU A N 1
ATOM 2677 C CA . GLU A 1 336 ? -2.739 -8.688 9.359 1.00 50.25 336 GLU A CA 1
ATOM 2678 C C . GLU A 1 336 ? -2.617 -10.215 9.511 1.00 50.25 336 GLU A C 1
ATOM 2680 O O . GLU A 1 336 ? -1.629 -10.672 10.075 1.00 50.25 336 GLU A O 1
ATOM 2685 N N . GLU A 1 337 ? -3.592 -11.022 9.056 1.00 41.12 337 GLU A N 1
ATOM 2686 C CA . GLU A 1 337 ? -3.466 -12.487 9.105 1.00 41.12 337 GLU A CA 1
ATOM 2687 C C . GLU A 1 337 ? -2.160 -12.925 8.424 1.00 41.12 337 GLU A C 1
ATOM 2689 O O . GLU A 1 337 ? -2.034 -12.917 7.199 1.00 41.12 337 GLU A O 1
ATOM 2694 N N . GLU A 1 338 ? -1.180 -13.303 9.252 1.00 37.59 338 GLU A N 1
ATOM 2695 C CA . GLU A 1 338 ? 0.023 -13.987 8.816 1.00 37.59 338 GLU A CA 1
ATOM 2696 C C . GLU A 1 338 ? -0.414 -15.228 8.045 1.00 37.59 338 GLU A C 1
ATOM 2698 O O . GLU A 1 338 ? -1.165 -16.068 8.556 1.00 37.59 338 GLU A O 1
ATOM 2703 N N . GLU A 1 339 ? 0.098 -15.362 6.822 1.00 33.03 339 GLU A N 1
ATOM 2704 C CA . GLU A 1 339 ? 0.191 -16.649 6.159 1.00 33.03 339 GLU A CA 1
ATOM 2705 C C . GLU A 1 339 ? 0.824 -17.620 7.157 1.00 33.03 339 GLU A C 1
ATOM 2707 O O . GLU A 1 339 ? 2.042 -17.646 7.355 1.00 33.03 339 GLU A O 1
ATOM 2712 N N . LYS A 1 340 ? -0.004 -18.437 7.814 1.00 27.95 340 LYS A N 1
ATOM 2713 C CA . LYS A 1 340 ? 0.488 -19.646 8.447 1.00 27.95 340 LYS A CA 1
ATOM 2714 C C . LYS A 1 340 ? 1.170 -20.410 7.328 1.00 27.95 340 LYS A C 1
ATOM 2716 O O . LYS A 1 340 ? 0.505 -21.003 6.480 1.00 27.95 340 LYS A O 1
ATOM 2721 N N . LYS A 1 341 ? 2.502 -20.393 7.335 1.00 30.02 341 LYS A N 1
ATOM 2722 C CA . LYS A 1 341 ? 3.301 -21.444 6.724 1.00 30.02 341 LYS A CA 1
ATOM 2723 C C . LYS A 1 341 ? 2.869 -22.726 7.419 1.00 30.02 341 LYS A C 1
ATOM 2725 O O . LYS A 1 341 ? 3.419 -23.102 8.448 1.00 30.02 341 LYS A O 1
ATOM 2730 N N . GLU A 1 342 ? 1.818 -23.353 6.899 1.00 27.64 342 GLU A N 1
ATOM 2731 C CA . GLU A 1 342 ? 1.635 -24.779 7.064 1.00 27.64 342 GLU A CA 1
ATOM 2732 C C . GLU A 1 342 ? 2.946 -25.385 6.573 1.00 27.64 342 GLU A C 1
ATOM 2734 O O . GLU A 1 342 ? 3.241 -25.371 5.375 1.00 27.64 342 GLU A O 1
ATOM 2739 N N . GLU A 1 343 ? 3.767 -25.860 7.507 1.00 31.20 343 GLU A N 1
ATOM 2740 C CA . GLU A 1 343 ? 4.732 -26.909 7.224 1.00 31.20 343 GLU A CA 1
ATOM 2741 C C . GLU A 1 343 ? 3.916 -28.080 6.677 1.00 31.20 343 GLU A C 1
ATOM 2743 O O . GLU A 1 343 ? 3.396 -28.919 7.408 1.00 31.20 343 GLU A O 1
ATOM 2748 N N . ARG A 1 344 ? 3.697 -28.069 5.362 1.00 29.53 344 ARG A N 1
ATOM 2749 C CA . ARG A 1 344 ? 3.112 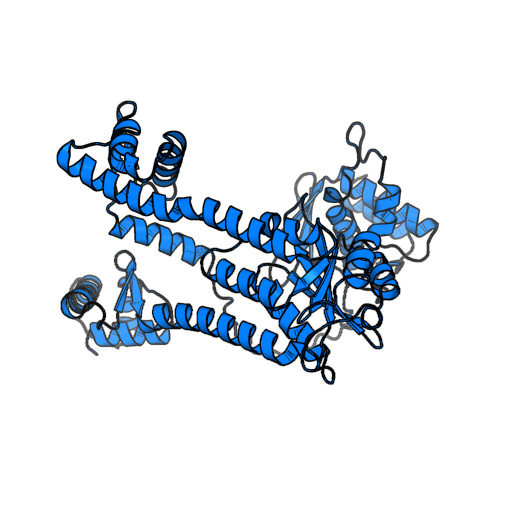-29.193 4.660 1.00 29.53 344 ARG A CA 1
ATOM 2750 C C . ARG A 1 344 ? 4.184 -30.256 4.619 1.00 29.53 344 ARG A C 1
ATOM 2752 O O . ARG A 1 344 ? 5.134 -30.161 3.844 1.00 29.53 344 ARG A O 1
ATOM 2759 N N . GLU A 1 345 ? 4.010 -31.262 5.469 1.00 27.61 345 GLU A N 1
ATOM 2760 C CA . GLU A 1 345 ? 4.579 -32.578 5.238 1.00 27.61 345 GLU A CA 1
ATOM 2761 C C . GLU A 1 345 ? 4.333 -32.945 3.774 1.00 27.61 345 GLU A C 1
ATOM 2763 O O . GLU A 1 345 ? 3.197 -32.997 3.290 1.00 27.61 345 GLU A O 1
ATOM 2768 N N . VAL A 1 346 ? 5.432 -33.131 3.047 1.00 27.11 346 VAL A N 1
ATOM 2769 C CA . VAL A 1 346 ? 5.426 -33.579 1.661 1.00 27.11 346 VAL A CA 1
ATOM 2770 C C . VAL A 1 346 ? 4.997 -35.041 1.674 1.00 27.11 346 VAL A C 1
ATOM 2772 O O . VAL A 1 346 ? 5.819 -35.953 1.701 1.00 27.11 346 VAL A O 1
ATOM 2775 N N . ALA A 1 347 ? 3.688 -35.273 1.672 1.00 26.94 347 ALA A N 1
ATOM 2776 C CA . ALA A 1 347 ? 3.147 -36.544 1.240 1.00 26.94 347 ALA A CA 1
ATOM 2777 C C . ALA A 1 347 ? 3.403 -36.644 -0.268 1.00 26.94 347 ALA A C 1
ATOM 2779 O O . ALA A 1 347 ? 2.734 -35.996 -1.076 1.00 26.94 347 ALA A O 1
ATOM 2780 N N . PHE A 1 348 ? 4.419 -37.428 -0.630 1.00 26.78 348 PHE A N 1
ATOM 2781 C CA . PHE A 1 348 ? 4.614 -37.927 -1.983 1.00 26.78 348 PHE A CA 1
ATOM 2782 C C . PHE A 1 348 ? 3.342 -38.665 -2.406 1.00 26.78 348 PHE A C 1
ATOM 2784 O O . PHE A 1 348 ? 3.106 -39.807 -2.020 1.00 26.78 348 PHE A O 1
ATOM 2791 N N . VAL A 1 349 ? 2.515 -37.992 -3.199 1.00 27.41 349 VAL A N 1
ATOM 2792 C CA . VAL A 1 349 ? 1.541 -38.651 -4.058 1.00 27.41 349 VAL A CA 1
ATOM 2793 C C . VAL A 1 349 ? 2.151 -38.620 -5.447 1.00 27.41 349 VAL A C 1
ATOM 2795 O O . VAL A 1 349 ? 2.116 -37.602 -6.137 1.00 27.41 349 VAL A O 1
ATOM 2798 N N . GLU A 1 350 ? 2.765 -39.737 -5.829 1.00 28.83 350 GLU A N 1
ATOM 2799 C CA . GLU A 1 350 ? 3.010 -40.037 -7.232 1.00 28.83 350 GLU A CA 1
ATOM 2800 C C . GLU A 1 350 ? 1.658 -40.056 -7.942 1.00 28.83 350 GLU A C 1
ATOM 2802 O O . GLU A 1 350 ? 0.857 -40.967 -7.760 1.00 28.83 350 GLU A O 1
ATOM 2807 N N . ASN A 1 351 ? 1.404 -39.035 -8.751 1.00 29.83 351 ASN A N 1
ATOM 2808 C CA . ASN A 1 351 ? 0.508 -39.154 -9.885 1.00 29.83 351 ASN A CA 1
ATOM 2809 C C . ASN A 1 351 ? 1.249 -38.602 -11.097 1.00 29.83 351 ASN A C 1
ATOM 2811 O O . ASN A 1 351 ? 1.426 -37.396 -11.265 1.00 29.83 351 ASN A O 1
ATOM 2815 N N . ASN A 1 352 ? 1.728 -39.547 -11.901 1.00 33.50 352 ASN A N 1
ATOM 2816 C CA . ASN A 1 352 ? 2.246 -39.343 -13.240 1.00 33.50 352 ASN A CA 1
ATOM 2817 C C . ASN A 1 352 ? 1.140 -38.791 -14.146 1.00 33.50 352 ASN A C 1
ATOM 2819 O O . ASN A 1 352 ? 0.422 -39.563 -14.769 1.00 33.50 352 ASN A O 1
ATOM 2823 N N . GLU A 1 353 ? 1.050 -37.471 -14.264 1.00 34.78 353 GLU A N 1
ATOM 2824 C CA . GLU A 1 353 ? 0.647 -36.802 -15.502 1.00 34.78 353 GLU A CA 1
ATOM 2825 C C . GLU A 1 353 ? 1.550 -35.575 -15.669 1.00 34.78 353 GLU A C 1
ATOM 2827 O O . GLU A 1 353 ? 1.764 -34.808 -14.731 1.00 34.78 353 GLU A O 1
ATOM 2832 N N . GLU A 1 354 ? 2.164 -35.442 -16.845 1.00 35.53 354 GLU A N 1
ATOM 2833 C CA . GLU A 1 354 ? 3.117 -34.385 -17.192 1.00 35.53 354 GLU A CA 1
ATOM 2834 C C . GLU A 1 354 ? 2.642 -33.007 -16.706 1.00 35.53 354 GLU A C 1
ATOM 2836 O O . GLU A 1 354 ? 1.624 -32.479 -17.159 1.00 35.53 354 GLU A O 1
ATOM 2841 N N . ASN A 1 355 ? 3.397 -32.408 -15.784 1.00 38.16 355 ASN A N 1
ATOM 2842 C CA . ASN A 1 355 ? 3.071 -31.141 -15.138 1.00 38.16 355 ASN A CA 1
ATOM 2843 C C . ASN A 1 355 ? 3.215 -29.979 -16.149 1.00 38.16 355 ASN A C 1
ATOM 2845 O O . ASN A 1 355 ? 4.215 -29.257 -16.166 1.00 38.16 355 ASN A O 1
ATOM 2849 N N . LYS A 1 356 ? 2.245 -29.816 -17.059 1.00 54.09 356 LYS A N 1
ATOM 2850 C CA . LYS A 1 356 ? 2.203 -28.690 -18.001 1.00 54.09 356 LYS A CA 1
ATOM 2851 C C . LYS A 1 356 ? 1.949 -27.403 -17.218 1.00 54.09 356 LYS A C 1
ATOM 2853 O O . LYS A 1 356 ? 0.862 -27.175 -16.694 1.00 54.09 356 LYS A O 1
ATOM 2858 N N . LYS A 1 357 ? 2.965 -26.541 -17.157 1.00 72.56 357 LYS A N 1
ATOM 2859 C CA . LYS A 1 357 ? 2.877 -25.198 -16.574 1.00 72.56 357 LYS A CA 1
ATOM 2860 C C . LYS A 1 357 ? 1.928 -24.336 -17.414 1.00 72.56 357 LYS A C 1
ATOM 2862 O O . LYS A 1 357 ? 2.329 -23.834 -18.460 1.00 72.56 357 LYS A O 1
ATOM 2867 N N . LEU A 1 358 ? 0.682 -24.191 -16.966 1.00 85.56 358 LEU A N 1
ATOM 2868 C CA . LEU A 1 358 ? -0.284 -23.270 -17.571 1.00 85.56 358 LEU A CA 1
ATOM 2869 C C . LEU A 1 358 ? 0.171 -21.817 -17.357 1.00 85.56 358 LEU A C 1
ATOM 2871 O O . LEU A 1 358 ? 0.760 -21.501 -16.319 1.00 85.56 358 LEU A O 1
ATOM 2875 N N . ALA A 1 359 ? -0.103 -20.928 -18.313 1.00 85.88 359 ALA A N 1
ATOM 2876 C CA . ALA A 1 359 ? 0.145 -19.493 -18.130 1.00 85.88 359 ALA A CA 1
ATOM 2877 C C . ALA A 1 359 ? -0.987 -18.769 -17.408 1.00 85.88 359 ALA A C 1
ATOM 2879 O O . ALA A 1 359 ? -0.769 -17.720 -16.799 1.00 85.88 359 ALA A O 1
ATOM 2880 N N . THR A 1 360 ? -2.199 -19.307 -17.494 1.00 88.50 360 THR A N 1
ATOM 2881 C CA . THR A 1 360 ? -3.380 -18.762 -16.845 1.00 88.50 360 THR A CA 1
ATOM 2882 C C . THR A 1 360 ? -3.169 -18.626 -15.341 1.00 88.50 360 THR A C 1
ATOM 2884 O O . THR A 1 360 ? -2.784 -19.561 -14.642 1.00 88.50 360 THR A O 1
ATOM 2887 N N . LYS A 1 361 ? -3.484 -17.440 -14.813 1.00 88.56 361 LYS A N 1
ATOM 2888 C CA . LYS A 1 361 ? -3.573 -17.229 -13.363 1.00 88.56 361 LYS A CA 1
ATOM 2889 C C . LYS A 1 361 ? -4.814 -17.884 -12.756 1.00 88.56 361 LYS A C 1
ATOM 2891 O O . LYS A 1 361 ? -4.924 -17.926 -11.532 1.00 88.56 361 LYS A O 1
ATOM 2896 N N . TYR A 1 362 ? -5.775 -18.311 -13.575 1.00 92.31 362 TYR A N 1
ATOM 2897 C CA . TYR A 1 362 ? -7.013 -18.921 -13.108 1.00 92.31 362 TYR A CA 1
ATOM 2898 C C . TYR A 1 362 ? -6.805 -20.407 -12.853 1.00 92.31 362 TYR A C 1
ATOM 2900 O O . TYR A 1 362 ? -6.136 -21.080 -13.623 1.00 92.31 362 TYR A O 1
ATOM 2908 N N . PHE A 1 363 ? -7.397 -20.925 -11.782 1.00 91.00 363 PHE A N 1
ATOM 2909 C CA . PHE A 1 363 ? -7.281 -22.344 -11.416 1.00 91.00 363 PHE A CA 1
ATOM 2910 C C . PHE A 1 363 ? -8.638 -23.039 -11.272 1.00 91.00 363 PHE A C 1
ATOM 2912 O O . PHE A 1 363 ? -8.705 -24.255 -11.120 1.00 91.00 363 PHE A O 1
ATOM 2919 N N . LYS A 1 364 ? -9.726 -22.264 -11.285 1.00 92.88 364 LYS A N 1
ATOM 2920 C CA . LYS A 1 364 ? -11.103 -22.746 -11.204 1.00 92.88 364 LYS A CA 1
ATOM 2921 C C . LYS A 1 364 ? -12.026 -21.738 -11.876 1.00 92.88 364 LYS A C 1
ATOM 2923 O O . LYS A 1 364 ? -11.795 -20.533 -11.782 1.00 92.88 364 LYS A O 1
ATOM 2928 N N . TRP A 1 365 ? -13.103 -22.215 -12.485 1.00 96.12 365 TRP A N 1
ATOM 2929 C CA . TRP A 1 365 ? -14.199 -21.371 -12.943 1.00 96.12 365 TRP A CA 1
ATOM 2930 C C . TRP A 1 365 ? -15.535 -22.115 -12.855 1.00 96.12 365 TRP A C 1
ATOM 2932 O O . TRP A 1 365 ? -15.567 -23.343 -12.795 1.00 96.12 365 TRP A O 1
ATOM 2942 N N . GLU A 1 366 ? -16.639 -21.373 -12.815 1.00 95.06 366 GLU A N 1
ATOM 2943 C CA . GLU A 1 366 ? -17.994 -21.917 -12.904 1.00 95.06 366 GLU A CA 1
ATOM 2944 C C . GLU A 1 366 ? -18.983 -20.877 -13.448 1.00 95.06 366 GLU A C 1
ATOM 2946 O O . GLU A 1 366 ? -18.667 -19.693 -13.582 1.00 95.06 366 GLU A O 1
ATOM 2951 N N . ILE A 1 367 ? -20.203 -21.315 -13.755 1.00 92.12 367 ILE A N 1
ATOM 2952 C CA . ILE A 1 367 ? -21.309 -20.426 -14.114 1.00 92.12 367 ILE A CA 1
ATOM 2953 C C . ILE A 1 367 ? -22.146 -20.196 -12.854 1.00 92.12 367 ILE A C 1
ATOM 2955 O O . ILE A 1 367 ? -22.744 -21.133 -12.329 1.00 92.12 367 ILE A O 1
ATOM 2959 N N . LYS A 1 368 ? -22.215 -18.946 -12.381 1.00 88.94 368 LYS A N 1
ATOM 2960 C CA . LYS A 1 368 ? -23.142 -18.525 -11.321 1.00 88.94 368 LYS A CA 1
ATOM 2961 C C . LYS A 1 368 ? -24.154 -17.543 -11.888 1.00 88.94 368 LYS A C 1
ATOM 2963 O O . LYS A 1 368 ? -23.788 -16.477 -12.388 1.00 88.94 368 LYS A O 1
ATOM 2968 N N . ASN A 1 369 ? -25.439 -17.852 -11.740 1.00 86.25 369 ASN A N 1
ATOM 2969 C CA . ASN A 1 369 ? -26.535 -17.040 -12.271 1.00 86.25 369 ASN A CA 1
ATOM 2970 C C . ASN A 1 369 ? -26.348 -16.780 -13.780 1.00 86.25 369 ASN A C 1
ATOM 2972 O O . ASN A 1 369 ? -26.279 -17.717 -14.568 1.00 86.25 369 ASN A O 1
ATOM 2976 N N . LYS A 1 370 ? -26.249 -15.509 -14.190 1.00 88.69 370 LYS A N 1
ATOM 2977 C CA . LYS A 1 370 ? -26.036 -15.088 -15.583 1.00 88.69 370 LYS A CA 1
ATOM 2978 C C . LYS A 1 370 ? -24.588 -14.663 -15.865 1.00 88.69 370 LYS A C 1
ATOM 2980 O O . LYS A 1 370 ? -24.363 -13.874 -16.784 1.00 88.69 370 LYS A O 1
ATOM 2985 N N . SER A 1 371 ? -23.621 -15.161 -15.092 1.00 92.50 371 SER A N 1
ATOM 2986 C CA . SER A 1 371 ? -22.204 -14.800 -15.211 1.00 92.50 371 SER A CA 1
ATOM 2987 C C . SER A 1 371 ? -21.281 -16.015 -15.137 1.00 92.50 371 SER A C 1
ATOM 2989 O O . SER A 1 371 ? -21.517 -16.955 -14.382 1.00 92.50 371 SER A O 1
ATOM 2991 N N . VAL A 1 372 ? -20.184 -15.946 -15.884 1.00 94.44 372 VAL A N 1
ATOM 2992 C CA . VAL A 1 372 ? -18.985 -16.756 -15.665 1.00 94.44 372 VAL A CA 1
ATOM 2993 C C . VAL A 1 372 ? -18.206 -16.152 -14.502 1.00 94.44 372 VAL A C 1
ATOM 2995 O O . VAL A 1 372 ? -17.961 -14.942 -14.482 1.00 94.44 372 VAL A O 1
ATOM 2998 N N . VAL A 1 373 ? -17.832 -16.990 -13.539 1.00 92.81 373 VAL A N 1
ATOM 2999 C CA . VAL A 1 373 ? -17.002 -16.630 -12.388 1.00 92.81 373 VAL A CA 1
ATOM 3000 C C . VAL A 1 373 ? -15.724 -17.451 -12.441 1.00 92.81 373 VAL A C 1
ATOM 3002 O O . VAL A 1 373 ? -15.794 -18.675 -12.504 1.00 92.81 373 VAL A O 1
ATOM 3005 N N . ALA A 1 374 ? -14.566 -16.798 -12.409 1.00 93.19 374 ALA A N 1
ATOM 3006 C CA . ALA A 1 374 ? -13.265 -17.463 -12.427 1.00 93.19 374 ALA A CA 1
ATOM 3007 C C . ALA A 1 374 ? -12.414 -17.034 -11.229 1.00 93.19 374 ALA A C 1
ATOM 3009 O O . ALA A 1 374 ? -12.335 -15.846 -10.917 1.00 93.19 374 ALA A O 1
ATOM 3010 N N . TRP A 1 375 ? -11.764 -17.995 -10.574 1.00 90.25 375 TRP A N 1
ATOM 3011 C CA . TRP A 1 375 ? -10.855 -17.764 -9.456 1.00 90.25 375 TRP A CA 1
ATOM 3012 C C . TRP A 1 375 ? -9.429 -17.663 -9.973 1.00 90.25 375 TRP A C 1
ATOM 3014 O O . TRP A 1 375 ? -8.901 -18.625 -10.537 1.00 90.25 375 TRP A O 1
ATOM 3024 N N . ALA A 1 376 ? -8.828 -16.494 -9.782 1.00 84.50 376 ALA A N 1
ATOM 3025 C CA . ALA A 1 376 ? -7.439 -16.206 -10.106 1.00 84.50 376 ALA A CA 1
ATOM 3026 C C . ALA A 1 376 ? -6.546 -16.366 -8.872 1.00 84.50 376 ALA A C 1
ATOM 3028 O O . ALA A 1 376 ? -7.021 -16.165 -7.762 1.00 84.50 376 ALA A O 1
ATOM 3029 N N . ARG A 1 377 ? -5.257 -16.657 -9.095 1.00 76.06 377 ARG A N 1
ATOM 3030 C CA . ARG A 1 377 ? -4.173 -16.756 -8.102 1.00 76.06 377 ARG A CA 1
ATOM 3031 C C . ARG A 1 377 ? -4.441 -17.790 -7.011 1.00 76.06 377 ARG A C 1
ATOM 3033 O O . ARG A 1 377 ? -4.979 -17.478 -5.962 1.00 76.06 377 ARG A O 1
ATOM 3040 N N . LYS A 1 378 ? -4.017 -19.034 -7.248 1.00 74.00 378 LYS A N 1
ATOM 3041 C CA . LYS A 1 378 ? -4.233 -20.165 -6.325 1.00 74.00 378 LYS A CA 1
ATOM 3042 C C . LYS A 1 378 ? -3.725 -19.906 -4.898 1.00 74.00 378 LYS A C 1
ATOM 3044 O O . LYS A 1 378 ? -4.323 -20.418 -3.960 1.00 74.00 378 LYS A O 1
ATOM 3049 N N . GLU A 1 379 ? -2.659 -19.122 -4.757 1.00 62.62 379 GLU A N 1
ATOM 3050 C CA . GLU A 1 379 ? -2.045 -18.770 -3.469 1.00 62.62 379 GLU A CA 1
ATOM 3051 C C . GLU A 1 379 ? -2.825 -17.678 -2.714 1.00 62.62 379 GLU A C 1
ATOM 3053 O O . GLU A 1 379 ? -2.965 -17.776 -1.503 1.00 62.62 379 GLU A O 1
ATOM 3058 N N . ASN A 1 380 ? -3.426 -16.708 -3.419 1.00 56.84 380 ASN A N 1
ATOM 3059 C CA . ASN A 1 380 ? -4.320 -15.698 -2.835 1.00 56.84 380 ASN A CA 1
ATOM 3060 C C . ASN A 1 380 ? -5.566 -15.486 -3.724 1.00 56.84 380 ASN A C 1
ATOM 3062 O O . ASN A 1 380 ? -5.577 -14.585 -4.577 1.00 56.84 380 ASN A O 1
ATOM 3066 N N . PRO A 1 381 ? -6.591 -16.353 -3.588 1.00 75.12 381 PRO A N 1
ATOM 3067 C CA . PRO A 1 381 ? -7.682 -16.410 -4.548 1.00 75.12 381 PRO A CA 1
ATOM 3068 C C . PRO A 1 381 ? -8.608 -15.196 -4.536 1.00 75.12 381 PRO A C 1
ATOM 3070 O O . PRO A 1 381 ? -9.212 -14.870 -3.518 1.00 75.12 381 PRO A O 1
ATOM 3073 N N . TYR A 1 382 ? -8.860 -14.620 -5.711 1.00 71.75 382 TYR A N 1
ATOM 3074 C CA . TYR A 1 382 ? -9.952 -13.661 -5.918 1.00 71.75 382 TYR A CA 1
ATOM 3075 C C . TYR A 1 382 ? -10.800 -14.025 -7.135 1.00 71.75 382 TYR A C 1
ATOM 3077 O O . TYR A 1 382 ? -10.377 -14.767 -8.023 1.00 71.75 382 TYR A O 1
ATOM 3085 N N . GLN A 1 383 ? -12.024 -13.497 -7.172 1.00 89.81 383 GLN A N 1
ATOM 3086 C CA . GLN A 1 383 ? -13.008 -13.800 -8.208 1.00 89.81 383 GLN A CA 1
ATOM 3087 C C . GLN A 1 383 ? -13.075 -12.704 -9.269 1.00 89.81 383 GLN A C 1
ATOM 3089 O O . GLN A 1 383 ? -13.254 -11.526 -8.964 1.00 89.81 383 GLN A O 1
ATOM 3094 N N . HIS A 1 384 ? -13.027 -13.116 -10.529 1.00 90.56 384 HIS A N 1
ATOM 3095 C CA . HIS A 1 384 ? -13.447 -12.303 -11.659 1.00 90.56 384 HIS A CA 1
ATOM 3096 C C . HIS A 1 384 ? -14.826 -12.718 -12.144 1.00 90.56 384 HIS A C 1
ATOM 3098 O O . HIS A 1 384 ? -15.169 -13.898 -12.155 1.00 90.56 384 HIS A O 1
ATOM 3104 N N . PHE A 1 385 ? -15.597 -11.722 -12.576 1.00 91.25 385 PHE A N 1
ATOM 3105 C CA . PHE A 1 385 ? -16.971 -11.888 -13.027 1.00 91.25 385 PHE A CA 1
ATOM 3106 C C . PHE A 1 385 ? -17.115 -11.388 -14.461 1.00 91.25 385 PHE A C 1
ATOM 3108 O O . PHE A 1 385 ? -16.771 -10.249 -14.77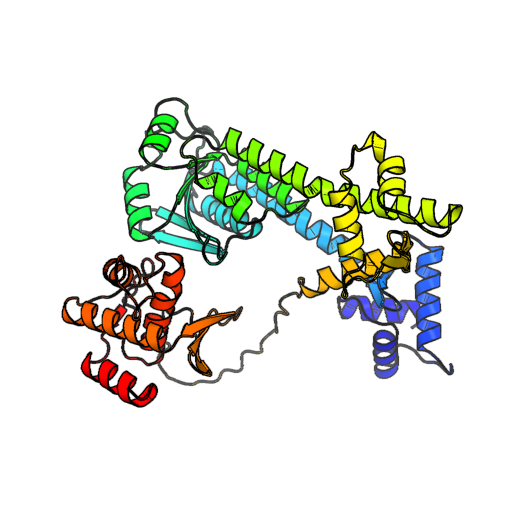4 1.00 91.25 385 PHE A O 1
ATOM 3115 N N . CYS A 1 386 ? -17.700 -12.205 -15.332 1.00 90.12 386 CYS A N 1
ATOM 3116 C CA . CYS A 1 386 ? -18.084 -11.785 -16.673 1.00 90.12 386 CYS A CA 1
ATOM 3117 C C . CYS A 1 386 ? -19.514 -12.235 -16.983 1.00 90.12 386 CYS A C 1
ATOM 3119 O O . CYS A 1 386 ? -19.777 -13.437 -16.978 1.00 90.12 386 CYS A O 1
ATOM 3121 N N . PRO A 1 387 ? -20.448 -11.313 -17.277 1.00 91.12 387 PRO A N 1
ATOM 3122 C CA . PRO A 1 387 ? -21.783 -11.683 -17.739 1.00 91.12 387 PRO A CA 1
ATOM 3123 C C . PRO A 1 387 ? -21.720 -12.633 -18.941 1.00 91.12 387 PRO A C 1
ATOM 3125 O O . PRO A 1 387 ? -20.934 -12.402 -19.859 1.00 91.12 387 PRO A O 1
ATOM 3128 N N . LEU A 1 388 ? -22.571 -13.663 -18.965 1.00 90.38 388 LEU A N 1
ATOM 3129 C CA . LEU A 1 388 ? -22.546 -14.740 -19.965 1.00 90.38 388 LEU A CA 1
ATOM 3130 C C . LEU A 1 388 ? -22.545 -14.219 -21.404 1.00 90.38 388 LEU A C 1
ATOM 3132 O O . LEU A 1 388 ? -21.756 -14.678 -22.224 1.00 90.38 388 LEU A O 1
ATOM 3136 N N . LYS A 1 389 ? -23.375 -13.209 -21.697 1.00 88.06 389 LYS A N 1
ATOM 3137 C CA . LYS A 1 389 ? -23.435 -12.601 -23.033 1.00 88.06 389 LYS A CA 1
ATOM 3138 C C . LYS A 1 389 ? -22.110 -11.944 -23.437 1.00 88.06 389 LYS A C 1
ATOM 3140 O O . LYS A 1 389 ? -21.691 -12.085 -24.579 1.00 88.06 389 LYS A O 1
ATOM 3145 N N . HIS A 1 390 ? -21.430 -11.273 -22.502 1.00 89.69 390 HIS A N 1
ATOM 3146 C CA . HIS A 1 390 ? -20.118 -10.677 -22.772 1.00 89.69 390 HIS A CA 1
ATOM 3147 C C . HIS A 1 390 ? -19.055 -11.752 -22.941 1.00 89.69 390 HIS A C 1
ATOM 3149 O O . HIS A 1 390 ? -18.248 -11.665 -23.856 1.00 89.69 390 HIS A O 1
ATOM 3155 N N . PHE A 1 391 ? -19.062 -12.767 -22.074 1.00 92.19 391 PHE A N 1
ATOM 3156 C CA . PHE A 1 391 ? -18.127 -13.880 -22.173 1.00 92.19 391 PHE A CA 1
ATOM 3157 C C . PHE A 1 391 ? -18.238 -14.565 -23.537 1.00 92.19 391 PHE A C 1
ATOM 3159 O O . PHE A 1 391 ? -17.234 -14.766 -24.208 1.00 92.19 391 PHE A O 1
ATOM 3166 N N . HIS A 1 392 ? -19.464 -14.826 -23.992 1.00 89.81 392 HIS A N 1
ATOM 3167 C CA . HIS A 1 392 ? -19.729 -15.383 -25.313 1.00 89.81 392 HIS A CA 1
ATOM 3168 C C . HIS A 1 392 ? -19.213 -14.495 -26.449 1.00 89.81 392 HIS A C 1
ATOM 3170 O O . HIS A 1 392 ? -18.535 -14.989 -27.348 1.00 89.81 392 HIS A O 1
ATOM 3176 N N . PHE A 1 393 ? -19.491 -13.189 -26.401 1.00 90.19 393 PHE A N 1
ATOM 3177 C CA . PHE A 1 393 ? -18.989 -12.246 -27.401 1.00 90.19 393 PHE A CA 1
ATOM 3178 C C . PHE A 1 393 ? -17.454 -12.242 -27.458 1.00 90.19 393 PHE A C 1
ATOM 3180 O O . PHE A 1 393 ? -16.871 -12.317 -28.536 1.00 90.19 393 PHE A O 1
ATOM 3187 N N . ILE A 1 394 ? -16.795 -12.247 -26.295 1.00 92.38 394 ILE A N 1
ATOM 3188 C CA . ILE A 1 394 ? -15.332 -12.304 -26.190 1.00 92.38 394 ILE A CA 1
ATOM 3189 C C . ILE A 1 394 ? -14.789 -13.621 -26.758 1.00 92.38 394 ILE A C 1
ATOM 3191 O O . ILE A 1 394 ? -13.831 -13.587 -27.524 1.00 92.38 394 ILE A O 1
ATOM 3195 N N . ILE A 1 395 ? -15.400 -14.771 -26.449 1.00 94.00 395 ILE A N 1
ATOM 3196 C CA . ILE A 1 395 ? -14.980 -16.063 -27.017 1.00 94.00 395 ILE A CA 1
ATOM 3197 C C . ILE A 1 395 ? -15.148 -16.074 -28.540 1.00 94.00 395 ILE A C 1
ATOM 3199 O O . ILE A 1 395 ? -14.246 -16.525 -29.241 1.00 94.00 395 ILE A O 1
ATOM 3203 N N . ARG A 1 396 ? -16.245 -15.520 -29.075 1.00 91.75 396 ARG A N 1
ATOM 3204 C CA . ARG A 1 396 ? -16.432 -15.373 -30.528 1.00 91.75 396 ARG A CA 1
ATOM 3205 C C . ARG A 1 396 ? -15.326 -14.540 -31.168 1.00 91.75 396 ARG A C 1
ATOM 3207 O O . ARG A 1 396 ? -14.832 -14.919 -32.224 1.00 91.75 396 ARG A O 1
ATOM 3214 N N . LYS A 1 397 ? -14.910 -13.450 -30.521 1.00 92.94 397 LYS A N 1
ATOM 3215 C CA . LYS A 1 397 ? -13.787 -12.631 -30.991 1.00 92.94 397 LYS A CA 1
ATOM 3216 C C . LYS A 1 397 ? -12.454 -13.366 -30.894 1.00 92.94 397 LYS A C 1
ATOM 3218 O O . LYS A 1 397 ? -11.694 -13.327 -31.848 1.00 92.94 397 LYS A O 1
ATOM 3223 N N . ILE A 1 398 ? -12.195 -14.114 -29.821 1.00 95.25 398 ILE A N 1
ATOM 3224 C CA . ILE A 1 398 ? -11.009 -14.986 -29.720 1.00 95.25 398 ILE A CA 1
ATOM 3225 C C . ILE A 1 398 ? -10.969 -15.990 -30.881 1.00 95.25 398 ILE A C 1
ATOM 3227 O O . ILE A 1 398 ? -9.940 -16.148 -31.533 1.00 95.25 398 ILE A O 1
ATOM 3231 N N . VAL A 1 399 ? -12.102 -16.631 -31.169 1.00 93.69 399 VAL A N 1
ATOM 3232 C CA . VAL A 1 399 ? -12.273 -17.554 -32.297 1.00 93.69 399 VAL A CA 1
ATOM 3233 C C . VAL A 1 399 ? -12.021 -16.858 -33.643 1.00 93.69 399 VAL A C 1
ATOM 3235 O O . VAL A 1 399 ? -11.322 -17.407 -34.491 1.00 93.69 399 VAL A O 1
ATOM 3238 N N . GLU A 1 400 ? -12.536 -15.642 -33.838 1.00 91.81 400 GLU A N 1
ATOM 3239 C CA . GLU A 1 400 ? -12.293 -14.823 -35.035 1.00 91.81 400 GLU A CA 1
ATOM 3240 C C . GLU A 1 400 ? -10.800 -14.508 -35.229 1.00 91.81 400 GLU A C 1
ATOM 3242 O O . GLU A 1 400 ? -10.292 -14.612 -36.348 1.00 91.81 400 GLU A O 1
ATOM 3247 N N . VAL A 1 401 ? -10.070 -14.198 -34.147 1.00 91.56 401 VAL A N 1
ATOM 3248 C CA . VAL A 1 401 ? -8.614 -13.986 -34.217 1.00 91.56 401 VAL A CA 1
ATOM 3249 C C . VAL A 1 401 ? -7.914 -15.281 -34.625 1.00 91.56 401 VAL A C 1
ATOM 3251 O O . VAL A 1 401 ? -7.098 -15.248 -35.543 1.00 91.56 401 VAL A O 1
ATOM 3254 N N . PHE A 1 402 ? -8.257 -16.418 -34.011 1.00 94.06 402 PHE A N 1
ATOM 3255 C CA . PHE A 1 402 ? -7.640 -17.714 -34.321 1.00 94.06 402 PHE A CA 1
ATOM 3256 C C . PHE A 1 402 ? -7.903 -18.208 -35.750 1.00 94.06 402 PHE A C 1
ATOM 3258 O O . PHE A 1 402 ? -7.072 -18.920 -36.305 1.00 94.06 402 PHE A O 1
ATOM 3265 N N . LYS A 1 403 ? -9.021 -17.821 -36.382 1.00 90.50 403 LYS A N 1
ATOM 3266 C CA . LYS A 1 403 ? -9.282 -18.145 -37.799 1.00 90.50 403 LYS A CA 1
ATOM 3267 C C . LYS A 1 403 ? -8.284 -17.474 -38.749 1.00 90.50 403 LYS A C 1
ATOM 3269 O O . LYS A 1 403 ? -8.041 -17.994 -39.832 1.00 90.50 403 LYS A O 1
ATOM 3274 N N . ASN A 1 404 ? -7.700 -16.348 -38.335 1.00 87.12 404 ASN A N 1
ATOM 3275 C CA . ASN A 1 404 ? -6.793 -15.544 -39.156 1.00 87.12 404 ASN A CA 1
ATOM 3276 C C . ASN A 1 404 ? -5.343 -15.528 -38.640 1.00 87.12 404 ASN A C 1
ATOM 3278 O O . ASN A 1 404 ? -4.449 -15.081 -39.352 1.00 87.12 404 ASN A O 1
ATOM 3282 N N . ASN A 1 405 ? -5.094 -15.996 -37.413 1.00 88.12 405 ASN A N 1
ATOM 3283 C CA . ASN A 1 405 ? -3.797 -15.916 -36.744 1.00 88.12 405 ASN A CA 1
ATOM 3284 C C . ASN A 1 405 ? -3.469 -17.232 -36.035 1.00 88.12 405 ASN A C 1
ATOM 3286 O O . ASN A 1 405 ? -4.316 -17.823 -35.369 1.00 88.12 405 ASN A O 1
ATOM 3290 N N . ALA A 1 406 ? -2.206 -17.655 -36.111 1.00 86.00 406 ALA A N 1
ATOM 3291 C CA . ALA A 1 406 ? -1.731 -18.857 -35.420 1.00 86.00 406 ALA A CA 1
ATOM 3292 C C . ALA A 1 406 ? -1.656 -18.688 -33.887 1.00 86.00 406 ALA A C 1
ATOM 3294 O O . ALA A 1 406 ? -1.709 -19.672 -33.148 1.00 86.00 406 ALA A O 1
ATOM 3295 N N . GLU A 1 407 ? -1.525 -17.446 -33.414 1.00 91.31 407 GLU A N 1
ATOM 3296 C CA . GLU A 1 407 ? -1.358 -17.095 -32.005 1.00 91.31 407 GLU A CA 1
ATOM 3297 C C . GLU A 1 407 ? -2.337 -15.985 -31.590 1.00 91.31 407 GLU A C 1
ATOM 3299 O O . GLU A 1 407 ? -2.651 -15.096 -32.381 1.00 91.31 407 GLU A O 1
ATOM 3304 N N . VAL A 1 408 ? -2.795 -16.023 -30.335 1.00 91.19 408 VAL A N 1
ATOM 3305 C CA . VAL A 1 408 ? -3.712 -15.037 -29.740 1.00 91.19 408 VAL A CA 1
ATOM 3306 C C . VAL A 1 408 ? -3.217 -14.612 -28.366 1.00 91.19 408 VAL A C 1
ATOM 3308 O O . VAL A 1 408 ? -2.844 -15.436 -27.532 1.00 91.19 408 VAL A O 1
ATOM 3311 N N . SER A 1 409 ? -3.282 -13.314 -28.103 1.00 89.75 409 SER A N 1
ATOM 3312 C CA . SER A 1 409 ? -3.075 -12.707 -26.789 1.00 89.75 409 SER A CA 1
ATOM 3313 C C . SER A 1 409 ? -4.269 -11.831 -26.405 1.00 89.75 409 SER A C 1
ATOM 3315 O O . SER A 1 409 ? -5.078 -11.447 -27.256 1.00 89.75 409 SER A O 1
ATOM 3317 N N . SER A 1 410 ? -4.368 -11.422 -25.139 1.00 86.81 410 SER A N 1
ATOM 3318 C CA . SER A 1 410 ? -5.420 -10.477 -24.747 1.00 86.81 410 SER A CA 1
ATOM 3319 C C . SER A 1 410 ? -5.304 -9.120 -25.445 1.00 86.81 410 SER A C 1
ATOM 3321 O O . SER A 1 410 ? -6.333 -8.510 -25.711 1.00 86.81 410 SER A O 1
ATOM 3323 N N . SER A 1 411 ? -4.098 -8.668 -25.821 1.00 83.75 411 SER A N 1
ATOM 3324 C CA . SER A 1 411 ? -3.925 -7.445 -26.623 1.00 83.75 411 SER A CA 1
ATOM 3325 C C . SER A 1 411 ? -4.506 -7.582 -28.033 1.00 83.75 411 SER A C 1
ATOM 3327 O O . SER A 1 411 ? -5.199 -6.678 -28.486 1.00 83.75 411 SER A O 1
ATOM 3329 N N . THR A 1 412 ? -4.319 -8.724 -28.702 1.00 87.06 412 THR A N 1
ATOM 3330 C CA . THR A 1 412 ? -4.906 -8.939 -30.041 1.00 87.06 412 THR A CA 1
ATOM 3331 C C . THR A 1 412 ? -6.436 -8.946 -30.017 1.00 87.06 412 THR A C 1
ATOM 3333 O O . THR A 1 412 ? -7.074 -8.390 -30.906 1.00 87.06 412 THR A O 1
ATOM 3336 N N . VAL A 1 413 ? -7.040 -9.508 -28.964 1.00 88.19 413 VAL A N 1
ATOM 3337 C CA . VAL A 1 413 ? -8.499 -9.474 -28.769 1.00 88.19 413 VAL A CA 1
ATOM 3338 C C . VAL A 1 413 ? -8.963 -8.060 -28.415 1.00 88.19 413 VAL A C 1
ATOM 3340 O O . VAL A 1 413 ? -10.032 -7.639 -28.849 1.00 88.19 413 VAL A O 1
ATOM 3343 N N . PHE A 1 414 ? -8.161 -7.316 -27.648 1.00 85.38 414 PHE A N 1
ATOM 3344 C CA . PHE A 1 414 ? -8.449 -5.938 -27.261 1.00 85.38 414 PHE A CA 1
ATOM 3345 C C . PHE A 1 414 ? -8.633 -5.013 -28.454 1.00 85.38 414 PHE A C 1
ATOM 3347 O O . PHE A 1 414 ? -9.659 -4.340 -28.532 1.00 85.38 414 PHE A O 1
ATOM 3354 N N . SER A 1 415 ? -7.700 -5.034 -29.404 1.00 84.44 415 SER A N 1
ATOM 3355 C CA . SER A 1 415 ? -7.773 -4.193 -30.601 1.00 84.44 415 SER A CA 1
ATOM 3356 C C . SER A 1 415 ? -9.014 -4.463 -31.457 1.00 84.44 415 SER A C 1
ATOM 3358 O O . SER A 1 415 ? -9.501 -3.553 -32.112 1.00 84.44 415 SER A O 1
ATOM 3360 N N . LEU A 1 416 ? -9.565 -5.684 -31.430 1.00 84.06 416 LEU A N 1
ATOM 3361 C CA . LEU A 1 416 ? -10.813 -6.013 -32.133 1.00 84.06 416 LEU A CA 1
ATOM 3362 C C . LEU A 1 416 ? -12.083 -5.610 -31.380 1.00 84.06 416 LEU A C 1
ATOM 3364 O O . LEU A 1 416 ? -13.156 -5.622 -31.975 1.00 84.06 416 LEU A O 1
ATOM 3368 N N . LEU A 1 417 ? -11.996 -5.341 -30.077 1.00 83.00 417 LEU A N 1
ATOM 3369 C CA . LEU A 1 417 ? -13.135 -4.883 -29.280 1.00 83.00 417 LEU A CA 1
ATOM 3370 C C . LEU A 1 417 ? -13.215 -3.360 -29.186 1.00 83.00 417 LEU A C 1
ATOM 3372 O O . LEU A 1 417 ? -14.246 -2.828 -28.776 1.00 83.00 417 LEU A O 1
ATOM 3376 N N . GLU A 1 418 ? -12.146 -2.650 -29.531 1.00 80.62 418 GLU A N 1
ATOM 3377 C CA . GLU A 1 418 ? -12.118 -1.194 -29.497 1.00 80.62 418 GLU A CA 1
ATOM 3378 C C . GLU A 1 418 ? -13.127 -0.612 -30.502 1.00 80.62 418 GLU A C 1
ATOM 3380 O O . GLU A 1 418 ? -13.041 -0.847 -31.702 1.00 80.62 418 GLU A O 1
ATOM 3385 N N . GLY A 1 419 ? -14.129 0.115 -29.995 1.00 76.81 419 GLY A N 1
ATOM 3386 C CA . GLY A 1 419 ? -15.222 0.672 -30.804 1.00 76.81 419 GLY A CA 1
ATOM 3387 C C . GLY A 1 419 ? -16.417 -0.262 -31.043 1.00 76.81 419 GLY A C 1
ATOM 3388 O O . GLY A 1 419 ? -17.423 0.188 -31.585 1.00 76.81 419 GLY A O 1
ATOM 3389 N N . GLU A 1 420 ? -16.360 -1.520 -30.598 1.00 81.12 420 GLU A N 1
ATOM 3390 C CA . GLU A 1 420 ? -17.449 -2.492 -30.762 1.00 81.12 420 GLU A CA 1
ATOM 3391 C C . GLU A 1 420 ? -18.474 -2.449 -29.612 1.00 81.12 420 GLU A C 1
ATOM 3393 O O . GLU A 1 420 ? -18.161 -2.146 -28.453 1.00 81.12 420 GLU A O 1
ATOM 3398 N N . GLU A 1 421 ? -19.717 -2.839 -29.909 1.00 82.62 421 GLU A N 1
ATOM 3399 C CA . GLU A 1 421 ? -20.722 -3.145 -28.887 1.00 82.62 421 GLU A CA 1
ATOM 3400 C C . GLU A 1 421 ? -20.648 -4.618 -28.469 1.00 82.62 421 GLU A C 1
ATOM 3402 O O . GLU A 1 421 ? -20.837 -5.520 -29.281 1.00 82.62 421 GLU A O 1
ATOM 3407 N N . LEU A 1 422 ? -20.432 -4.885 -27.174 1.00 77.25 422 LEU A N 1
ATOM 3408 C CA . LEU A 1 422 ? -20.358 -6.264 -26.665 1.00 77.25 422 LEU A CA 1
ATOM 3409 C C . LEU A 1 422 ? -21.723 -6.964 -26.684 1.00 77.25 422 LEU A C 1
ATOM 3411 O O . LEU A 1 422 ? -21.818 -8.183 -26.815 1.00 77.25 422 LEU A O 1
ATOM 3415 N N . VAL A 1 423 ? -22.779 -6.183 -26.467 1.00 79.19 423 VAL A N 1
ATOM 3416 C CA . VAL A 1 423 ? -24.196 -6.534 -26.609 1.00 79.19 423 VAL A CA 1
ATOM 3417 C C . VAL A 1 423 ? -24.947 -5.260 -27.011 1.00 79.19 423 VAL A C 1
ATOM 3419 O O . VAL A 1 423 ? -24.453 -4.178 -26.684 1.00 79.19 423 VAL A O 1
ATOM 3422 N N . PRO A 1 424 ? -26.136 -5.358 -27.639 1.00 76.94 424 PRO A N 1
ATOM 3423 C CA . PRO A 1 424 ? -26.889 -4.182 -28.073 1.00 76.94 424 PRO A CA 1
ATOM 3424 C C . PRO A 1 424 ? -27.032 -3.132 -26.963 1.00 76.94 424 PRO A C 1
ATOM 3426 O O . PRO A 1 424 ? -27.550 -3.438 -25.884 1.00 76.94 424 PRO A O 1
ATOM 3429 N N . GLY A 1 425 ? -26.545 -1.915 -27.222 1.00 77.19 425 GLY A N 1
ATOM 3430 C CA . GLY A 1 425 ? -26.597 -0.787 -26.288 1.00 77.19 425 GLY A CA 1
ATOM 3431 C C . GLY A 1 425 ? -25.547 -0.806 -25.168 1.00 77.19 425 GLY A C 1
ATOM 3432 O O . GLY A 1 425 ? -25.683 -0.068 -24.189 1.00 77.19 425 GLY A O 1
ATOM 3433 N N . ARG A 1 426 ? -24.505 -1.645 -25.263 1.00 80.38 426 ARG A N 1
ATOM 3434 C CA . ARG A 1 426 ? -23.377 -1.660 -24.315 1.00 80.38 426 ARG A CA 1
ATOM 3435 C C . ARG A 1 426 ? -22.027 -1.696 -25.051 1.00 80.38 426 ARG A C 1
ATOM 3437 O O . ARG A 1 426 ? -21.531 -2.792 -25.338 1.00 80.38 426 ARG A O 1
ATOM 3444 N N . PRO A 1 427 ? -21.391 -0.532 -25.281 1.00 82.06 427 PRO A N 1
ATOM 3445 C CA . PRO A 1 427 ? -20.068 -0.474 -25.890 1.00 82.06 427 PRO A CA 1
ATOM 3446 C C . PRO A 1 427 ? -19.005 -1.109 -24.989 1.00 82.06 427 PRO A C 1
ATOM 3448 O O . PRO A 1 427 ? -19.130 -1.120 -23.755 1.00 82.06 427 PRO A O 1
ATOM 3451 N N . PHE A 1 428 ? -17.950 -1.626 -25.613 1.00 81.44 428 PHE A N 1
ATOM 3452 C CA . PHE A 1 428 ? -16.741 -2.054 -24.924 1.00 81.44 428 PHE A CA 1
ATOM 3453 C C . PHE A 1 428 ? -16.103 -0.873 -24.180 1.00 81.44 428 PHE A C 1
ATOM 3455 O O . PHE A 1 428 ? -15.898 0.201 -24.741 1.00 81.44 428 PHE A O 1
ATOM 3462 N N . ARG A 1 429 ? -15.785 -1.056 -22.892 1.00 79.50 429 ARG A N 1
ATOM 3463 C CA . ARG A 1 429 ? -15.289 0.028 -22.015 1.00 79.50 429 ARG A CA 1
ATOM 3464 C C . ARG A 1 429 ? -13.759 0.113 -21.940 1.00 79.50 429 ARG A C 1
ATOM 3466 O O . ARG A 1 429 ? -13.208 0.534 -20.917 1.00 79.50 429 ARG A O 1
ATOM 3473 N N . GLY A 1 430 ? -13.067 -0.325 -22.989 1.00 78.81 430 GLY A N 1
ATOM 3474 C CA . GLY A 1 430 ? -11.611 -0.241 -23.089 1.00 78.81 430 GLY A CA 1
ATOM 3475 C C . GLY A 1 430 ? -10.880 -1.042 -22.005 1.00 78.81 430 GLY A C 1
ATOM 3476 O O . GLY A 1 430 ? -11.314 -2.127 -21.606 1.00 78.81 430 GLY A O 1
ATOM 3477 N N . LYS A 1 431 ? -9.746 -0.508 -21.522 1.00 71.81 431 LYS A N 1
ATOM 3478 C CA . LYS A 1 431 ? -8.780 -1.210 -20.642 1.00 71.81 431 LYS A CA 1
ATOM 3479 C C . LYS A 1 431 ? -9.417 -1.878 -19.423 1.00 71.81 431 LYS A C 1
ATOM 3481 O O . LYS A 1 431 ? -9.013 -2.969 -19.029 1.00 71.81 431 LYS A O 1
ATOM 3486 N N . SER A 1 432 ? -10.468 -1.279 -18.875 1.00 68.94 432 SER A N 1
ATOM 3487 C CA . SER A 1 432 ? -11.173 -1.813 -17.712 1.00 68.94 432 SER A CA 1
ATOM 3488 C C . SER A 1 432 ? -11.856 -3.169 -17.906 1.00 68.94 432 SER A C 1
ATOM 3490 O O . SER A 1 432 ? -12.162 -3.856 -16.933 1.00 68.94 432 SER A O 1
ATOM 3492 N N . GLU A 1 433 ? -12.106 -3.573 -19.150 1.00 79.06 433 GLU A N 1
ATOM 3493 C CA . GLU A 1 433 ? -12.712 -4.863 -19.479 1.00 79.06 433 GLU A CA 1
ATOM 3494 C C . GLU A 1 433 ? -11.692 -5.885 -19.990 1.00 79.06 433 GLU A C 1
ATOM 3496 O O . GLU A 1 433 ? -12.064 -7.025 -20.272 1.00 79.06 433 GLU A O 1
ATOM 3501 N N . ARG A 1 434 ? -10.400 -5.527 -20.020 1.00 80.88 434 ARG A N 1
ATOM 3502 C CA . ARG A 1 434 ? -9.311 -6.404 -20.466 1.00 80.88 434 ARG A CA 1
ATOM 3503 C C . ARG A 1 434 ? -9.220 -7.699 -19.668 1.00 80.88 434 ARG A C 1
ATOM 3505 O O . ARG A 1 434 ? -9.042 -8.765 -20.251 1.00 80.88 434 ARG A O 1
ATOM 3512 N N . TYR A 1 435 ? -9.452 -7.640 -18.355 1.00 83.75 435 TYR A N 1
ATOM 3513 C CA . TYR A 1 435 ? -9.415 -8.833 -17.505 1.00 83.75 435 TYR A CA 1
ATOM 3514 C C . TYR A 1 435 ? -10.383 -9.929 -17.974 1.00 83.75 435 TYR A C 1
ATOM 3516 O O . TYR A 1 435 ? -10.148 -11.101 -17.695 1.00 83.75 435 TYR A O 1
ATOM 3524 N N . LYS A 1 436 ? -11.466 -9.574 -18.687 1.00 91.81 436 LYS A N 1
ATOM 3525 C CA . LYS A 1 436 ? -12.439 -10.532 -19.229 1.00 91.81 436 LYS A CA 1
ATOM 3526 C C . LYS A 1 436 ? -11.877 -11.311 -20.418 1.00 91.81 436 LYS A C 1
ATOM 3528 O O . LYS A 1 436 ? -12.269 -12.458 -20.608 1.00 91.81 436 LYS A O 1
ATOM 3533 N N . MET A 1 437 ? -10.951 -10.722 -21.176 1.00 92.56 437 MET A N 1
ATOM 3534 C CA . MET A 1 437 ? -10.196 -11.409 -22.231 1.00 92.56 437 MET A CA 1
ATOM 3535 C C . MET A 1 437 ? -9.197 -12.378 -21.617 1.00 92.56 437 MET A C 1
ATOM 3537 O O . MET A 1 437 ? -9.189 -13.548 -21.984 1.00 92.56 437 MET A O 1
ATOM 3541 N N . ASP A 1 438 ? -8.419 -11.915 -20.631 1.00 90.25 438 ASP A N 1
ATOM 3542 C CA . ASP A 1 438 ? -7.488 -12.779 -19.896 1.00 90.25 438 ASP A CA 1
ATOM 3543 C C . ASP A 1 438 ? -8.242 -13.937 -19.229 1.00 90.25 438 ASP A C 1
ATOM 3545 O O . ASP A 1 438 ? -7.766 -15.066 -19.197 1.00 90.25 438 ASP A O 1
ATOM 3549 N N . MET A 1 439 ? -9.447 -13.667 -18.714 1.00 94.00 439 MET A N 1
ATOM 3550 C CA . MET A 1 439 ? -10.335 -14.680 -18.145 1.00 94.00 439 MET A CA 1
ATOM 3551 C C . MET A 1 439 ? -10.818 -15.688 -19.189 1.00 94.00 439 MET A C 1
ATOM 3553 O O . MET A 1 439 ? -10.784 -16.884 -18.928 1.00 94.00 439 MET A O 1
ATOM 3557 N N . ALA A 1 440 ? -11.255 -15.230 -20.362 1.00 96.12 440 ALA A N 1
ATOM 3558 C CA . ALA A 1 440 ? -11.713 -16.104 -21.438 1.00 96.12 440 ALA A CA 1
ATOM 3559 C C . ALA A 1 440 ? -10.589 -16.994 -21.984 1.00 96.12 440 ALA A C 1
ATOM 3561 O O . ALA A 1 440 ? -10.768 -18.206 -22.072 1.00 96.12 440 ALA A O 1
ATOM 3562 N N . LEU A 1 441 ? -9.416 -16.420 -22.267 1.00 96.06 441 LEU A N 1
ATOM 3563 C CA . LEU A 1 441 ? -8.233 -17.176 -22.684 1.00 96.06 441 LEU A CA 1
ATOM 3564 C C . LEU A 1 441 ? -7.787 -18.153 -21.589 1.00 96.06 441 LEU A C 1
ATOM 3566 O O . LEU A 1 441 ? -7.552 -19.324 -21.866 1.00 96.06 441 LEU A O 1
ATOM 3570 N N . GLY A 1 442 ? -7.761 -17.709 -20.332 1.00 95.25 442 GLY A N 1
ATOM 3571 C CA . GLY A 1 442 ? -7.393 -18.565 -19.211 1.00 95.25 442 GLY A CA 1
ATOM 3572 C C . GLY A 1 442 ? -8.347 -19.742 -18.995 1.00 95.25 442 GLY A C 1
ATOM 3573 O O . GLY A 1 442 ? -7.893 -20.829 -18.652 1.00 95.25 442 GLY A O 1
ATOM 3574 N N . ILE A 1 443 ? -9.650 -19.559 -19.229 1.00 96.38 443 ILE A N 1
ATOM 3575 C CA . ILE A 1 443 ? -10.632 -20.652 -19.197 1.00 96.38 443 ILE A CA 1
ATOM 3576 C C . ILE A 1 443 ? -10.413 -21.614 -20.368 1.00 96.38 443 ILE A C 1
ATOM 3578 O O . ILE A 1 443 ? -10.400 -22.820 -20.156 1.00 96.38 443 ILE A O 1
ATOM 3582 N N . LEU A 1 444 ? -10.184 -21.115 -21.586 1.00 96.94 444 LEU A N 1
ATOM 3583 C CA . LEU A 1 444 ? -9.890 -21.978 -22.736 1.00 96.94 444 LEU A CA 1
ATOM 3584 C C . LEU A 1 444 ? -8.611 -22.806 -22.537 1.00 96.94 444 LEU A C 1
ATOM 3586 O O . LEU A 1 444 ? -8.545 -23.946 -22.996 1.00 96.94 444 LEU A O 1
ATOM 3590 N N . GLU A 1 445 ? -7.607 -22.249 -21.855 1.00 96.44 445 GLU A N 1
ATOM 3591 C CA . GLU A 1 445 ? -6.387 -22.972 -21.490 1.00 96.44 445 GLU A CA 1
ATOM 3592 C C . GLU A 1 445 ? -6.671 -24.054 -20.436 1.00 96.44 445 GLU A C 1
ATOM 3594 O O . GLU A 1 445 ? -6.235 -25.192 -20.604 1.00 96.44 445 GLU A O 1
ATOM 3599 N N . LEU A 1 446 ? -7.448 -23.737 -19.391 1.00 94.19 446 LEU A N 1
ATOM 3600 C CA . LEU A 1 446 ? -7.865 -24.707 -18.366 1.00 94.19 446 LEU A CA 1
ATOM 3601 C C . LEU A 1 446 ? -8.661 -25.879 -18.953 1.00 94.19 446 LEU A C 1
ATOM 3603 O O . LEU A 1 446 ? -8.478 -27.019 -18.541 1.00 94.19 446 LEU A O 1
ATOM 3607 N N . GLU A 1 447 ? -9.518 -25.604 -19.934 1.00 94.94 447 GLU A N 1
ATOM 3608 C CA . GLU A 1 447 ? -10.314 -26.615 -20.641 1.00 94.94 447 GLU A CA 1
ATOM 3609 C C . GLU A 1 447 ? -9.511 -27.334 -21.749 1.00 94.94 447 GLU A C 1
ATOM 3611 O O . GLU A 1 447 ? -10.013 -28.243 -22.416 1.00 94.94 447 GLU A O 1
ATOM 3616 N N . GLY A 1 448 ? -8.247 -26.950 -21.957 1.00 94.12 448 GLY A N 1
ATOM 3617 C CA . GLY A 1 448 ? -7.321 -27.617 -22.869 1.00 94.12 448 GLY A CA 1
ATOM 3618 C C . GLY A 1 448 ? -7.577 -27.366 -24.357 1.00 94.12 448 GLY A C 1
ATOM 3619 O O . GLY A 1 448 ? -7.121 -28.160 -25.183 1.00 94.12 448 GLY A O 1
ATOM 3620 N N . PHE A 1 449 ? -8.291 -26.295 -24.715 1.00 96.12 449 PHE A N 1
ATOM 3621 C CA . PHE A 1 449 ? -8.498 -25.886 -26.111 1.00 96.12 449 PHE A CA 1
ATOM 3622 C C . PHE A 1 449 ? -7.308 -25.135 -26.691 1.00 96.12 449 PHE A C 1
ATOM 3624 O O . PHE A 1 449 ? -7.014 -25.252 -27.882 1.00 96.12 449 PHE A O 1
ATOM 3631 N N . ILE A 1 450 ? -6.620 -24.377 -25.845 1.00 96.31 450 ILE A N 1
ATOM 3632 C CA . ILE A 1 450 ? -5.431 -23.614 -26.207 1.00 96.31 450 ILE A CA 1
ATOM 3633 C C . ILE A 1 450 ? -4.290 -23.977 -25.266 1.00 96.31 450 ILE A C 1
ATOM 3635 O O . ILE A 1 450 ? -4.511 -24.466 -24.159 1.00 96.31 450 ILE A O 1
ATOM 3639 N N . GLU A 1 451 ? -3.063 -23.746 -25.710 1.00 94.88 451 GLU A N 1
ATOM 3640 C CA . GLU A 1 451 ? -1.882 -23.907 -24.872 1.00 94.88 451 GLU A CA 1
ATOM 3641 C C . GLU A 1 451 ? -0.988 -22.677 -24.935 1.00 94.88 451 GLU A C 1
ATOM 3643 O O . GLU A 1 451 ? -0.904 -21.979 -25.952 1.00 94.88 451 GLU A O 1
ATOM 3648 N N . TRP A 1 452 ? -0.330 -22.402 -23.813 1.00 93.75 452 TRP A N 1
ATOM 3649 C CA . TRP A 1 452 ? 0.629 -21.323 -23.710 1.00 93.75 452 TRP A CA 1
ATOM 3650 C C . TRP A 1 452 ? 1.839 -21.558 -24.620 1.00 93.75 452 TRP A C 1
ATOM 3652 O O . TRP A 1 452 ? 2.459 -22.618 -24.613 1.00 93.75 452 TRP A O 1
ATOM 3662 N N . THR A 1 453 ? 2.208 -20.529 -25.378 1.00 84.50 453 THR A N 1
ATOM 3663 C CA . THR A 1 453 ? 3.350 -20.552 -26.311 1.00 84.50 453 THR A CA 1
ATOM 3664 C C . THR A 1 453 ? 4.712 -20.411 -25.619 1.00 84.50 453 THR A C 1
ATOM 3666 O O . THR A 1 453 ? 5.743 -20.525 -26.274 1.00 84.50 453 THR A O 1
ATOM 3669 N N . GLY A 1 454 ? 4.742 -20.112 -24.315 1.00 77.12 454 GLY A N 1
ATOM 3670 C CA . GLY A 1 454 ? 5.961 -19.750 -23.581 1.00 77.12 454 GLY A CA 1
ATOM 3671 C C . GLY A 1 454 ? 6.221 -18.236 -23.499 1.00 77.12 454 GLY A C 1
ATOM 3672 O O . GLY A 1 454 ? 7.042 -17.797 -22.692 1.00 77.12 454 GLY A O 1
ATOM 3673 N N . LYS A 1 455 ? 5.494 -17.406 -24.263 1.00 73.25 455 LYS A N 1
ATOM 3674 C CA . LYS A 1 455 ? 5.583 -15.934 -24.198 1.00 73.25 455 LYS A CA 1
ATOM 3675 C C . LYS A 1 455 ? 4.767 -15.395 -23.022 1.00 73.25 455 LYS A C 1
ATOM 3677 O O . LYS A 1 455 ? 3.557 -15.601 -22.985 1.00 73.25 455 LYS A O 1
ATOM 3682 N N . LYS A 1 456 ? 5.402 -14.727 -22.051 1.00 68.44 456 LYS A N 1
ATOM 3683 C CA . LYS A 1 456 ? 4.719 -14.202 -20.846 1.00 68.44 456 LYS A CA 1
ATOM 3684 C C . LYS A 1 456 ? 4.118 -12.808 -21.013 1.00 68.44 456 LYS A C 1
ATOM 3686 O O . LYS A 1 456 ? 3.197 -12.481 -20.278 1.00 68.44 456 LYS A O 1
ATOM 3691 N N . MET A 1 457 ? 4.644 -11.996 -21.927 1.00 64.56 457 MET A N 1
ATOM 3692 C CA . MET A 1 457 ? 4.275 -10.586 -22.067 1.00 64.56 457 MET A CA 1
ATOM 3693 C C . MET A 1 457 ? 4.250 -10.200 -23.564 1.00 64.56 457 MET A C 1
ATOM 3695 O O . MET A 1 457 ? 5.324 -10.102 -24.160 1.00 64.56 457 MET A O 1
ATOM 3699 N N . PRO A 1 458 ? 3.054 -10.079 -24.179 1.00 72.50 458 PRO A N 1
ATOM 3700 C CA . PRO A 1 458 ? 1.774 -10.508 -23.617 1.00 72.50 458 PRO A CA 1
ATOM 3701 C C . PRO A 1 458 ? 1.712 -12.041 -23.504 1.00 72.50 458 PRO A C 1
ATOM 3703 O O . PRO A 1 458 ? 2.354 -12.765 -24.274 1.00 72.50 458 PRO A O 1
ATOM 3706 N N . VAL A 1 459 ? 0.926 -12.554 -22.552 1.00 81.88 459 VAL A N 1
ATOM 3707 C CA . VAL A 1 459 ? 0.646 -13.995 -22.490 1.00 81.88 459 VAL A CA 1
ATOM 3708 C C . VAL A 1 459 ? -0.008 -14.406 -23.805 1.00 81.88 459 VAL A C 1
ATOM 3710 O O . VAL A 1 459 ? -1.057 -13.875 -24.174 1.00 81.88 459 VAL A O 1
ATOM 3713 N N . THR A 1 460 ? 0.649 -15.312 -24.525 1.00 89.25 460 THR A N 1
ATOM 3714 C CA . THR A 1 460 ? 0.254 -15.680 -25.886 1.00 89.25 460 THR A CA 1
ATOM 3715 C C . THR A 1 460 ? -0.047 -17.168 -25.978 1.00 89.25 460 THR A C 1
ATOM 3717 O O . THR A 1 460 ? 0.706 -18.004 -25.467 1.00 89.25 460 THR A O 1
ATOM 3720 N N . TYR A 1 461 ? -1.130 -17.491 -26.667 1.00 94.75 461 TYR A N 1
ATOM 3721 C CA . TYR A 1 461 ? -1.692 -18.823 -26.785 1.00 94.75 461 TYR A CA 1
ATOM 3722 C C . TYR A 1 461 ? -1.751 -19.273 -28.235 1.00 94.75 461 TYR A C 1
ATOM 3724 O O . TYR A 1 461 ? -1.953 -18.457 -29.129 1.00 94.75 461 TYR A O 1
ATOM 3732 N N . ARG A 1 462 ? -1.651 -20.581 -28.455 1.00 94.44 462 ARG A N 1
ATOM 3733 C CA . ARG A 1 462 ? -1.945 -21.225 -29.740 1.00 94.44 462 ARG A CA 1
ATOM 3734 C C . ARG A 1 462 ? -3.030 -22.281 -29.564 1.00 94.44 462 ARG A C 1
ATOM 3736 O O . ARG A 1 462 ? -3.217 -22.795 -28.459 1.00 94.44 462 ARG A O 1
ATOM 3743 N N . LEU A 1 463 ? -3.731 -22.615 -30.643 1.00 95.06 463 LEU A N 1
ATOM 3744 C CA . LEU A 1 463 ? -4.724 -23.687 -30.624 1.00 95.06 463 LEU A CA 1
ATOM 3745 C C . LEU A 1 463 ? -4.059 -25.031 -30.313 1.00 95.06 463 LEU A C 1
ATOM 3747 O O . LEU A 1 463 ? -3.081 -25.419 -30.948 1.00 95.06 463 LEU A O 1
ATOM 3751 N N . LYS A 1 464 ? -4.633 -25.750 -29.350 1.00 94.62 464 LYS A N 1
ATOM 3752 C CA . LYS A 1 464 ? -4.350 -27.165 -29.086 1.00 94.62 464 LYS A CA 1
ATOM 3753 C C . LYS A 1 464 ? -5.409 -28.067 -29.727 1.00 94.62 464 LYS A C 1
ATOM 3755 O O . LYS A 1 464 ? -5.129 -29.220 -30.042 1.00 94.62 464 LYS A O 1
ATOM 3760 N N . LYS A 1 465 ? -6.616 -27.532 -29.922 1.00 93.00 465 LYS A N 1
ATOM 3761 C CA . LYS A 1 465 ? -7.757 -28.176 -30.578 1.00 93.00 465 LYS A CA 1
ATOM 3762 C C . LYS A 1 465 ? -8.314 -27.277 -31.686 1.00 93.00 465 LYS A C 1
ATOM 3764 O O . LYS A 1 465 ? -8.139 -26.061 -31.595 1.00 93.00 465 LYS A O 1
ATOM 3769 N N . PRO A 1 466 ? -8.988 -27.836 -32.705 1.00 93.44 466 PRO A N 1
ATOM 3770 C CA . PRO A 1 466 ? -9.653 -27.049 -33.736 1.00 93.44 466 PRO A CA 1
ATOM 3771 C C . PRO A 1 466 ? -10.667 -26.063 -33.149 1.00 93.44 466 PRO A C 1
ATOM 3773 O O . PRO A 1 466 ? -11.283 -26.310 -32.109 1.00 93.44 466 PRO A O 1
ATOM 3776 N N . VAL A 1 467 ? -10.861 -24.946 -33.843 1.00 92.31 467 VAL A N 1
ATOM 3777 C CA . VAL A 1 467 ? -11.774 -23.872 -33.429 1.00 92.31 467 VAL A CA 1
ATOM 3778 C C . VAL A 1 467 ? -13.218 -24.373 -33.316 1.00 92.31 467 VAL A C 1
ATOM 3780 O O . VAL A 1 467 ? -13.957 -23.949 -32.429 1.00 92.31 467 VAL A O 1
ATOM 3783 N N . GLU A 1 468 ? -13.601 -25.333 -34.154 1.00 93.69 468 GLU A N 1
ATOM 3784 C CA . GLU A 1 468 ? -14.924 -25.957 -34.179 1.00 93.69 468 GLU A CA 1
ATOM 3785 C C . GLU A 1 468 ? -15.240 -26.681 -32.858 1.00 93.69 468 GLU A C 1
ATOM 3787 O O . GLU A 1 468 ? -16.395 -26.731 -32.429 1.00 93.69 468 GLU A O 1
ATOM 3792 N N . GLU A 1 469 ? -14.224 -27.212 -32.164 1.00 94.25 469 GLU A N 1
ATOM 3793 C CA . GLU A 1 469 ? -14.409 -27.812 -30.837 1.00 94.25 469 GLU A CA 1
ATOM 3794 C C . GLU A 1 469 ? -14.704 -26.757 -29.767 1.00 94.25 469 GLU A C 1
ATOM 3796 O O . GLU A 1 469 ? -15.521 -27.008 -28.879 1.00 94.25 469 GLU A O 1
ATOM 3801 N N . ILE A 1 470 ? -14.093 -25.570 -29.870 1.00 93.00 470 ILE A N 1
ATOM 3802 C CA . ILE A 1 470 ? -14.393 -24.435 -28.987 1.00 93.00 470 ILE A CA 1
ATOM 3803 C C . ILE A 1 470 ? -15.835 -23.981 -29.222 1.00 93.00 470 ILE A C 1
ATOM 3805 O O . ILE A 1 470 ? -16.594 -23.838 -28.266 1.00 93.00 470 ILE A O 1
ATOM 3809 N N . GLU A 1 471 ? -16.240 -23.799 -30.482 1.00 91.75 471 GLU A N 1
ATOM 3810 C CA . GLU A 1 471 ? -17.603 -23.388 -30.846 1.00 91.75 471 GLU A CA 1
ATOM 3811 C C . GLU A 1 471 ? -18.651 -24.392 -30.327 1.00 91.75 471 GLU A C 1
ATOM 3813 O O . GLU A 1 471 ? -19.631 -23.997 -29.687 1.00 91.75 471 GLU A O 1
ATOM 3818 N N . LYS A 1 472 ? -18.409 -25.699 -30.503 1.00 91.81 472 LYS A N 1
ATOM 3819 C CA . LYS A 1 472 ? -19.282 -26.765 -29.987 1.00 91.81 472 LYS A CA 1
ATOM 3820 C C . LYS A 1 472 ? -19.350 -26.776 -28.459 1.00 91.81 472 LYS A C 1
ATOM 3822 O O . LYS A 1 472 ? -20.437 -26.921 -27.899 1.00 91.81 472 LYS A O 1
ATOM 3827 N N . TRP A 1 473 ? -18.213 -26.618 -27.782 1.00 93.31 473 TRP A N 1
ATOM 3828 C CA . TRP A 1 473 ? -18.158 -26.546 -26.320 1.00 93.31 473 TRP A CA 1
ATOM 3829 C C . TRP A 1 473 ? -18.933 -25.339 -25.789 1.00 93.31 473 TRP A C 1
ATOM 3831 O O . TRP A 1 473 ? -19.702 -25.482 -24.838 1.00 93.31 473 TRP A O 1
ATOM 3841 N N . VAL A 1 474 ? -18.816 -24.178 -26.442 1.00 88.81 474 VAL A N 1
ATOM 3842 C CA . VAL A 1 474 ? -19.582 -22.984 -26.065 1.00 88.81 474 VAL A CA 1
ATOM 3843 C C . VAL A 1 474 ? -21.089 -23.232 -26.195 1.00 88.81 474 VAL A C 1
ATOM 3845 O O . VAL A 1 474 ? -21.832 -22.944 -25.255 1.00 88.81 474 VAL A O 1
ATOM 3848 N N . ALA A 1 475 ? -21.541 -23.802 -27.315 1.00 87.31 475 ALA A N 1
ATOM 3849 C CA . ALA A 1 475 ? -22.957 -24.099 -27.543 1.00 87.31 475 ALA A CA 1
ATOM 3850 C C . ALA A 1 475 ? -23.522 -25.055 -26.474 1.00 87.31 475 ALA A C 1
ATOM 3852 O O . ALA A 1 475 ? -24.554 -24.790 -25.855 1.00 87.31 475 ALA A O 1
ATOM 3853 N N . GLN A 1 476 ? -22.792 -26.136 -26.177 1.00 87.81 476 GLN A N 1
ATOM 3854 C CA . GLN A 1 476 ? -23.199 -27.142 -25.192 1.00 87.81 476 GLN A CA 1
ATOM 3855 C C . GLN A 1 476 ? -23.202 -26.617 -23.753 1.00 87.81 476 GLN A C 1
ATOM 3857 O O . GLN A 1 476 ? -24.098 -26.939 -22.974 1.00 87.81 476 GLN A O 1
ATOM 3862 N N . ARG A 1 477 ? -22.179 -25.845 -23.372 1.00 81.81 477 ARG A N 1
ATOM 3863 C CA . ARG A 1 477 ? -21.948 -25.454 -21.976 1.00 81.81 477 ARG A CA 1
ATOM 3864 C C . ARG A 1 477 ? -22.735 -24.216 -21.563 1.00 81.81 477 ARG A C 1
ATOM 3866 O O . ARG A 1 477 ? -23.054 -24.076 -20.384 1.00 81.81 477 ARG A O 1
ATOM 3873 N N . PHE A 1 478 ? -23.047 -23.336 -22.513 1.00 80.56 478 PHE A N 1
ATOM 3874 C CA . PHE A 1 478 ? -23.722 -22.066 -22.245 1.00 80.56 478 PHE A CA 1
ATOM 3875 C C . PHE A 1 478 ? -25.138 -21.976 -22.842 1.00 80.56 478 PHE A C 1
ATOM 3877 O O . PHE A 1 478 ? -25.799 -20.960 -22.632 1.00 80.56 478 PHE A O 1
ATOM 3884 N N . GLY A 1 479 ? -25.622 -23.034 -23.511 1.00 64.56 479 GLY A N 1
ATOM 3885 C CA . GLY A 1 479 ? -27.012 -23.163 -23.963 1.00 64.56 479 GLY A CA 1
ATOM 3886 C C . GLY A 1 479 ? -27.395 -22.153 -25.041 1.00 64.56 479 GLY A C 1
ATOM 3887 O O . GLY A 1 479 ? -28.407 -21.465 -24.897 1.00 64.56 479 GLY A O 1
ATOM 3888 N N . MET A 1 480 ? -26.560 -22.030 -26.075 1.00 57.75 480 MET A N 1
ATOM 3889 C CA . MET A 1 480 ? -26.734 -21.090 -27.188 1.00 57.75 480 MET A CA 1
ATOM 3890 C C . MET A 1 480 ? -26.631 -21.785 -28.532 1.00 57.75 480 MET A C 1
ATOM 3892 O O . MET A 1 480 ? -25.723 -22.636 -28.672 1.00 57.75 480 MET A O 1
#

pLDDT: mean 84.82, std 14.6, range [26.78, 98.5]

Foldseek 3Di:
DPLLVLLLVVLVVVVDWDALVVSVVVCVVVVVDDDPDPCVSVVSLVVLVVQCVVQPLNRQWDCLADRIIHGPCSVVCVLCVLVVVLVVLLVQCVPQLACPVCQVSNQVSVQVLVVLLVWDWDWDDDVPAIWIKTWDPPFPPIFIEIEGEHHHNVQEDEPVSDPLVVQLVVCVLQVGPFYEYEHRYYDPDPNQVSQQVSLYEYHYSVLSSVQSVLCSVPRDHVVLVVQQGRHTGYSNVVSVVSSVVVVVVCVLVVVLVVLLVQQVVCCVPPVWDFLVSSCVVCVVVNDDSVSSVVSQVVCCDPQNNQKDDPDVRTIHGPDDPVNSVSSVSVVVVVVPPPPPPPPPDPPDDDDDDPPADALAQWDDWDDDDQWIWTWGHPPDTDIDIDGLLLLVLLLVLQLVCQVPDQKDFLVSSQVVLVPDASDVPRHDPHPSCSVSNSVSVSVCVNVPQWGFPPRVRRGMIGGPHDSVVVVVCSCVRSVD

Nearest PDB structures (foldseek):
  1fok-assembly1_A  TM=4.894E-01  e=2.735E-04  Planomicrobium okeanokoites
  4xgc-assembly1_D  TM=4.005E-01  e=4.035E-01  Drosophila melanogaster
  5meb-assembly2_B  TM=4.506E-01  e=5.236E-01  Saccharomyces cerevisiae
  3l09-assembly2_C  TM=4.949E-01  e=1.205E+00  Jannaschia sp. CCS1
  8viz-assembly1_G  TM=3.768E-01  e=2.501E+00  Homo sapiens

Solvent-accessible surface area (backbone atoms only — not comparable to full-atom values): 26702 Å² total; per-residue (Å²): 91,54,61,54,56,39,46,50,53,50,33,64,72,68,72,46,70,40,38,38,58,58,49,44,52,51,29,50,76,69,60,40,40,87,81,92,61,95,52,60,42,59,55,39,44,51,47,51,50,49,43,33,68,75,41,46,89,75,21,64,50,34,82,63,44,92,63,22,38,27,47,39,67,54,65,54,42,56,57,45,51,55,50,52,48,51,52,51,49,48,49,48,53,68,56,33,29,41,35,67,88,46,54,67,62,32,33,54,47,50,38,53,52,44,36,72,66,69,31,48,64,47,79,48,81,49,99,94,49,64,36,33,37,38,40,42,90,63,66,74,76,42,50,33,34,38,37,41,64,46,49,23,78,85,46,48,45,48,55,87,79,50,63,64,65,59,54,53,53,49,32,64,42,59,67,31,77,29,39,36,40,36,26,56,33,70,41,78,65,64,36,42,56,48,21,45,76,69,53,24,17,38,40,34,50,68,58,54,46,50,51,54,62,46,33,76,79,51,73,64,53,71,72,63,56,47,58,55,57,74,47,44,13,73,29,67,67,52,51,53,50,46,52,52,55,48,54,63,60,51,44,55,61,61,48,50,57,52,52,56,51,50,44,54,54,37,26,76,75,68,69,32,38,34,58,67,58,49,35,69,74,35,53,95,73,65,56,53,62,68,58,53,44,52,51,50,53,55,34,45,28,92,88,61,54,29,37,44,77,80,47,95,75,33,30,36,76,78,46,56,70,75,58,51,54,27,53,55,51,53,58,50,55,72,74,62,69,70,81,74,78,70,83,69,78,82,75,85,72,90,69,96,63,86,85,75,82,70,76,46,56,48,79,49,70,49,78,55,93,68,23,39,38,35,34,31,37,88,91,68,70,46,80,47,80,36,48,44,65,49,48,50,46,51,49,52,45,50,50,56,48,52,78,78,33,79,60,51,32,51,67,65,47,45,68,71,38,64,91,34,63,54,46,97,98,40,66,51,71,58,78,59,52,46,64,56,43,49,48,50,54,22,48,38,37,74,73,56,40,28,41,66,69,81,48,74,55,59,50,29,29,28,73,67,44,63,67,68,57,54,55,49,47,47,30,70,75,70,74,98

Radius of gyration: 28.68 Å; Cα contacts (8 Å, |Δi|>4): 672; chains: 1; bounding box: 61×67×82 Å

Mean predicted aligned error: 16.63 Å

Sequence (480 aa):
MTFKEAAYFILKREKRPMTVKEIVEIALKEGLIKTSSKSPDRDMAVNIYDDIRLNGKNSPFVKVGRGLFGLREFEEQERKTTTEGVEHLTRKLKETQYRSNSPSEFEEVLKEAFSFLGFETDLIATPGNTDVVLKANIGHESYTVNVDGKTSKSGKISDVQIDWLSLEDHKGKTDADFVVVVGPDFAKGNVEKRAHKSGVVLLKVKDLIELLKEHIRYPFNLLELKRLFETPGDAGHVVEEIISAHRSRTHFLENLKLIVEEMDNLQSVLGYFTVDSLVARTVEKKLEPQMIKSVIDLLNSPLIKAVEEVSEGKYVLIMNKKNLSRVFKQMAGLFEEEEKKEEREVAFVENNEENKKLATKYFKWEIKNKSVVAWARKENPYQHFCPLKHFHFIIRKIVEVFKNNAEVSSSTVFSLLEGEELVPGRPFRGKSERYKMDMALGILELEGFIEWTGKKMPVTYRLKKPVEEIEKWVAQRFGM

Secondary structure (DSSP, 8-state):
--HHHHHHHHHHHH-S-EEHHHHHHHHHHTTS-----S-HHHHHHHHHHHHHHHHGGG-SEEEEETTEEEEHHHHHHHHHHHHHHHHHHHHHHHHHTT-TT-HHHHHHHHHHHHHHTT-EEEEEEETTEEEEEEEE--GGG-EEEEEEE---TTS-B-GGGS-HHHHHHHHHHHT-SEEEEEES-B-SSHHHHHHHHHTEEEEEHHHHHHHHHHHTTSPPPHHHHHHHHHS-EE-HHHHHHHHHHHHHHHHHHHHHHHHHHHHHHHHHHHS-B-HHHHHHHSGGGT--HHHHHHHHHHHTSTTT--EEEEETTEEEE-S-HHHHHHHHHHHHHTT-----------------S-------SEEEEEEETTEEEEEE-SSS-EEEEEEHHHHHHHHHHHHHHHHH-SEEEHHHHHHHHTT-EEETTEE--GGGGHHHHHHHHHHHHHTTSEEEEEEETTEEEEESS-HHHHHHHHHHHHT-